Protein AF-0000000075549290 (afdb_homodimer)

Sequence (480 aa):
MSFERLQRDLHEAIEGVNRYNPENVADLASCVQAMVTENKYDKDIVLTILKLYQLNPEKYDEAVVRQVLLKTLMVLPSSDFALAKCLIDTNRLGSQELRRIFDLGAVLESCNFAVFWKLVKGTYKPTTNPNEPFKVPGEIAKIIKPMVGFEDAIRHYACRVISVTFQNIEKKLLSRLLGNASDKEVTALAKKFKWETKENGEVFFVDNHEDKIKTRNIDEKIQFSHVADLLTSNVPPLTFMSFERLQRDLHEAIEGVNRYNPENVADLASCVQAMVTENKYDKDIVLTILKLYQLNPEKYDEAVVRQVLLKTLMVLPSSDFALAKCLIDTNRLGSQELRRIFDLGAVLESCNFAVFWKLVKGTYKPTTNPNEPFKVPGEIAKIIKPMVGFEDAIRHYACRVISVTFQNIEKKLLSRLLGNASDKEVTALAKKFKWETKENGEVFFVDNHEDKIKTRNIDEKIQFSHVADLLTSNVPPLTF

Foldseek 3Di:
DALVVLVVVLVVQLDDLRVLPLVCLVSLLVNLLNCQQVVHDDLSSLLSNLQNCLVPVVSDDVLSLLSSLLSQLLQPPDCSNVLSVLSHDPVCCPDLSVLLSVVLSVCVNVLVLLQNLCLLVVNDDFDPDPPTSCPPSVVSNVSCVSRPCSLVSSLVVLLVVCLQPDQKDFPCVNCSSSNVDDLVRSVVSCVVQVWDADPPRGMTGRPNPPPCPPPPPPVVVVVVVVSVCSSPVPDDNPPD/DALVVLVVVLVVQLDDLRVLPLVCLVSLLVSLLNCQQVVHDDLSSLLSNLQNCLVPVVSDDVLSLLSSLLSQLLQPPDCSNVLSVLSHDPVCCPDLSVLLSVVLSVCVNVLVLLQNLCLLVVNDDFDPDPPTSCPPSVVSNVSCVSRPCSLVSSLVVLLVVCLQPDQKDFPCVNCSSSNVDDLVRSVVSCVVQVWPADPPRGMTGRCNPPPCPVPPPPVVVVVVVVSVCSSPVPDDNPPD

Solvent-accessible surface area (backbone atoms only — not comparable to full-atom values): 26263 Å² total; per-residue (Å²): 126,56,41,69,59,46,49,54,56,42,59,66,53,48,42,80,86,42,45,66,41,74,84,48,48,66,58,47,50,52,34,51,54,28,21,33,71,67,58,50,86,55,68,68,59,52,51,47,49,38,45,41,31,56,77,34,64,90,70,55,53,67,71,57,52,52,52,45,49,53,55,27,55,46,51,45,82,50,55,52,36,55,54,50,56,33,43,47,55,58,88,57,64,76,38,66,70,56,44,49,50,52,52,49,47,51,39,55,67,54,50,26,37,49,56,54,34,26,27,55,72,61,68,52,74,64,66,90,51,90,71,45,76,47,77,62,37,64,55,53,29,62,68,47,64,70,38,46,61,44,69,58,33,50,37,52,39,42,49,51,45,44,42,47,65,35,50,69,42,44,40,70,58,51,20,38,50,49,54,64,40,48,72,69,54,48,50,52,50,30,56,74,70,60,34,42,73,33,84,92,60,46,28,35,36,31,76,46,66,74,79,68,68,74,53,80,52,73,63,54,56,54,50,39,33,55,45,20,49,60,42,34,58,48,78,68,68,78,80,121,126,55,42,69,60,44,48,53,56,43,58,66,51,50,41,81,86,41,45,67,41,73,82,45,49,66,59,49,50,52,34,50,54,28,22,34,69,67,57,52,87,56,68,69,59,51,49,47,50,38,45,40,30,55,77,36,64,91,69,55,50,66,72,58,50,51,51,45,49,52,56,28,58,43,49,46,82,50,57,53,34,54,55,51,57,32,42,47,54,57,88,57,63,76,38,65,70,57,44,50,51,51,52,50,47,52,39,55,66,55,49,26,38,51,55,53,35,25,26,55,70,60,69,53,75,63,66,88,52,89,71,46,77,49,77,62,36,65,54,52,28,62,68,48,64,71,37,45,59,44,69,58,31,50,37,52,39,41,50,50,44,46,42,47,67,35,49,68,42,44,43,70,58,50,21,38,48,50,53,61,40,49,71,68,53,48,51,52,50,29,55,75,71,61,36,41,74,33,83,94,61,46,28,33,37,28,78,45,65,73,80,68,68,73,51,80,52,73,64,53,58,54,48,40,32,57,44,18,49,59,42,32,58,50,77,68,68,76,80,122

Structure (mmCIF, N/CA/C/O backbone):
data_AF-0000000075549290-model_v1
#
loop_
_entity.id
_entity.type
_entity.pdbx_description
1 polymer 'Eukaryotic translation initiation factor 3 subunit K'
#
loop_
_atom_site.group_PDB
_atom_site.id
_atom_site.type_symbol
_atom_site.label_atom_id
_atom_site.label_alt_id
_atom_site.label_comp_id
_atom_site.label_asym_id
_atom_site.label_entity_id
_atom_site.label_seq_id
_atom_site.pdbx_PDB_ins_code
_atom_site.Cartn_x
_atom_site.Cartn_y
_atom_site.Cartn_z
_atom_site.occupancy
_atom_site.B_iso_or_equiv
_atom_site.auth_seq_id
_atom_site.auth_comp_id
_atom_site.auth_asym_id
_atom_site.auth_atom_id
_atom_site.pdbx_PDB_model_num
ATOM 1 N N . MET A 1 1 ? -10.789 14.172 27.688 1 82.19 1 MET A N 1
ATOM 2 C CA . MET A 1 1 ? -10.562 12.789 28.078 1 82.19 1 MET A CA 1
ATOM 3 C C . MET A 1 1 ? -9.383 12.195 27.297 1 82.19 1 MET A C 1
ATOM 5 O O . MET A 1 1 ? -9.156 12.555 26.141 1 82.19 1 MET A O 1
ATOM 9 N N . SER A 1 2 ? -8.703 11.398 28.031 1 92.94 2 SER A N 1
ATOM 10 C CA . SER A 1 2 ? -7.523 10.789 27.422 1 92.94 2 SER A CA 1
ATOM 11 C C . SER A 1 2 ? -7.91 9.766 26.359 1 92.94 2 SER A C 1
ATOM 13 O O . SER A 1 2 ? -9 9.195 26.406 1 92.94 2 SER A O 1
ATOM 15 N N . PHE A 1 3 ? -7.094 9.562 25.406 1 94.94 3 PHE A N 1
ATOM 16 C CA . PHE A 1 3 ? -7.297 8.57 24.359 1 94.94 3 PHE A CA 1
ATOM 17 C C . PHE A 1 3 ? -7.578 7.195 24.953 1 94.94 3 PHE A C 1
ATOM 19 O O . PHE A 1 3 ? -8.5 6.5 24.531 1 94.94 3 PHE A O 1
ATOM 26 N N . GLU A 1 4 ? -6.801 6.809 25.938 1 94.5 4 GLU A N 1
ATOM 27 C CA . GLU A 1 4 ? -6.914 5.48 26.531 1 94.5 4 GLU A CA 1
ATOM 28 C C . GLU A 1 4 ? -8.312 5.242 27.078 1 94.5 4 GLU A C 1
ATOM 30 O O . GLU A 1 4 ? -8.891 4.172 26.891 1 94.5 4 GLU A O 1
ATOM 35 N N . ARG A 1 5 ? -8.758 6.223 27.781 1 93.25 5 ARG A N 1
ATOM 36 C CA . ARG A 1 5 ? -10.094 6.102 28.344 1 93.25 5 ARG A CA 1
ATOM 37 C C . ARG A 1 5 ? -11.156 6.055 27.25 1 93.25 5 ARG A C 1
ATOM 39 O O . ARG A 1 5 ? -12.055 5.211 27.297 1 93.25 5 ARG A O 1
ATOM 46 N N . LEU A 1 6 ? -11.062 6.945 26.281 1 93.25 6 LEU A N 1
ATOM 47 C CA . LEU A 1 6 ? -12.008 6.996 25.172 1 93.25 6 LEU A CA 1
ATOM 48 C C . LEU A 1 6 ? -12 5.684 24.391 1 93.25 6 LEU A C 1
ATOM 50 O O . LEU A 1 6 ? -13.062 5.152 24.062 1 93.25 6 LEU A O 1
ATOM 54 N N . GLN A 1 7 ? -10.836 5.207 24.094 1 93.62 7 GLN A N 1
ATOM 55 C CA . GLN A 1 7 ? -10.672 3.967 23.344 1 93.62 7 GLN A CA 1
ATOM 56 C C . GLN A 1 7 ? -11.359 2.801 24.047 1 93.62 7 GLN A C 1
ATOM 58 O O . GLN A 1 7 ? -12.086 2.025 23.422 1 93.62 7 GLN A O 1
ATOM 63 N N . ARG A 1 8 ? -11.117 2.695 25.344 1 92.5 8 ARG A N 1
ATOM 64 C CA . ARG A 1 8 ? -11.719 1.627 26.141 1 92.5 8 ARG A CA 1
ATOM 65 C C . ARG A 1 8 ? -13.242 1.693 26.078 1 92.5 8 ARG A C 1
ATOM 67 O O . ARG A 1 8 ? -13.898 0.69 25.797 1 92.5 8 ARG A O 1
ATOM 74 N N . ASP A 1 9 ? -13.742 2.836 26.328 1 90.88 9 ASP A N 1
ATOM 75 C CA . ASP A 1 9 ? -15.188 3.037 26.297 1 90.88 9 ASP A CA 1
ATOM 76 C C . ASP A 1 9 ? -15.766 2.684 24.938 1 90.88 9 ASP A C 1
ATOM 78 O O . ASP A 1 9 ? -16.828 2.053 24.844 1 90.88 9 ASP A O 1
ATOM 82 N N . LEU A 1 10 ? -15.078 3.045 23.906 1 91.06 10 LEU A N 1
ATOM 83 C CA . LEU A 1 10 ? -15.562 2.842 22.547 1 91.06 10 LEU A CA 1
ATOM 84 C C . LEU A 1 10 ? -15.492 1.367 22.156 1 91.06 10 LEU A C 1
ATOM 86 O O . LEU A 1 10 ? -16.391 0.853 21.5 1 91.06 10 LEU A O 1
ATOM 90 N N . HIS A 1 11 ? -14.398 0.74 22.5 1 89.75 11 HIS A N 1
ATOM 91 C CA . HIS A 1 11 ? -14.297 -0.679 22.188 1 89.75 11 HIS A CA 1
ATOM 92 C C . HIS A 1 11 ? -15.43 -1.474 22.812 1 89.75 11 HIS A C 1
ATOM 94 O O . HIS A 1 11 ? -15.906 -2.453 22.234 1 89.75 11 HIS A O 1
ATOM 100 N N . GLU A 1 12 ? -15.852 -1.041 23.906 1 87.19 12 GLU A N 1
ATOM 101 C CA . GLU A 1 12 ? -17 -1.668 24.531 1 87.19 12 GLU A CA 1
ATOM 102 C C . GLU A 1 12 ? -18.297 -1.342 23.797 1 87.19 12 GLU A C 1
ATOM 104 O O . GLU A 1 12 ? -19.172 -2.191 23.672 1 87.19 12 GLU A O 1
ATOM 109 N N . ALA A 1 13 ? -18.344 -0.189 23.281 1 86.19 13 ALA A N 1
ATOM 110 C CA . ALA A 1 13 ? -19.562 0.309 22.656 1 86.19 13 ALA A CA 1
ATOM 111 C C . ALA A 1 13 ? -19.703 -0.221 21.219 1 86.19 13 ALA A C 1
ATOM 113 O O . ALA A 1 13 ? -20.812 -0.397 20.719 1 86.19 13 ALA A O 1
ATOM 114 N N . ILE A 1 14 ? -18.594 -0.427 20.516 1 82.44 14 ILE A N 1
ATOM 115 C CA . ILE A 1 14 ? -18.656 -0.79 19.109 1 82.44 14 ILE A CA 1
ATOM 116 C C . ILE A 1 14 ? -18.484 -2.299 18.953 1 82.44 14 ILE A C 1
ATOM 118 O O . ILE A 1 14 ? -17.672 -2.76 18.156 1 82.44 14 ILE A O 1
ATOM 122 N N . GLU A 1 15 ? -19.141 -3 19.719 1 79 15 GLU A N 1
ATOM 123 C CA . GLU A 1 15 ? -19.156 -4.457 19.641 1 79 15 GLU A CA 1
ATOM 124 C C . GLU A 1 15 ? -20.469 -4.977 19.062 1 79 15 GLU A C 1
ATOM 126 O O . GLU A 1 15 ? -21.531 -4.395 19.297 1 79 15 GLU A O 1
ATOM 131 N N . GLY A 1 16 ? -20.359 -6.008 18.344 1 72.12 16 GLY A N 1
ATOM 132 C CA . GLY A 1 16 ? -21.531 -6.695 17.828 1 72.12 16 GLY A CA 1
ATOM 133 C C . GLY A 1 16 ? -22.406 -5.812 16.953 1 72.12 16 GLY A C 1
ATOM 134 O O . GLY A 1 16 ? -21.922 -5.145 16.047 1 72.12 16 GLY A O 1
ATOM 135 N N . VAL A 1 17 ? -23.766 -5.766 17.234 1 69.5 17 VAL A N 1
ATOM 136 C CA . VAL A 1 17 ? -24.781 -5.105 16.422 1 69.5 17 VAL A CA 1
ATOM 137 C C . VAL A 1 17 ? -24.703 -3.596 16.625 1 69.5 17 VAL A C 1
ATOM 139 O O . VAL A 1 17 ? -25.172 -2.824 15.781 1 69.5 17 VAL A O 1
ATOM 142 N N . ASN A 1 18 ? -24 -3.191 17.656 1 81.25 18 ASN A N 1
ATOM 143 C CA . ASN A 1 18 ? -23.969 -1.774 18.016 1 81.25 18 ASN A CA 1
ATOM 144 C C . ASN A 1 18 ? -22.781 -1.066 17.359 1 81.25 18 ASN A C 1
ATOM 146 O O . ASN A 1 18 ? -22.625 0.146 17.5 1 81.25 18 ASN A O 1
ATOM 150 N N . ARG A 1 19 ? -22.094 -1.751 16.641 1 82.81 19 ARG A N 1
ATOM 151 C CA . ARG A 1 19 ? -20.875 -1.198 16.062 1 82.81 19 ARG A CA 1
ATOM 152 C C . ARG A 1 19 ? -21.188 0.026 15.203 1 82.81 19 ARG A C 1
ATOM 154 O O . ARG A 1 19 ? -20.453 1.019 15.242 1 82.81 19 ARG A O 1
ATOM 161 N N . TYR A 1 20 ? -22.328 0.008 14.555 1 86 20 TYR A N 1
ATOM 162 C CA . TYR A 1 20 ? -22.625 1.099 13.633 1 86 20 TYR A CA 1
ATOM 163 C C . TYR A 1 20 ? -23.84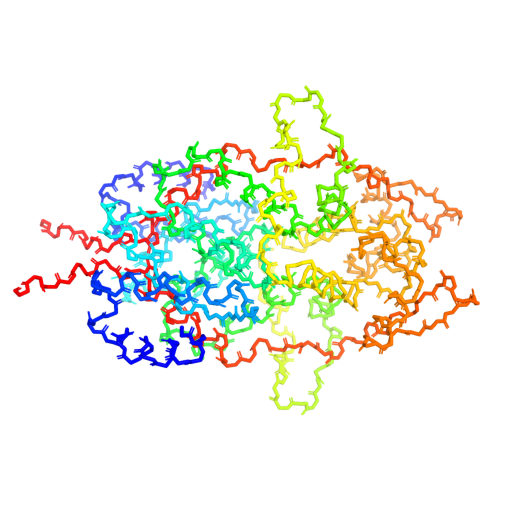4 1.894 14.094 1 86 20 TYR A C 1
ATOM 165 O O . TYR A 1 20 ? -24.656 2.318 13.281 1 86 20 TYR A O 1
ATOM 173 N N . ASN A 1 21 ? -23.875 1.948 15.406 1 90.38 21 ASN A N 1
ATOM 174 C CA . ASN A 1 21 ? -24.828 2.867 16.016 1 90.38 21 ASN A CA 1
ATOM 175 C C . ASN A 1 21 ? -24.422 4.324 15.797 1 90.38 21 ASN A C 1
ATOM 177 O O . ASN A 1 21 ? -23.359 4.75 16.25 1 90.38 21 ASN A O 1
ATOM 181 N N . PRO A 1 22 ? -25.219 5.059 15.094 1 93.12 22 PRO A N 1
ATOM 182 C CA . PRO A 1 22 ? -24.875 6.445 14.773 1 93.12 22 PRO A CA 1
ATOM 183 C C . PRO A 1 22 ? -24.641 7.297 16.016 1 93.12 22 PRO A C 1
ATOM 185 O O . PRO A 1 22 ? -24 8.344 15.945 1 93.12 22 PRO A O 1
ATOM 188 N N . GLU A 1 23 ? -25.141 6.875 17.109 1 93.19 23 GLU A N 1
ATOM 189 C CA . GLU A 1 23 ? -24.969 7.617 18.359 1 93.19 23 GLU A CA 1
ATOM 190 C C . GLU A 1 23 ? -23.516 7.613 18.812 1 93.19 23 GLU A C 1
ATOM 192 O O . GLU A 1 23 ? -23.109 8.422 19.656 1 93.19 23 GLU A O 1
ATOM 197 N N . ASN A 1 24 ? -22.719 6.719 18.234 1 94.06 24 ASN A N 1
ATOM 198 C CA . ASN A 1 24 ? -21.328 6.594 18.625 1 94.06 24 ASN A CA 1
ATOM 199 C C . ASN A 1 24 ? -20.438 7.582 17.859 1 94.06 24 ASN A C 1
ATOM 201 O O . ASN A 1 24 ? -19.266 7.738 18.188 1 94.06 24 ASN A O 1
ATOM 205 N N . VAL A 1 25 ? -20.953 8.273 16.906 1 96.5 25 VAL A N 1
ATOM 206 C CA . VAL A 1 25 ? -20.172 9.102 15.984 1 96.5 25 VAL A CA 1
ATOM 207 C C . VAL A 1 25 ? -19.422 10.172 16.781 1 96.5 25 VAL A C 1
ATOM 209 O O . VAL A 1 25 ? -18.234 10.406 16.547 1 96.5 25 VAL A O 1
ATOM 212 N N . ALA A 1 26 ? -20.109 10.836 17.703 1 95.94 26 ALA A N 1
ATOM 213 C CA . ALA A 1 26 ? -19.5 11.914 18.484 1 95.94 26 ALA A CA 1
ATOM 214 C C . ALA A 1 26 ? -18.328 11.398 19.297 1 95.94 26 ALA A C 1
ATOM 216 O O . ALA A 1 26 ? -17.266 12.031 19.344 1 95.94 26 ALA A O 1
ATOM 217 N N . ASP A 1 27 ? -18.484 10.289 19.922 1 96.06 27 ASP A N 1
ATOM 218 C CA . ASP A 1 27 ? -17.422 9.695 20.734 1 96.06 27 ASP A CA 1
ATOM 219 C C . ASP A 1 27 ? -16.266 9.234 19.859 1 96.06 27 ASP A C 1
ATOM 221 O O . ASP A 1 27 ? -15.102 9.375 20.25 1 96.06 27 ASP A O 1
ATOM 225 N N . LEU A 1 28 ? -16.578 8.648 18.781 1 97.44 28 LEU A N 1
ATOM 226 C CA . LEU A 1 28 ? -15.531 8.227 17.844 1 97.44 28 LEU A CA 1
ATOM 227 C C . LEU A 1 28 ? -14.719 9.422 17.359 1 97.44 28 LEU A C 1
ATOM 229 O O . LEU A 1 28 ? -13.492 9.367 17.312 1 97.44 28 LEU A O 1
ATOM 233 N N . ALA A 1 29 ? -15.398 10.492 17.047 1 98 29 ALA A N 1
ATOM 234 C CA . ALA A 1 29 ? -14.719 11.703 16.594 1 98 29 ALA A CA 1
ATOM 235 C C . ALA A 1 29 ? -13.805 12.258 17.688 1 98 29 ALA A C 1
ATOM 237 O O . ALA A 1 29 ? -12.68 12.68 17.406 1 98 29 ALA A O 1
ATOM 238 N N . SER A 1 30 ? -14.297 12.227 18.891 1 97.75 30 SER A N 1
ATOM 239 C CA . SER A 1 30 ? -13.477 12.664 20.016 1 97.75 30 SER A CA 1
ATOM 240 C C . SER A 1 30 ? -12.227 11.797 20.156 1 97.75 30 SER A C 1
ATOM 242 O O . SER A 1 30 ? -11.148 12.305 20.469 1 97.75 30 SER A O 1
ATOM 244 N N . CYS A 1 31 ? -12.398 10.578 19.953 1 98.06 31 CYS A N 1
ATOM 245 C CA . CYS A 1 31 ? -11.266 9.664 20.031 1 98.06 31 CYS A CA 1
ATOM 246 C C . CYS A 1 31 ? -10.258 9.93 18.922 1 98.06 31 CYS A C 1
ATOM 248 O O . CYS A 1 31 ? -9.047 9.867 19.156 1 98.06 31 CYS A O 1
ATOM 250 N N . VAL A 1 32 ? -10.766 10.211 17.75 1 98.31 32 VAL A N 1
ATOM 251 C CA . VAL A 1 32 ? -9.883 10.562 16.641 1 98.31 32 VAL A CA 1
ATOM 252 C C . VAL A 1 32 ? -9.07 11.805 17 1 98.31 32 VAL A C 1
ATOM 254 O O . VAL A 1 32 ? -7.859 11.852 16.781 1 98.31 32 VAL A O 1
ATOM 257 N N . GLN A 1 33 ? -9.711 12.797 17.562 1 97.94 33 GLN A N 1
ATOM 258 C CA . GLN A 1 33 ? -9.016 14.008 17.984 1 97.94 33 GLN A CA 1
ATOM 259 C C . GLN A 1 33 ? -7.934 13.68 19.016 1 97.94 33 GLN A C 1
ATOM 261 O O . GLN A 1 33 ? -6.832 14.234 18.953 1 97.94 33 GLN A O 1
ATOM 266 N N . ALA A 1 34 ? -8.258 12.805 19.906 1 98.31 34 ALA A N 1
ATOM 267 C CA . ALA A 1 34 ? -7.27 12.383 20.891 1 98.31 34 ALA A CA 1
ATOM 268 C C . ALA A 1 34 ? -6.105 11.648 20.234 1 98.31 34 ALA A C 1
ATOM 270 O O . ALA A 1 34 ? -4.953 11.82 20.641 1 98.31 34 ALA A O 1
ATOM 271 N N . MET A 1 35 ? -6.414 10.805 19.219 1 98.5 35 MET A N 1
ATOM 272 C CA . MET A 1 35 ? -5.355 10.125 18.484 1 98.5 35 MET A CA 1
ATOM 273 C C . MET A 1 35 ? -4.402 11.133 17.859 1 98.5 35 MET A C 1
ATOM 275 O O . MET A 1 35 ? -3.186 10.93 17.859 1 98.5 35 MET A O 1
ATOM 279 N N . VAL A 1 36 ? -4.93 12.227 17.344 1 98.44 36 VAL A N 1
ATOM 280 C CA . VAL A 1 36 ? -4.145 13.266 16.688 1 98.44 36 VAL A CA 1
ATOM 281 C C . VAL A 1 36 ? -3.254 13.969 17.703 1 98.44 36 VAL A C 1
ATOM 283 O O . VAL A 1 36 ? -2.053 14.133 17.469 1 98.44 36 VAL A O 1
ATOM 286 N N . THR A 1 37 ? -3.805 14.336 18.844 1 97.81 37 THR A N 1
ATOM 287 C CA . THR A 1 37 ? -3.105 15.195 19.781 1 97.81 37 THR A CA 1
ATOM 288 C C . THR A 1 37 ? -2.156 14.375 20.656 1 97.81 37 THR A C 1
ATOM 290 O O . THR A 1 37 ? -1.128 14.883 21.109 1 97.81 37 THR A O 1
ATOM 293 N N . GLU A 1 38 ? -2.443 13.047 20.828 1 98.25 38 GLU A N 1
ATOM 294 C CA . GLU A 1 38 ? -1.629 12.234 21.719 1 98.25 38 GLU A CA 1
ATOM 295 C C . GLU A 1 38 ? -0.755 11.258 20.938 1 98.25 38 GLU A C 1
ATOM 297 O O . GLU A 1 38 ? -0.048 10.438 21.531 1 98.25 38 GLU A O 1
ATOM 302 N N . ASN A 1 39 ? -0.844 11.305 19.641 1 98.12 39 ASN A N 1
ATOM 303 C CA . ASN A 1 39 ? -0.049 10.461 18.75 1 98.12 39 ASN A CA 1
ATOM 304 C C . ASN A 1 39 ? -0.304 8.977 19.016 1 98.12 39 ASN A C 1
ATOM 306 O O . ASN A 1 39 ? 0.635 8.211 19.234 1 98.12 39 ASN A O 1
ATOM 310 N N . LYS A 1 40 ? -1.549 8.625 18.969 1 98.31 40 LYS A N 1
ATOM 311 C CA . LYS A 1 40 ? -2.02 7.254 19.109 1 98.31 40 LYS A CA 1
ATOM 312 C C . LYS A 1 40 ? -2.752 6.789 17.859 1 98.31 40 LYS A C 1
ATOM 314 O O . LYS A 1 40 ? -3.029 7.586 16.969 1 98.31 40 LYS A O 1
ATOM 319 N N . TYR A 1 41 ? -3.021 5.488 17.781 1 97.5 41 TYR A N 1
ATOM 320 C CA . TYR A 1 41 ? -3.686 4.969 16.578 1 97.5 41 TYR A CA 1
ATOM 321 C C . TYR A 1 41 ? -4.516 3.734 16.922 1 97.5 41 TYR A C 1
ATOM 323 O O . TYR A 1 41 ? -4.086 2.887 17.703 1 97.5 41 TYR A O 1
ATOM 331 N N . ASP A 1 42 ? -5.602 3.723 16.375 1 96.19 42 ASP A N 1
ATOM 332 C CA . ASP A 1 42 ? -6.465 2.549 16.453 1 96.19 42 ASP A CA 1
ATOM 333 C C . ASP A 1 42 ? -7.215 2.322 15.148 1 96.19 42 ASP A C 1
ATOM 335 O O . ASP A 1 42 ? -8.117 3.09 14.805 1 96.19 42 ASP A O 1
ATOM 339 N N . LYS A 1 43 ? -6.895 1.293 14.453 1 92.12 43 LYS A N 1
ATOM 340 C CA . LYS A 1 43 ? -7.422 1.001 13.125 1 92.12 43 LYS A CA 1
ATOM 341 C C . LYS A 1 43 ? -8.938 0.79 13.172 1 92.12 43 LYS A C 1
ATOM 343 O O . LYS A 1 43 ? -9.656 1.286 12.305 1 92.12 43 LYS A O 1
ATOM 348 N N . ASP A 1 44 ? -9.375 0.061 14.141 1 89.56 44 ASP A N 1
ATOM 349 C CA . ASP A 1 44 ? -10.797 -0.25 14.25 1 89.56 44 ASP A CA 1
ATOM 350 C C . ASP A 1 44 ? -11.633 1.023 14.383 1 89.56 44 ASP A C 1
ATOM 352 O O . ASP A 1 44 ? -12.688 1.147 13.758 1 89.56 44 ASP A O 1
ATOM 356 N N . ILE A 1 45 ? -11.148 1.874 15.125 1 93.31 45 ILE A N 1
ATOM 357 C CA . ILE A 1 45 ? -11.852 3.127 15.375 1 93.31 45 ILE A CA 1
ATOM 358 C C . ILE A 1 45 ? -11.914 3.945 14.086 1 93.31 45 ILE A C 1
ATOM 360 O O . ILE A 1 45 ? -12.969 4.449 13.711 1 93.31 45 ILE A O 1
ATOM 364 N N . VAL A 1 46 ? -10.789 4.047 13.352 1 94.62 46 VAL A N 1
ATOM 365 C CA . VAL A 1 46 ? -10.742 4.902 12.164 1 94.62 46 VAL A CA 1
ATOM 366 C C . VAL A 1 46 ? -11.633 4.316 11.07 1 94.62 46 VAL A C 1
ATOM 368 O O . VAL A 1 46 ? -12.352 5.047 10.391 1 94.62 46 VAL A O 1
ATOM 371 N N . LEU A 1 47 ? -11.695 3.059 10.945 1 89.56 47 LEU A N 1
ATOM 372 C CA . LEU A 1 47 ? -12.539 2.449 9.922 1 89.56 47 LEU A CA 1
ATOM 373 C C . LEU A 1 47 ? -14.008 2.527 10.312 1 89.56 47 LEU A C 1
ATOM 375 O O . LEU A 1 47 ? -14.875 2.734 9.453 1 89.56 47 LEU A O 1
ATOM 379 N N . THR A 1 48 ? -14.289 2.342 11.602 1 91 48 THR A N 1
ATOM 380 C CA . THR A 1 48 ? -15.664 2.369 12.07 1 91 48 THR A CA 1
ATOM 381 C C . THR A 1 48 ? -16.297 3.736 11.82 1 91 48 THR A C 1
ATOM 383 O O . THR A 1 48 ? -17.422 3.826 11.328 1 91 48 THR A O 1
ATOM 386 N N . ILE A 1 49 ? -15.586 4.793 12.156 1 95.56 49 ILE A N 1
ATOM 387 C CA . ILE A 1 49 ? -16.172 6.117 11.992 1 95.56 49 ILE A CA 1
ATOM 388 C C . ILE A 1 49 ? -16.375 6.418 10.516 1 95.56 49 ILE A C 1
ATOM 390 O O . ILE A 1 49 ? -17.359 7.055 10.133 1 95.56 49 ILE A O 1
ATOM 394 N N . LEU A 1 50 ? -15.484 5.992 9.648 1 93.12 50 LEU A N 1
ATOM 395 C CA . LEU A 1 50 ? -15.664 6.184 8.211 1 93.12 50 LEU A CA 1
ATOM 396 C C . LEU A 1 50 ? -16.891 5.434 7.711 1 93.12 50 LEU A C 1
ATOM 398 O O . LEU A 1 50 ? -17.672 5.965 6.914 1 93.12 50 LEU A O 1
ATOM 402 N N . LYS A 1 51 ? -17.031 4.238 8.195 1 89.5 51 LYS A N 1
ATOM 403 C CA . LYS A 1 51 ? -18.203 3.459 7.809 1 89.5 51 LYS A CA 1
ATOM 404 C C . LYS A 1 51 ? -19.5 4.125 8.281 1 89.5 51 LYS A C 1
ATOM 406 O O . LYS A 1 51 ? -20.484 4.18 7.547 1 89.5 51 LYS A O 1
ATOM 411 N N . LEU A 1 52 ? -19.438 4.605 9.43 1 91.81 52 LEU A N 1
ATOM 412 C CA . LEU A 1 52 ? -20.609 5.293 9.977 1 91.81 52 LEU A CA 1
ATOM 413 C C . LEU A 1 52 ? -20.953 6.527 9.148 1 91.81 52 LEU A C 1
ATOM 415 O O . LEU A 1 52 ? -22.125 6.805 8.891 1 91.81 52 LEU A O 1
ATOM 419 N N . TYR A 1 53 ? -19.922 7.266 8.734 1 93.06 53 TYR A N 1
ATOM 420 C CA . TYR A 1 53 ? -20.156 8.422 7.879 1 93.06 53 TYR A CA 1
ATOM 421 C C . TYR A 1 53 ? -20.734 8 6.535 1 93.06 53 TYR A C 1
ATOM 423 O O . TYR A 1 53 ? -21.547 8.719 5.957 1 93.06 53 TYR A O 1
ATOM 431 N N . GLN A 1 54 ? -20.266 6.93 6.074 1 86.31 54 GLN A N 1
ATOM 432 C CA . GLN A 1 54 ? -20.781 6.395 4.824 1 86.31 54 GLN A CA 1
ATOM 433 C C . GLN A 1 54 ? -22.266 6.031 4.953 1 86.31 54 GLN A C 1
ATOM 435 O O . GLN A 1 54 ? -23.047 6.316 4.055 1 86.31 54 GLN A O 1
ATOM 440 N N . LEU A 1 55 ? -22.656 5.438 6.047 1 85.56 55 LEU A N 1
ATOM 441 C CA . LEU A 1 55 ? -24.016 4.957 6.293 1 85.56 55 LEU A CA 1
ATOM 442 C C . LEU A 1 55 ? -24.938 6.105 6.695 1 85.56 55 LEU A C 1
ATOM 444 O O . LEU A 1 55 ? -26.156 6.008 6.551 1 85.56 55 LEU A O 1
ATOM 448 N N . ASN A 1 56 ? -24.375 7.148 7.234 1 91.81 56 ASN A N 1
ATOM 449 C CA . ASN A 1 56 ? -25.141 8.297 7.73 1 91.81 56 ASN A CA 1
ATOM 450 C C . ASN A 1 56 ? -24.578 9.609 7.191 1 91.81 56 ASN A C 1
ATOM 452 O O . ASN A 1 56 ? -23.953 10.375 7.93 1 91.81 56 ASN A O 1
ATOM 456 N N . PRO A 1 57 ? -24.875 9.953 5.934 1 92.38 57 PRO A N 1
ATOM 457 C CA . PRO A 1 57 ? -24.281 11.117 5.281 1 92.38 57 PRO A CA 1
ATOM 458 C C . PRO A 1 57 ? -24.578 12.422 6.016 1 92.38 57 PRO A C 1
ATOM 460 O O . PRO A 1 57 ? -23.797 13.375 5.926 1 92.38 57 PRO A O 1
ATOM 463 N N . GLU A 1 58 ? -25.672 12.5 6.727 1 95.06 58 GLU A N 1
ATOM 464 C CA . GLU A 1 58 ? -26.047 13.711 7.445 1 95.06 58 GLU A CA 1
ATOM 465 C C . GLU A 1 58 ? -25.109 13.977 8.609 1 95.06 58 GLU A C 1
ATOM 467 O O . GLU A 1 58 ? -25.047 15.102 9.117 1 95.06 58 GLU A O 1
ATOM 472 N N . LYS A 1 59 ? -24.375 12.969 9.023 1 96.19 59 LYS A N 1
ATOM 473 C CA . LYS A 1 59 ? -23.469 13.109 10.156 1 96.19 59 LYS A CA 1
ATOM 474 C C . LYS A 1 59 ? -22.031 13.352 9.68 1 96.19 59 LYS A C 1
ATOM 476 O O . LYS A 1 59 ? -21.125 13.531 10.5 1 96.19 59 LYS A O 1
ATOM 481 N N . TYR A 1 60 ? -21.844 13.406 8.43 1 96.25 60 TYR A N 1
ATOM 482 C CA . TYR A 1 60 ? -20.531 13.523 7.816 1 96.25 60 TYR A CA 1
ATOM 483 C C . TYR A 1 60 ? -19.812 14.781 8.305 1 96.25 60 TYR A C 1
ATOM 485 O O . TYR A 1 60 ? -20.391 15.867 8.32 1 96.25 60 TYR A O 1
ATOM 493 N N . ASP A 1 61 ? -18.547 14.625 8.68 1 97.44 61 ASP A N 1
ATOM 494 C CA . ASP A 1 61 ? -17.656 15.703 9.07 1 97.44 61 ASP A CA 1
ATOM 495 C C . ASP A 1 61 ? -16.312 15.586 8.359 1 97.44 61 ASP A C 1
ATOM 497 O O . ASP A 1 61 ? -15.492 14.727 8.703 1 97.44 61 ASP A O 1
ATOM 501 N N . GLU A 1 62 ? -16.062 16.422 7.473 1 96.94 62 GLU A N 1
ATOM 502 C CA . GLU A 1 62 ? -14.875 16.328 6.621 1 96.94 62 GLU A CA 1
ATOM 503 C C . GLU A 1 62 ? -13.594 16.547 7.426 1 96.94 62 GLU A C 1
ATOM 505 O O . GLU A 1 62 ? -12.555 15.961 7.121 1 96.94 62 GLU A O 1
ATOM 510 N N . ALA A 1 63 ? -13.68 17.422 8.406 1 97.56 63 ALA A N 1
ATOM 511 C CA . ALA A 1 63 ? -12.5 17.672 9.227 1 97.56 63 ALA A CA 1
ATOM 512 C C . ALA A 1 63 ? -12.023 16.391 9.906 1 97.56 63 ALA A C 1
ATOM 514 O O . ALA A 1 63 ? -10.828 16.109 9.945 1 97.56 63 ALA A O 1
ATOM 515 N N . VAL A 1 64 ? -12.953 15.602 10.398 1 98.25 64 VAL A N 1
ATOM 516 C CA . VAL A 1 64 ? -12.625 14.336 11.047 1 98.25 64 VAL A CA 1
ATOM 517 C C . VAL A 1 64 ? -12.078 13.352 10.016 1 98.25 64 VAL A C 1
ATOM 519 O O . VAL A 1 64 ? -11.086 12.672 10.266 1 98.25 64 VAL A O 1
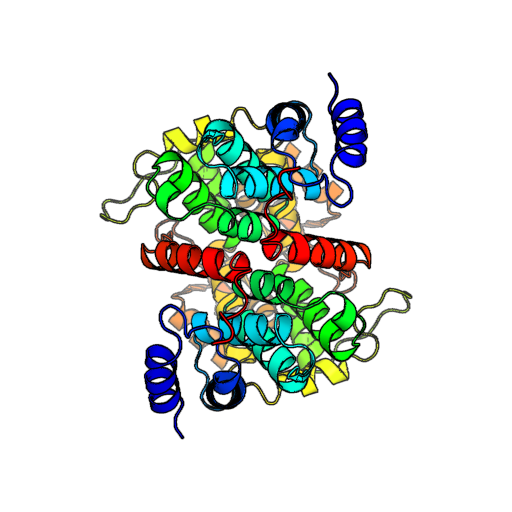ATOM 522 N N . VAL A 1 65 ? -12.695 13.32 8.805 1 97.88 65 VAL A N 1
ATOM 523 C CA . VAL A 1 65 ? -12.266 12.422 7.738 1 97.88 65 VAL A CA 1
ATOM 524 C C . VAL A 1 65 ? -10.828 12.742 7.344 1 97.88 65 VAL A C 1
ATOM 526 O O . VAL A 1 65 ? -10.008 11.828 7.156 1 97.88 65 VAL A O 1
ATOM 529 N N . ARG A 1 66 ? -10.492 13.977 7.254 1 97.94 66 ARG A N 1
ATOM 530 C CA . ARG A 1 66 ? -9.125 14.383 6.922 1 97.94 66 ARG A CA 1
ATOM 531 C C . ARG A 1 66 ? -8.133 13.891 7.969 1 97.94 66 ARG A C 1
ATOM 533 O O . ARG A 1 66 ? -7.074 13.367 7.629 1 97.94 66 ARG A O 1
ATOM 540 N N . GLN A 1 67 ? -8.531 14.031 9.203 1 98.62 67 GLN A N 1
ATOM 541 C CA . GLN A 1 67 ? -7.676 13.57 10.289 1 98.62 67 GLN A CA 1
ATOM 542 C C . GLN A 1 67 ? -7.48 12.055 10.227 1 98.62 67 GLN A C 1
ATOM 544 O O . GLN A 1 67 ? -6.367 11.562 10.414 1 98.62 67 GLN A O 1
ATOM 549 N N . VAL A 1 68 ? -8.5 11.383 9.969 1 98.5 68 VAL A N 1
ATOM 550 C CA . VAL A 1 68 ? -8.461 9.922 9.859 1 98.5 68 VAL A CA 1
ATOM 551 C C . VAL A 1 68 ? -7.512 9.516 8.734 1 98.5 68 VAL A C 1
ATOM 553 O O . VAL A 1 68 ? -6.629 8.68 8.938 1 98.5 68 VAL A O 1
ATOM 556 N N . LEU A 1 69 ? -7.672 10.133 7.621 1 97.69 69 LEU A N 1
ATOM 557 C CA . LEU A 1 69 ? -6.824 9.812 6.477 1 97.69 69 LEU A CA 1
ATOM 558 C C . LEU A 1 69 ? -5.359 10.086 6.793 1 97.69 69 LEU A C 1
ATOM 560 O O . LEU A 1 69 ? -4.488 9.266 6.492 1 97.69 69 LEU A O 1
ATOM 564 N N . LEU A 1 70 ? -5.105 11.156 7.391 1 98.69 70 LEU A N 1
ATOM 565 C CA . LEU A 1 70 ? -3.732 11.508 7.742 1 98.69 70 LEU A CA 1
ATOM 566 C C . LEU A 1 70 ? -3.16 10.516 8.75 1 98.69 70 LEU A C 1
ATOM 568 O O . LEU A 1 70 ? -2.002 10.109 8.641 1 98.69 70 LEU A O 1
ATOM 572 N N . LYS A 1 71 ? -3.961 10.094 9.711 1 98.81 71 LYS A N 1
ATOM 573 C CA . LYS A 1 71 ? -3.508 9.094 10.68 1 98.81 71 LYS A CA 1
ATOM 574 C C . LYS A 1 71 ? -3.162 7.777 9.992 1 98.81 71 LYS A C 1
ATOM 576 O O . LYS A 1 71 ? -2.213 7.098 10.391 1 98.81 71 LYS A O 1
ATOM 581 N N . THR A 1 72 ? -3.938 7.449 8.984 1 97.62 72 THR A N 1
ATOM 582 C CA . THR A 1 72 ? -3.656 6.203 8.281 1 97.62 72 THR A CA 1
ATOM 583 C C . THR A 1 72 ? -2.361 6.312 7.484 1 97.62 72 THR A C 1
ATOM 585 O O . THR A 1 72 ? -1.647 5.324 7.309 1 97.62 72 THR A O 1
ATOM 588 N N . LEU A 1 73 ? -1.992 7.488 7.008 1 97.88 73 LEU A N 1
ATOM 589 C CA . LEU A 1 73 ? -0.723 7.691 6.32 1 97.88 73 LEU A CA 1
ATOM 590 C C . LEU A 1 73 ? 0.451 7.488 7.27 1 97.88 73 LEU A C 1
ATOM 592 O O . LEU A 1 73 ? 1.531 7.07 6.852 1 97.88 73 LEU A O 1
ATOM 596 N N . MET A 1 74 ? 0.23 7.719 8.547 1 98.44 74 MET A N 1
ATOM 597 C CA . MET A 1 74 ? 1.288 7.664 9.547 1 98.44 74 MET A CA 1
ATOM 598 C C . MET A 1 74 ? 1.653 6.223 9.875 1 98.44 74 MET A C 1
ATOM 600 O O . MET A 1 74 ? 2.637 5.969 10.578 1 98.44 74 MET A O 1
ATOM 604 N N . VAL A 1 75 ? 0.871 5.277 9.32 1 96.69 75 VAL A N 1
ATOM 605 C CA . VAL A 1 75 ? 1.179 3.881 9.625 1 96.69 75 VAL A CA 1
ATOM 606 C C . VAL A 1 75 ? 1.563 3.148 8.336 1 96.69 75 VAL A C 1
ATOM 608 O O . VAL A 1 75 ? 1.552 1.917 8.289 1 96.69 75 VAL A O 1
ATOM 611 N N . LEU A 1 76 ? 1.897 3.945 7.332 1 94.31 76 LEU A N 1
ATOM 612 C CA . LEU A 1 76 ? 2.469 3.324 6.141 1 94.31 76 LEU A CA 1
ATOM 613 C C . LEU A 1 76 ? 3.684 2.477 6.5 1 94.31 76 LEU A C 1
ATOM 615 O O . LEU A 1 76 ? 4.414 2.799 7.438 1 94.31 76 LEU A O 1
ATOM 619 N N . PRO A 1 77 ? 3.811 1.313 5.77 1 90.88 77 PRO A N 1
ATOM 620 C CA . PRO A 1 77 ? 3.229 0.893 4.492 1 90.88 77 PRO A CA 1
ATOM 621 C C . PRO A 1 77 ? 1.987 0.02 4.672 1 90.88 77 PRO A C 1
ATOM 623 O O . PRO A 1 77 ? 1.597 -0.7 3.748 1 90.88 77 PRO A O 1
ATOM 626 N N . SER A 1 78 ? 1.346 0.158 5.852 1 89.19 78 SER A N 1
ATOM 627 C CA . SER A 1 78 ? 0.097 -0.575 6.039 1 89.19 78 SER A CA 1
ATOM 628 C C . SER A 1 78 ? -0.942 -0.17 5 1 89.19 78 SER A C 1
ATOM 630 O O . SER A 1 78 ? -0.831 0.892 4.383 1 89.19 78 SER A O 1
ATOM 632 N N . SER A 1 79 ? -1.898 -0.952 4.793 1 86.88 79 SER A N 1
ATOM 633 C CA . SER A 1 79 ? -2.922 -0.709 3.779 1 86.88 79 SER A CA 1
ATOM 634 C C . SER A 1 79 ? -4.047 0.157 4.328 1 86.88 79 SER A C 1
ATOM 636 O O . SER A 1 79 ? -5.059 0.372 3.656 1 86.88 79 SER A O 1
ATOM 638 N N . ASP A 1 80 ? -3.875 0.66 5.48 1 90.88 80 ASP A N 1
ATOM 639 C CA . ASP A 1 80 ? -4.945 1.374 6.168 1 90.88 80 ASP A CA 1
ATOM 640 C C . ASP A 1 80 ? -5.395 2.596 5.367 1 90.88 80 ASP A C 1
ATOM 642 O O . ASP A 1 80 ? -6.586 2.902 5.312 1 90.88 80 ASP A O 1
ATOM 646 N N . PHE A 1 81 ? -4.512 3.262 4.75 1 93.38 81 PHE A N 1
ATOM 647 C CA . PHE A 1 81 ? -4.859 4.438 3.961 1 93.38 81 PHE A CA 1
ATOM 648 C C . PHE A 1 81 ? -5.746 4.055 2.781 1 93.38 81 PHE A C 1
ATOM 650 O O . PHE A 1 81 ? -6.758 4.703 2.521 1 93.38 81 PHE A O 1
ATOM 657 N N . ALA A 1 82 ? -5.324 3.018 2.137 1 85.19 82 ALA A N 1
ATOM 658 C CA . ALA A 1 82 ? -6.105 2.545 0.999 1 85.19 82 ALA A CA 1
ATOM 659 C C . ALA A 1 82 ? -7.508 2.129 1.435 1 85.19 82 ALA A C 1
ATOM 661 O O . ALA A 1 82 ? -8.492 2.451 0.766 1 85.19 82 ALA A O 1
ATOM 662 N N . LEU A 1 83 ? -7.586 1.414 2.49 1 84.81 83 LEU A N 1
ATOM 663 C CA . LEU A 1 83 ? -8.867 0.968 3.02 1 84.81 83 LEU A CA 1
ATOM 664 C C . LEU A 1 83 ? -9.742 2.158 3.395 1 84.81 83 LEU A C 1
ATOM 666 O O . LEU A 1 83 ? -10.945 2.174 3.1 1 84.81 83 LEU A O 1
ATOM 670 N N . ALA A 1 84 ? -9.148 3.1 4.062 1 90.94 84 ALA A N 1
ATOM 671 C CA . ALA A 1 84 ? -9.883 4.305 4.441 1 90.94 84 ALA A CA 1
ATOM 672 C C . ALA A 1 84 ? -10.438 5.012 3.211 1 90.94 84 ALA A C 1
ATOM 674 O O . ALA A 1 84 ? -11.594 5.441 3.205 1 90.94 84 ALA A O 1
ATOM 675 N N . LYS A 1 85 ? -9.664 5.137 2.223 1 88.19 85 LYS A N 1
ATOM 676 C CA . LYS A 1 85 ? -10.078 5.777 0.98 1 88.19 85 LYS A CA 1
ATOM 677 C C . LYS A 1 85 ? -11.32 5.098 0.401 1 88.19 85 LYS A C 1
ATOM 679 O O . LYS A 1 85 ? -12.227 5.77 -0.095 1 88.19 85 LYS A O 1
ATOM 684 N N . CYS A 1 86 ? -11.328 3.818 0.535 1 81.62 86 CYS A N 1
ATOM 685 C CA . CYS A 1 86 ? -12.422 3.039 -0.041 1 81.62 86 CYS A CA 1
ATOM 686 C C . CYS A 1 86 ? -13.734 3.316 0.685 1 81.62 86 CYS A C 1
ATOM 688 O O . CYS A 1 86 ? -14.812 3.092 0.134 1 81.62 86 CYS A O 1
ATOM 690 N N . LEU A 1 87 ? -13.672 3.773 1.86 1 84.56 87 LEU A N 1
ATOM 691 C CA . LEU A 1 87 ? -14.867 3.984 2.672 1 84.56 87 LEU A CA 1
ATOM 692 C C . LEU A 1 87 ? -15.398 5.402 2.506 1 84.56 87 LEU A C 1
ATOM 694 O O . LEU A 1 87 ? -16.438 5.754 3.072 1 84.56 87 LEU A O 1
ATOM 698 N N . ILE A 1 88 ? -14.711 6.16 1.754 1 88 88 ILE A N 1
ATOM 699 C CA . ILE A 1 88 ? -15.164 7.516 1.479 1 88 88 ILE A CA 1
ATOM 700 C C . ILE A 1 88 ? -16.125 7.508 0.286 1 88 88 ILE A C 1
ATOM 702 O O . ILE A 1 88 ? -15.789 6.973 -0.775 1 88 88 ILE A O 1
ATOM 706 N N . ASP A 1 89 ? -17.219 8.172 0.494 1 81.62 89 ASP A N 1
ATOM 707 C CA . ASP A 1 89 ? -18.219 8.211 -0.562 1 81.62 89 ASP A CA 1
ATOM 708 C C . ASP A 1 89 ? -17.703 8.969 -1.782 1 81.62 89 ASP A C 1
ATOM 710 O O . ASP A 1 89 ? -17.047 10 -1.646 1 81.62 89 ASP A O 1
ATOM 714 N N . THR A 1 90 ? -18.125 8.516 -2.91 1 77.94 90 THR A N 1
ATOM 715 C CA . THR A 1 90 ? -17.672 9.062 -4.184 1 77.94 90 THR A CA 1
ATOM 716 C C . THR A 1 90 ? -18.062 10.531 -4.312 1 77.94 90 THR A C 1
ATOM 718 O O . THR A 1 90 ? -17.344 11.32 -4.934 1 77.94 90 THR A O 1
ATOM 721 N N . ASN A 1 91 ? -19.141 10.891 -3.754 1 82.06 91 ASN A N 1
ATOM 722 C CA . ASN A 1 91 ? -19.625 12.266 -3.881 1 82.06 91 ASN A CA 1
ATOM 723 C C . ASN A 1 91 ? -18.75 13.242 -3.09 1 82.06 91 ASN A C 1
ATOM 725 O O . ASN A 1 91 ? -18.859 14.453 -3.266 1 82.06 91 ASN A O 1
ATOM 729 N N . ARG A 1 92 ? -17.875 12.656 -2.24 1 85.06 92 ARG A N 1
ATOM 730 C CA . ARG A 1 92 ? -17 13.5 -1.431 1 85.06 92 ARG A CA 1
ATOM 731 C C . ARG A 1 92 ? -15.641 13.695 -2.111 1 85.06 92 ARG A C 1
ATOM 733 O O . ARG A 1 92 ? -14.844 14.531 -1.686 1 85.06 92 ARG A O 1
ATOM 740 N N . LEU A 1 93 ? -15.414 13.031 -3.17 1 79.12 93 LEU A N 1
ATOM 741 C CA . LEU A 1 93 ? -14.094 13 -3.803 1 79.12 93 LEU A CA 1
ATOM 742 C C . LEU A 1 93 ? -13.812 14.305 -4.543 1 79.12 93 LEU A C 1
ATOM 744 O O . LEU A 1 93 ? -12.68 14.57 -4.934 1 79.12 93 LEU A O 1
ATOM 748 N N . GLY A 1 94 ? -14.75 15.102 -4.668 1 80.5 94 GLY A N 1
ATOM 749 C CA . GLY A 1 94 ? -14.57 16.406 -5.297 1 80.5 94 GLY A CA 1
ATOM 750 C C . GLY A 1 94 ? -13.969 17.438 -4.363 1 80.5 94 GLY A C 1
ATOM 751 O O . GLY A 1 94 ? -13.57 18.516 -4.801 1 80.5 94 GLY A O 1
ATOM 752 N N . SER A 1 95 ? -13.875 17.188 -3.104 1 90.56 95 SER A N 1
ATOM 753 C CA . SER A 1 95 ? -13.289 18.094 -2.113 1 90.56 95 SER A CA 1
ATOM 754 C C . SER A 1 95 ? -11.805 18.328 -2.393 1 90.56 95 SER A C 1
ATOM 756 O O . SER A 1 95 ? -11.023 17.391 -2.5 1 90.56 95 SER A O 1
ATOM 758 N N . GLN A 1 96 ? -11.43 19.562 -2.453 1 90.62 96 GLN A N 1
ATOM 759 C CA . GLN A 1 96 ? -10.039 19.922 -2.703 1 90.62 96 GLN A CA 1
ATOM 760 C C . GLN A 1 96 ? -9.141 19.5 -1.55 1 90.62 96 GLN A C 1
ATOM 762 O O . GLN A 1 96 ? -8 19.078 -1.767 1 90.62 96 GLN A O 1
ATOM 767 N N . GLU A 1 97 ? -9.703 19.656 -0.359 1 92.69 97 GLU A N 1
ATOM 768 C CA . GLU A 1 97 ? -8.93 19.281 0.821 1 92.69 97 GLU A CA 1
ATOM 769 C C . GLU A 1 97 ? -8.641 17.781 0.841 1 92.69 97 GLU A C 1
ATOM 771 O O . GLU A 1 97 ? -7.527 17.359 1.151 1 92.69 97 GLU A O 1
ATOM 776 N N . LEU A 1 98 ? -9.609 17 0.547 1 94.44 98 LEU A N 1
ATOM 777 C CA . LEU A 1 98 ? -9.406 15.555 0.494 1 94.44 98 LEU A CA 1
ATOM 778 C C . LEU A 1 98 ? -8.461 15.18 -0.641 1 94.44 98 LEU A C 1
ATOM 780 O O . LEU A 1 98 ? -7.617 14.297 -0.482 1 94.44 98 LEU A O 1
ATOM 784 N N . ARG A 1 99 ? -8.617 15.844 -1.718 1 91.38 99 ARG A N 1
ATOM 785 C CA . ARG A 1 99 ? -7.754 15.57 -2.865 1 91.38 99 ARG A CA 1
ATOM 786 C C . ARG A 1 99 ? -6.285 15.805 -2.514 1 91.38 99 ARG A C 1
ATOM 788 O O . ARG A 1 99 ? -5.418 15.016 -2.908 1 91.38 99 ARG A O 1
ATOM 795 N N . ARG A 1 100 ? -6 16.797 -1.804 1 93.75 100 ARG A N 1
ATOM 796 C CA . ARG A 1 100 ? -4.633 17.078 -1.369 1 93.75 100 ARG A CA 1
ATOM 797 C C . ARG A 1 100 ? -4.074 15.922 -0.548 1 93.75 100 ARG A C 1
ATOM 799 O O . ARG A 1 100 ? -2.912 15.547 -0.714 1 93.75 100 ARG A O 1
ATOM 806 N N . ILE A 1 101 ? -4.895 15.391 0.269 1 96 101 ILE A N 1
ATOM 807 C CA . ILE A 1 101 ? -4.453 14.297 1.124 1 96 101 ILE A CA 1
ATOM 808 C C . ILE A 1 101 ? -4.254 13.031 0.285 1 96 101 ILE A C 1
ATOM 810 O O . ILE A 1 101 ? -3.293 12.289 0.489 1 96 101 ILE A O 1
ATOM 814 N N . PHE A 1 102 ? -5.145 12.836 -0.634 1 92.38 102 PHE A N 1
ATOM 815 C CA . PHE A 1 102 ? -4.988 11.695 -1.531 1 92.38 102 PHE A CA 1
ATOM 816 C C . PHE A 1 102 ? -3.693 11.805 -2.324 1 92.38 102 PHE A C 1
ATOM 818 O O . PHE A 1 102 ? -2.955 10.82 -2.453 1 92.38 102 PHE A O 1
ATOM 825 N N . ASP A 1 103 ? -3.426 12.961 -2.811 1 92.81 103 ASP A N 1
ATOM 826 C CA . ASP A 1 103 ? -2.193 13.188 -3.559 1 92.81 103 ASP A CA 1
ATOM 827 C C . ASP A 1 103 ? -0.967 12.984 -2.672 1 92.81 103 ASP A C 1
ATOM 829 O O . ASP A 1 103 ? 0.024 12.391 -3.104 1 92.81 103 ASP A O 1
ATOM 833 N N . LEU A 1 104 ? -1.046 13.477 -1.49 1 95.69 104 LEU A N 1
ATOM 834 C CA . LEU A 1 104 ? 0.034 13.258 -0.534 1 95.69 104 LEU A CA 1
ATOM 835 C C . LEU A 1 104 ? 0.237 11.766 -0.276 1 95.69 104 LEU A C 1
ATOM 837 O O . LEU A 1 104 ? 1.373 11.297 -0.208 1 95.69 104 LEU A O 1
ATOM 841 N N . GLY A 1 105 ? -0.866 11.062 -0.131 1 94.69 105 GLY A N 1
ATOM 842 C CA . GLY A 1 105 ? -0.8 9.617 0.02 1 94.69 105 GLY A CA 1
ATOM 843 C C . GLY A 1 105 ? -0.09 8.93 -1.131 1 94.69 105 GLY A C 1
ATOM 844 O O . GLY A 1 105 ? 0.738 8.039 -0.914 1 94.69 105 GLY A O 1
ATOM 845 N N . ALA A 1 106 ? -0.36 9.367 -2.307 1 91.19 106 ALA A N 1
ATOM 846 C CA . ALA A 1 106 ? 0.287 8.805 -3.488 1 91.19 106 ALA A CA 1
ATOM 847 C C . ALA A 1 106 ? 1.796 9.023 -3.445 1 91.19 106 ALA A C 1
ATOM 849 O O . ALA A 1 106 ? 2.57 8.117 -3.762 1 91.19 106 ALA A O 1
ATOM 850 N N . VAL A 1 107 ? 2.188 10.203 -3.049 1 93.44 107 VAL A N 1
ATOM 851 C CA . VAL A 1 107 ? 3.6 10.555 -2.926 1 93.44 107 VAL A CA 1
ATOM 852 C C . VAL A 1 107 ? 4.281 9.609 -1.937 1 93.44 107 VAL A C 1
ATOM 854 O O . VAL A 1 107 ? 5.332 9.039 -2.236 1 93.44 107 VAL A O 1
ATOM 857 N N . LEU A 1 108 ? 3.646 9.367 -0.831 1 95.19 108 LEU A N 1
ATOM 858 C CA . LEU A 1 108 ? 4.246 8.57 0.23 1 95.19 108 LEU A CA 1
ATOM 859 C C . LEU A 1 108 ? 4.211 7.086 -0.12 1 95.19 108 LEU A C 1
ATOM 861 O O . LEU A 1 108 ? 5.172 6.359 0.137 1 95.19 108 LEU A O 1
ATOM 865 N N . GLU A 1 109 ? 3.152 6.625 -0.751 1 91.19 109 GLU A N 1
ATOM 866 C CA . GLU A 1 109 ? 3.035 5.227 -1.152 1 91.19 109 GLU A CA 1
ATOM 867 C C . GLU A 1 109 ? 4.074 4.871 -2.213 1 91.19 109 GLU A C 1
ATOM 869 O O . GLU A 1 109 ? 4.5 3.717 -2.309 1 91.19 109 GLU A O 1
ATOM 874 N N . SER A 1 110 ? 4.488 5.812 -2.949 1 90.12 110 SER A N 1
ATOM 875 C CA . SER A 1 110 ? 5.512 5.598 -3.965 1 90.12 110 SER A CA 1
ATOM 876 C C . SER A 1 110 ? 6.91 5.816 -3.396 1 90.12 110 SER A C 1
ATOM 878 O O . SER A 1 110 ? 7.895 5.824 -4.137 1 90.12 110 SER A O 1
ATOM 880 N N . CYS A 1 111 ? 7.02 6.121 -2.107 1 92.62 111 CYS A N 1
ATOM 881 C CA . CYS A 1 111 ? 8.258 6.316 -1.368 1 92.62 111 CYS A CA 1
ATOM 882 C C . CYS A 1 111 ? 9 7.555 -1.861 1 92.62 111 CYS A C 1
ATOM 884 O O . CYS A 1 111 ? 10.234 7.59 -1.851 1 92.62 111 CYS A O 1
ATOM 886 N N . ASN A 1 112 ? 8.266 8.492 -2.387 1 92.75 112 ASN A N 1
ATOM 887 C CA . ASN A 1 112 ? 8.883 9.75 -2.805 1 92.75 112 ASN A CA 1
ATOM 888 C C . ASN A 1 112 ? 9.078 10.695 -1.628 1 92.75 112 ASN A C 1
ATOM 890 O O . ASN A 1 112 ? 8.453 11.758 -1.569 1 92.75 112 ASN A O 1
ATOM 894 N N . PHE A 1 113 ? 9.984 10.359 -0.766 1 95.56 113 PHE A N 1
ATOM 895 C CA . PHE A 1 113 ? 10.219 11.07 0.485 1 95.56 113 PHE A CA 1
ATOM 896 C C . PHE A 1 113 ? 10.766 12.469 0.22 1 95.56 113 PHE A C 1
ATOM 898 O O . PHE A 1 113 ? 10.43 13.414 0.933 1 95.56 113 PHE A O 1
ATOM 905 N N . ALA A 1 114 ? 11.539 12.586 -0.767 1 91.5 114 ALA A N 1
ATOM 906 C CA . ALA A 1 114 ? 12.117 13.883 -1.095 1 91.5 114 ALA A CA 1
ATOM 907 C C . ALA A 1 114 ? 11.023 14.906 -1.399 1 91.5 114 ALA A C 1
ATOM 909 O O . ALA A 1 114 ? 11.031 16.016 -0.859 1 91.5 114 ALA A O 1
ATOM 910 N N . VAL A 1 115 ? 10.07 14.5 -2.199 1 92.44 115 VAL A N 1
ATOM 911 C CA . VAL A 1 115 ? 8.969 15.391 -2.557 1 92.44 115 VAL A CA 1
ATOM 912 C C . VAL A 1 115 ? 8.133 15.703 -1.317 1 92.44 115 VAL A C 1
ATOM 914 O O . VAL A 1 115 ? 7.742 16.844 -1.1 1 92.44 115 VAL A O 1
ATOM 917 N N . PHE A 1 116 ? 7.848 14.719 -0.514 1 96.44 116 PHE A N 1
ATOM 918 C CA . PHE A 1 116 ? 7.094 14.922 0.718 1 96.44 116 PHE A CA 1
ATOM 919 C C . PHE A 1 116 ? 7.727 16.016 1.567 1 96.44 116 PHE A C 1
ATOM 921 O O . PHE A 1 116 ? 7.039 16.938 2.023 1 96.44 116 PHE A O 1
ATOM 928 N N . TRP A 1 117 ? 9.039 15.891 1.711 1 95.88 117 TRP A N 1
ATOM 929 C CA . TRP A 1 117 ? 9.711 16.828 2.598 1 95.88 117 TRP A CA 1
ATOM 930 C C . TRP A 1 117 ? 9.742 18.234 1.984 1 95.88 117 TRP A C 1
ATOM 932 O O . TRP A 1 117 ? 9.641 19.234 2.697 1 95.88 117 TRP A O 1
ATOM 942 N N . LYS A 1 118 ? 9.883 18.312 0.691 1 93.81 118 LYS A N 1
ATOM 943 C CA . LYS A 1 118 ? 9.812 19.625 0.04 1 93.81 118 LYS A CA 1
ATOM 944 C C . LYS A 1 118 ? 8.445 20.266 0.26 1 93.81 118 LYS A C 1
ATOM 946 O O . LYS A 1 118 ? 8.359 21.484 0.47 1 93.81 118 LYS A O 1
ATOM 951 N N . LEU A 1 119 ? 7.402 19.469 0.217 1 95.12 119 LEU A N 1
ATOM 952 C CA . LEU A 1 119 ? 6.051 19.969 0.433 1 95.12 119 LEU A CA 1
ATOM 953 C C . LEU A 1 119 ? 5.879 20.484 1.862 1 95.12 119 LEU A C 1
ATOM 955 O O . LEU A 1 119 ? 5.332 21.562 2.082 1 95.12 119 LEU A O 1
ATOM 959 N N . VAL A 1 120 ? 6.367 19.75 2.807 1 95.5 120 VAL A N 1
ATOM 960 C CA . VAL A 1 120 ? 6.168 20.062 4.219 1 95.5 120 VAL A CA 1
ATOM 961 C C . VAL A 1 120 ? 7.047 21.234 4.625 1 95.5 120 VAL A C 1
ATOM 963 O O . VAL A 1 120 ? 6.645 22.062 5.445 1 95.5 120 VAL A O 1
ATOM 966 N N . LYS A 1 121 ? 8.195 21.328 4.004 1 93.62 121 LYS A N 1
ATOM 967 C CA . LYS A 1 121 ? 9.141 22.391 4.367 1 93.62 121 LYS A CA 1
ATOM 968 C C . LYS A 1 121 ? 8.914 23.641 3.543 1 93.62 121 LYS A C 1
ATOM 970 O O . LYS A 1 121 ? 9.578 24.656 3.756 1 93.62 121 LYS A O 1
ATOM 975 N N . GLY A 1 122 ? 8.062 23.578 2.572 1 92.25 122 GLY A N 1
ATOM 976 C CA . GLY A 1 122 ? 7.691 24.75 1.815 1 92.25 122 GLY A CA 1
ATOM 977 C C . GLY A 1 122 ? 8.648 25.062 0.68 1 92.25 122 GLY A C 1
ATOM 978 O O . GLY A 1 122 ? 8.711 26.203 0.203 1 92.25 122 GLY A O 1
ATOM 979 N N . THR A 1 123 ? 9.414 24.109 0.24 1 92.38 123 THR A N 1
ATOM 980 C CA . THR A 1 123 ? 10.414 24.359 -0.797 1 92.38 123 THR A CA 1
ATOM 981 C C . THR A 1 123 ? 9.992 23.719 -2.115 1 92.38 123 THR A C 1
ATOM 983 O O . THR A 1 123 ? 10.719 23.781 -3.107 1 92.38 123 THR A O 1
ATOM 986 N N . TYR A 1 124 ? 8.789 23.094 -2.139 1 93.06 124 TYR A N 1
ATOM 987 C CA . TYR A 1 124 ? 8.289 22.484 -3.367 1 93.06 124 TYR A CA 1
ATOM 988 C C . TYR A 1 124 ? 7.898 23.547 -4.387 1 93.06 124 TYR A C 1
ATOM 990 O O . TYR A 1 124 ? 7.223 24.516 -4.047 1 93.06 124 TYR A O 1
ATOM 998 N N . LYS A 1 125 ? 8.352 23.344 -5.605 1 91.75 125 LYS A N 1
ATOM 999 C CA . LYS A 1 125 ? 7.992 24.25 -6.699 1 91.75 125 LYS A CA 1
ATOM 1000 C C . LYS A 1 125 ? 7.062 23.562 -7.695 1 91.75 125 LYS A C 1
ATOM 1002 O O . LYS A 1 125 ? 7.484 22.656 -8.422 1 91.75 125 LYS A O 1
ATOM 1007 N N . PRO A 1 126 ? 5.816 24.016 -7.715 1 91.06 126 PRO A N 1
ATOM 1008 C CA . PRO A 1 126 ? 4.875 23.391 -8.648 1 91.06 126 PRO A CA 1
ATOM 1009 C C . PRO A 1 126 ? 5.285 23.578 -10.109 1 91.06 126 PRO A C 1
ATOM 1011 O O . PRO A 1 126 ? 5.836 24.625 -10.469 1 91.06 126 PRO A O 1
ATOM 1014 N N . THR A 1 127 ? 5.02 22.609 -10.844 1 87.12 127 THR A N 1
ATOM 1015 C CA . THR A 1 127 ? 5.27 22.703 -12.273 1 87.12 127 THR A CA 1
ATOM 1016 C C . THR A 1 127 ? 4.145 23.469 -12.969 1 87.12 127 THR A C 1
ATOM 1018 O O . THR A 1 127 ? 3.129 23.781 -12.352 1 87.12 127 THR A O 1
ATOM 1021 N N . THR A 1 128 ? 4.363 23.688 -14.312 1 86.81 128 THR A N 1
ATOM 1022 C CA . THR A 1 128 ? 3.359 24.406 -15.102 1 86.81 128 THR A CA 1
ATOM 1023 C C . THR A 1 128 ? 2.369 23.422 -15.727 1 86.81 128 THR A C 1
ATOM 1025 O O . THR A 1 128 ? 1.436 23.828 -16.422 1 86.81 128 THR A O 1
ATOM 1028 N N . ASN A 1 129 ? 2.555 22.281 -15.453 1 83.62 129 ASN A N 1
ATOM 1029 C CA . ASN A 1 129 ? 1.646 21.266 -15.961 1 83.62 129 ASN A CA 1
ATOM 1030 C C . ASN A 1 129 ? 0.238 21.438 -15.398 1 83.62 129 ASN A C 1
ATOM 1032 O O . ASN A 1 129 ? 0.064 21.609 -14.195 1 83.62 129 ASN A O 1
ATOM 1036 N N . PRO A 1 130 ? -0.676 21.359 -16.25 1 84.31 130 PRO A N 1
ATOM 1037 C CA . PRO A 1 130 ? -2.059 21.531 -15.797 1 84.31 130 PRO A CA 1
ATOM 1038 C C . PRO A 1 130 ? -2.48 20.453 -14.789 1 84.31 130 PRO A C 1
ATOM 1040 O O . PRO A 1 130 ? -3.377 20.688 -13.977 1 84.31 130 PRO A O 1
ATOM 1043 N N . ASN A 1 131 ? -1.832 19.375 -14.75 1 82.38 131 ASN A N 1
ATOM 1044 C CA . ASN A 1 131 ? -2.189 18.266 -13.867 1 82.38 131 ASN A CA 1
ATOM 1045 C C . ASN A 1 131 ? -1.333 18.25 -12.602 1 82.38 131 ASN A C 1
ATOM 1047 O O . ASN A 1 131 ? -1.3 17.25 -11.883 1 82.38 131 ASN A O 1
ATOM 1051 N N . GLU A 1 132 ? -0.729 19.375 -12.359 1 89.06 132 GLU A N 1
ATOM 1052 C CA . GLU A 1 132 ? 0.067 19.5 -11.141 1 89.06 132 GLU A CA 1
ATOM 1053 C C . GLU A 1 132 ? -0.792 19.312 -9.898 1 89.06 132 GLU A C 1
ATOM 1055 O O . GLU A 1 132 ? -1.746 20.047 -9.672 1 89.06 132 GLU A O 1
ATOM 1060 N N . PRO A 1 133 ? -0.38 18.328 -9.078 1 88.12 133 PRO A N 1
ATOM 1061 C CA . PRO A 1 133 ? -1.25 18.016 -7.945 1 88.12 133 PRO A CA 1
ATOM 1062 C C . PRO A 1 133 ? -1.129 19.031 -6.812 1 88.12 133 PRO A C 1
ATOM 1064 O O . PRO A 1 133 ? -2.098 19.281 -6.09 1 88.12 133 PRO A O 1
ATOM 1067 N N . PHE A 1 134 ? 0.009 19.594 -6.711 1 93.5 134 PHE A N 1
ATOM 1068 C CA . PHE A 1 134 ? 0.251 20.516 -5.605 1 93.5 134 PHE A CA 1
ATOM 1069 C C . PHE A 1 134 ? 0.43 21.938 -6.117 1 93.5 134 PHE A C 1
ATOM 1071 O O . PHE A 1 134 ? 1.491 22.531 -5.938 1 93.5 134 PHE A O 1
ATOM 1078 N N . LYS A 1 135 ? -0.692 22.453 -6.59 1 91.25 135 LYS A N 1
ATOM 1079 C CA . LYS A 1 135 ? -0.686 23.812 -7.156 1 91.25 135 LYS A CA 1
ATOM 1080 C C . LYS A 1 135 ? -0.425 24.859 -6.078 1 91.25 135 LYS A C 1
ATOM 1082 O O . LYS A 1 135 ? 0.173 25.891 -6.352 1 91.25 135 LYS A O 1
ATOM 1087 N N . VAL A 1 136 ? -0.889 24.594 -4.922 1 92.38 136 VAL A N 1
ATOM 1088 C CA . VAL A 1 136 ? -0.649 25.438 -3.756 1 92.38 136 VAL A CA 1
ATOM 1089 C C . VAL A 1 136 ? 0.037 24.625 -2.662 1 92.38 136 VAL A C 1
ATOM 1091 O O . VAL A 1 136 ? -0.596 24.25 -1.675 1 92.38 136 VAL A O 1
ATOM 1094 N N . PRO A 1 137 ? 1.329 24.406 -2.785 1 92.25 137 PRO A N 1
ATOM 1095 C CA . PRO A 1 137 ? 2.037 23.438 -1.939 1 92.25 137 PRO A CA 1
ATOM 1096 C C . PRO A 1 137 ? 2.029 23.828 -0.464 1 92.25 137 PRO A C 1
ATOM 1098 O O . PRO A 1 137 ? 2.078 22.969 0.41 1 92.25 137 PRO A O 1
ATOM 1101 N N . GLY A 1 138 ? 1.915 25.125 -0.129 1 93.75 138 GLY A N 1
ATOM 1102 C CA . GLY A 1 138 ? 1.914 25.594 1.25 1 93.75 138 GLY A CA 1
ATOM 1103 C C . GLY A 1 138 ? 0.787 25 2.076 1 93.75 138 GLY A C 1
ATOM 1104 O O . GLY A 1 138 ? 0.866 24.953 3.307 1 93.75 138 GLY A O 1
ATOM 1105 N N . GLU A 1 139 ? -0.252 24.516 1.417 1 95.19 139 GLU A N 1
ATOM 1106 C CA . GLU A 1 139 ? -1.41 23.953 2.096 1 95.19 139 GLU A CA 1
ATOM 1107 C C . GLU A 1 139 ? -1.056 22.625 2.77 1 95.19 139 GLU A C 1
ATOM 1109 O O . GLU A 1 139 ? -1.664 22.25 3.773 1 95.19 139 GLU A O 1
ATOM 1114 N N . ILE A 1 140 ? -0.094 21.938 2.24 1 96.38 140 ILE A N 1
ATOM 1115 C CA . ILE A 1 140 ? 0.263 20.625 2.766 1 96.38 140 ILE A CA 1
ATOM 1116 C C . ILE A 1 140 ? 0.854 20.766 4.168 1 96.38 140 ILE A C 1
ATOM 1118 O O . ILE A 1 140 ? 0.471 20.047 5.09 1 96.38 140 ILE A O 1
ATOM 1122 N N . ALA A 1 141 ? 1.684 21.75 4.336 1 96.25 141 ALA A N 1
ATOM 1123 C CA . ALA A 1 141 ? 2.264 22 5.652 1 96.25 141 ALA A CA 1
ATOM 1124 C C . ALA A 1 141 ? 1.182 22.328 6.676 1 96.25 141 ALA A C 1
ATOM 1126 O O . ALA A 1 141 ? 1.242 21.875 7.824 1 96.25 141 ALA A O 1
ATOM 1127 N N . LYS A 1 142 ? 0.238 23 6.262 1 96.56 142 LYS A N 1
ATOM 1128 C CA . LYS A 1 142 ? -0.845 23.438 7.145 1 96.56 142 LYS A CA 1
ATOM 1129 C C . LYS A 1 142 ? -1.674 22.234 7.609 1 96.56 142 LYS A C 1
ATOM 1131 O O . LYS A 1 142 ? -2.09 22.172 8.766 1 96.56 142 LYS A O 1
ATOM 1136 N N . ILE A 1 143 ? -1.864 21.328 6.703 1 96.06 143 ILE A N 1
ATOM 1137 C CA . ILE A 1 143 ? -2.701 20.156 6.973 1 96.06 143 ILE A CA 1
ATOM 1138 C C . ILE A 1 143 ? -1.976 19.203 7.926 1 96.06 143 ILE A C 1
ATOM 1140 O O . ILE A 1 143 ? -2.604 18.578 8.781 1 96.06 143 ILE A O 1
ATOM 1144 N N . ILE A 1 144 ? -0.697 19.156 7.867 1 97.06 144 ILE A N 1
ATOM 1145 C CA . ILE A 1 144 ? 0.115 18.203 8.609 1 97.06 144 ILE A CA 1
ATOM 1146 C C . ILE A 1 144 ? 0.448 18.766 9.984 1 97.06 144 ILE A C 1
ATOM 1148 O O . ILE A 1 144 ? 0.596 18 10.953 1 97.06 144 ILE A O 1
ATOM 1152 N N . LYS A 1 145 ? 0.525 20.016 10.133 1 96.75 145 LYS A N 1
ATOM 1153 C CA . LYS A 1 145 ? 1.028 20.719 11.312 1 96.75 145 LYS A CA 1
ATOM 1154 C C . LYS A 1 145 ? 0.308 20.266 12.57 1 96.75 145 LYS A C 1
ATOM 1156 O O . LYS A 1 145 ? 0.946 19.984 13.586 1 96.75 145 LYS A O 1
ATOM 1161 N N . PRO A 1 146 ? -0.982 20.125 12.531 1 97.44 146 PRO A N 1
ATOM 1162 C CA . PRO A 1 146 ? -1.674 19.75 13.766 1 97.44 146 PRO A CA 1
ATOM 1163 C C . PRO A 1 146 ? -1.467 18.281 14.125 1 97.44 146 PRO A C 1
ATOM 1165 O O . PRO A 1 146 ? -1.801 17.859 15.234 1 97.44 146 PRO A O 1
ATOM 1168 N N . MET A 1 147 ? -1.01 17.469 13.273 1 98.44 147 MET A N 1
ATOM 1169 C CA . MET A 1 147 ? -0.856 16.031 13.477 1 98.44 147 MET A CA 1
ATOM 1170 C C . MET A 1 147 ? 0.416 15.719 14.258 1 98.44 147 MET A C 1
ATOM 1172 O O . MET A 1 147 ? 1.498 15.617 13.68 1 98.44 147 MET A O 1
ATOM 1176 N N . VAL A 1 148 ? 0.258 15.555 15.523 1 98.44 148 VAL A N 1
ATOM 1177 C CA . VAL A 1 148 ? 1.415 15.312 16.375 1 98.44 148 VAL A CA 1
ATOM 1178 C C . VAL A 1 148 ? 2.119 14.023 15.945 1 98.44 148 VAL A C 1
ATOM 1180 O O . VAL A 1 148 ? 1.48 12.984 15.789 1 98.44 148 VAL A O 1
ATOM 1183 N N . GLY A 1 149 ? 3.418 14.094 15.609 1 97.94 149 GLY A N 1
ATOM 1184 C CA . GLY A 1 149 ? 4.234 12.922 15.305 1 97.94 149 GLY A CA 1
ATOM 1185 C C . GLY A 1 149 ? 4.215 12.547 13.836 1 97.94 149 GLY A C 1
ATOM 1186 O O . GLY A 1 149 ? 4.82 11.547 13.438 1 97.94 149 GLY A O 1
ATOM 1187 N N . PHE A 1 150 ? 3.572 13.32 13.016 1 98.44 150 PHE A N 1
ATOM 1188 C CA . PHE A 1 150 ? 3.408 12.953 11.609 1 98.44 150 PHE A CA 1
ATOM 1189 C C . PHE A 1 150 ? 4.762 12.82 10.93 1 98.44 150 PHE A C 1
ATOM 1191 O O . PHE A 1 150 ? 5.051 11.789 10.312 1 98.44 150 PHE A O 1
ATOM 1198 N N . GLU A 1 151 ? 5.613 13.805 11.031 1 97.06 151 GLU A N 1
ATOM 1199 C CA . GLU A 1 151 ? 6.914 13.789 10.375 1 97.06 151 GLU A CA 1
ATOM 1200 C C . GLU A 1 151 ? 7.777 12.641 10.891 1 97.06 151 GLU A C 1
ATOM 1202 O O . GLU A 1 151 ? 8.492 11.992 10.117 1 97.06 151 GLU A O 1
ATOM 1207 N N . ASP A 1 152 ? 7.684 12.391 12.188 1 96.19 152 ASP A N 1
ATOM 1208 C CA . ASP A 1 152 ? 8.43 11.281 12.773 1 96.19 152 ASP A CA 1
ATOM 1209 C C . ASP A 1 152 ? 7.973 9.945 12.188 1 96.19 152 ASP A C 1
ATOM 1211 O O . ASP A 1 152 ? 8.789 9.062 11.93 1 96.19 152 ASP A O 1
ATOM 1215 N N . ALA A 1 153 ? 6.707 9.789 12.023 1 97.62 153 ALA A N 1
ATOM 1216 C CA . ALA A 1 153 ? 6.16 8.57 11.438 1 97.62 153 ALA A CA 1
ATOM 1217 C C . ALA A 1 153 ? 6.695 8.352 10.023 1 97.62 153 ALA A C 1
ATOM 1219 O O . ALA A 1 153 ? 7.074 7.234 9.664 1 97.62 153 ALA A O 1
ATOM 1220 N N . ILE A 1 154 ? 6.773 9.422 9.25 1 97.62 154 ILE A N 1
ATOM 1221 C CA . ILE A 1 154 ? 7.25 9.312 7.875 1 97.62 154 ILE A CA 1
ATOM 1222 C C . ILE A 1 154 ? 8.75 9.023 7.871 1 97.62 154 ILE A C 1
ATOM 1224 O O . ILE A 1 154 ? 9.242 8.258 7.039 1 97.62 154 ILE A O 1
ATOM 1228 N N . ARG A 1 155 ? 9.492 9.625 8.828 1 96.19 155 ARG A N 1
ATOM 1229 C CA . ARG A 1 155 ? 10.914 9.336 8.945 1 96.19 155 ARG A CA 1
ATOM 1230 C C . ARG A 1 155 ? 11.148 7.863 9.266 1 96.19 155 ARG A C 1
ATOM 1232 O O . ARG A 1 155 ? 12.031 7.227 8.68 1 96.19 155 ARG A O 1
ATOM 1239 N N . HIS A 1 156 ? 10.367 7.336 10.141 1 94.88 156 HIS A N 1
ATOM 1240 C CA . HIS A 1 156 ? 10.477 5.926 10.484 1 94.88 156 HIS A CA 1
ATOM 1241 C C . HIS A 1 156 ? 10.164 5.035 9.289 1 94.88 156 HIS A C 1
ATOM 1243 O O . HIS A 1 156 ? 10.844 4.035 9.055 1 94.88 156 HIS A O 1
ATOM 1249 N N . TYR A 1 157 ? 9.141 5.434 8.602 1 95.94 157 TYR A N 1
ATOM 1250 C CA . TYR A 1 157 ? 8.789 4.719 7.379 1 95.94 157 TYR A CA 1
ATOM 1251 C C . TYR A 1 157 ? 9.938 4.734 6.387 1 95.94 157 TYR A C 1
ATOM 1253 O O . TYR A 1 157 ? 10.312 3.695 5.836 1 95.94 157 TYR A O 1
ATOM 1261 N N . ALA A 1 158 ? 10.539 5.852 6.137 1 95.81 158 ALA A N 1
ATOM 1262 C CA . ALA A 1 158 ? 11.688 5.988 5.246 1 95.81 158 ALA A CA 1
ATOM 1263 C C . ALA A 1 158 ? 12.844 5.117 5.711 1 95.81 158 ALA A C 1
ATOM 1265 O O . ALA A 1 158 ? 13.484 4.438 4.902 1 95.81 158 ALA A O 1
ATOM 1266 N N . CYS A 1 159 ? 13.117 5.137 7.016 1 94.75 159 CYS A N 1
ATOM 1267 C CA . CYS A 1 159 ? 14.203 4.34 7.566 1 94.75 159 CYS A CA 1
ATOM 1268 C C . CYS A 1 159 ? 13.984 2.854 7.301 1 94.75 159 CYS A C 1
ATOM 1270 O O . CYS A 1 159 ? 14.93 2.125 6.992 1 94.75 159 CYS A O 1
ATOM 1272 N N . ARG A 1 160 ? 12.781 2.451 7.383 1 92.31 160 ARG A N 1
ATOM 1273 C CA . ARG A 1 160 ? 12.477 1.053 7.102 1 92.31 160 ARG A CA 1
ATOM 1274 C C . ARG A 1 160 ? 12.758 0.711 5.645 1 92.31 160 ARG A C 1
ATOM 1276 O O . ARG A 1 160 ? 13.359 -0.322 5.348 1 92.31 160 ARG A O 1
ATOM 1283 N N . VAL A 1 161 ? 12.281 1.59 4.773 1 92.81 161 VAL A N 1
ATOM 1284 C CA . VAL A 1 161 ? 12.5 1.384 3.346 1 92.81 161 VAL A CA 1
ATOM 1285 C C . VAL A 1 161 ? 14 1.332 3.057 1 92.81 161 VAL A C 1
ATOM 1287 O O . VAL A 1 161 ? 14.469 0.453 2.33 1 92.81 161 VAL A O 1
ATOM 1290 N N . ILE A 1 162 ? 14.742 2.221 3.652 1 93.75 162 ILE A N 1
ATOM 1291 C CA . ILE A 1 162 ? 16.188 2.283 3.471 1 93.75 162 ILE A CA 1
ATOM 1292 C C . ILE A 1 162 ? 16.828 0.994 3.977 1 93.75 162 ILE A C 1
ATOM 1294 O O . ILE A 1 162 ? 17.688 0.41 3.303 1 93.75 162 ILE A O 1
ATOM 1298 N N . SER A 1 163 ? 16.406 0.512 5.082 1 92.5 163 SER A N 1
ATOM 1299 C CA . SER A 1 163 ? 16.969 -0.667 5.723 1 92.5 163 SER A CA 1
ATOM 1300 C C . SER A 1 163 ? 16.812 -1.907 4.852 1 92.5 163 SER A C 1
ATOM 1302 O O . SER A 1 163 ? 17.609 -2.84 4.926 1 92.5 163 SER A O 1
ATOM 1304 N N . VAL A 1 164 ? 15.82 -1.892 4.027 1 90 164 VAL A N 1
ATOM 1305 C CA . VAL A 1 164 ? 15.539 -3.096 3.252 1 90 164 VAL A CA 1
ATOM 1306 C C . VAL A 1 164 ? 16.109 -2.945 1.843 1 90 164 VAL A C 1
ATOM 1308 O O . VAL A 1 164 ? 16.453 -3.938 1.195 1 90 164 VAL A O 1
ATOM 1311 N N . THR A 1 165 ? 16.266 -1.736 1.299 1 90 165 THR A N 1
ATOM 1312 C CA . THR A 1 165 ? 16.594 -1.542 -0.11 1 90 165 THR A CA 1
ATOM 1313 C C . THR A 1 165 ? 18.062 -1.153 -0.278 1 90 165 THR A C 1
ATOM 1315 O O . THR A 1 165 ? 18.672 -1.441 -1.31 1 90 165 THR A O 1
ATOM 1318 N N . PHE A 1 166 ? 18.703 -0.583 0.734 1 90.06 166 PHE A N 1
ATOM 1319 C CA . PHE A 1 166 ? 20.062 -0.078 0.6 1 90.06 166 PHE A CA 1
ATOM 1320 C C . PHE A 1 166 ? 21.062 -1.021 1.266 1 90.06 166 PHE A C 1
ATOM 1322 O O . PHE A 1 166 ? 20.703 -1.746 2.197 1 90.06 166 PHE A O 1
ATOM 1329 N N . GLN A 1 167 ? 22.188 -0.985 0.746 1 88.25 167 GLN A N 1
ATOM 1330 C CA . GLN A 1 167 ? 23.328 -1.579 1.452 1 88.25 167 GLN A CA 1
ATOM 1331 C C . GLN A 1 167 ? 24.281 -0.504 1.961 1 88.25 167 GLN A C 1
ATOM 1333 O O . GLN A 1 167 ? 24.734 -0.566 3.104 1 88.25 167 GLN A O 1
ATOM 1338 N N . ASN A 1 168 ? 24.609 0.438 1.047 1 91.56 168 ASN A N 1
ATOM 1339 C CA . ASN A 1 168 ? 25.344 1.662 1.368 1 91.56 168 ASN A CA 1
ATOM 1340 C C . ASN A 1 168 ? 24.547 2.904 0.975 1 91.56 168 ASN A C 1
ATOM 1342 O O . ASN A 1 168 ? 23.922 2.934 -0.082 1 91.56 168 ASN A O 1
ATOM 1346 N N . ILE A 1 169 ? 24.562 3.889 1.873 1 93.31 169 ILE A N 1
ATOM 1347 C CA . ILE A 1 169 ? 23.875 5.129 1.528 1 93.31 169 ILE A CA 1
ATOM 1348 C C . ILE A 1 169 ? 24.719 6.324 1.957 1 93.31 169 ILE A C 1
ATOM 1350 O O . ILE A 1 169 ? 25.234 6.359 3.08 1 93.31 169 ILE A O 1
ATOM 1354 N N . GLU A 1 170 ? 24.891 7.188 1.006 1 94.06 170 GLU A N 1
ATOM 1355 C CA . GLU A 1 170 ? 25.609 8.414 1.31 1 94.06 170 GLU A CA 1
ATOM 1356 C C . GLU A 1 170 ? 24.859 9.266 2.33 1 94.06 170 GLU A C 1
ATOM 1358 O O . GLU A 1 170 ? 23.641 9.367 2.273 1 94.06 170 GLU A O 1
ATOM 1363 N N . LYS A 1 171 ? 25.625 9.922 3.135 1 94.12 171 LYS A N 1
ATOM 1364 C CA . LYS A 1 171 ? 25.047 10.742 4.191 1 94.12 171 LYS A CA 1
ATOM 1365 C C . LYS A 1 171 ? 24.125 11.82 3.615 1 94.12 171 LYS A C 1
ATOM 1367 O O . LYS A 1 171 ? 23.047 12.07 4.148 1 94.12 171 LYS A O 1
ATOM 1372 N N . LYS A 1 172 ? 24.562 12.438 2.551 1 92.25 172 LYS A N 1
ATOM 1373 C CA . LYS A 1 172 ? 23.766 13.5 1.938 1 92.25 172 LYS A CA 1
ATOM 1374 C C . LYS A 1 172 ? 22.406 12.977 1.466 1 92.25 172 LYS A C 1
ATOM 1376 O O . LYS A 1 172 ? 21.375 13.609 1.709 1 92.25 172 LYS A O 1
ATOM 1381 N N . LEU A 1 173 ? 22.422 11.844 0.808 1 92.06 173 LEU A N 1
ATOM 1382 C CA . LEU A 1 173 ? 21.188 11.234 0.332 1 92.06 173 LEU A CA 1
ATOM 1383 C C . LEU A 1 173 ? 20.312 10.812 1.5 1 92.06 173 LEU A C 1
ATOM 1385 O O . LEU A 1 173 ? 19.094 11.047 1.487 1 92.06 173 LEU A O 1
ATOM 1389 N N . LEU A 1 174 ? 20.891 10.203 2.486 1 94.44 174 LEU A N 1
ATOM 1390 C CA . LEU A 1 174 ? 20.156 9.789 3.68 1 94.44 174 LEU A CA 1
ATOM 1391 C C . LEU A 1 174 ? 19.453 10.977 4.328 1 94.44 174 LEU A C 1
ATOM 1393 O O . LEU A 1 174 ? 18.266 10.906 4.641 1 94.44 174 LEU A O 1
ATOM 1397 N N . SER A 1 175 ? 20.188 12.016 4.508 1 94.62 175 SER A N 1
ATOM 1398 C CA . SER A 1 175 ? 19.625 13.234 5.09 1 94.62 175 SER A CA 1
ATOM 1399 C C . SER A 1 175 ? 18.438 13.742 4.277 1 94.62 175 SER A C 1
ATOM 1401 O O . SER A 1 175 ? 17.406 14.109 4.84 1 94.62 175 SER A O 1
ATOM 1403 N N . ARG A 1 176 ? 18.562 13.719 3.018 1 92 176 ARG A N 1
ATOM 1404 C CA . ARG A 1 176 ? 17.5 14.172 2.133 1 92 176 ARG A CA 1
ATOM 1405 C C . ARG A 1 176 ? 16.25 13.312 2.281 1 92 176 ARG A C 1
ATOM 1407 O O . ARG A 1 176 ? 15.133 13.828 2.383 1 92 176 ARG A O 1
ATOM 1414 N N . LEU A 1 177 ? 16.406 11.969 2.293 1 93.75 177 LEU A N 1
ATOM 1415 C CA . LEU A 1 177 ? 15.289 11.023 2.406 1 93.75 177 LEU A CA 1
ATOM 1416 C C . LEU A 1 177 ? 14.617 11.148 3.77 1 93.75 177 LEU A C 1
ATOM 1418 O O . LEU A 1 177 ? 13.461 10.75 3.93 1 93.75 177 LEU A O 1
ATOM 1422 N N . LEU A 1 178 ? 15.367 11.766 4.715 1 95.5 178 LEU A N 1
ATOM 1423 C CA . LEU A 1 178 ? 14.852 11.898 6.074 1 95.5 178 LEU A CA 1
ATOM 1424 C C . LEU A 1 178 ? 14.422 13.336 6.352 1 95.5 178 LEU A C 1
ATOM 1426 O O . LEU A 1 178 ? 14.211 13.711 7.508 1 95.5 178 LEU A O 1
ATOM 1430 N N . GLY A 1 179 ? 14.328 14.172 5.297 1 92.75 179 GLY A N 1
ATOM 1431 C CA . GLY A 1 179 ? 13.82 15.531 5.406 1 92.75 179 GLY A CA 1
ATOM 1432 C C . GLY A 1 179 ? 14.898 16.547 5.746 1 92.75 179 GLY A C 1
ATOM 1433 O O . GLY A 1 179 ? 14.688 17.422 6.598 1 92.75 179 GLY A O 1
ATOM 1434 N N . ASN A 1 180 ? 16 16.375 5.156 1 90.38 180 ASN A N 1
ATOM 1435 C CA . ASN A 1 180 ? 17.156 17.219 5.43 1 90.38 180 ASN A CA 1
ATOM 1436 C C . ASN A 1 180 ? 17.516 17.203 6.914 1 90.38 180 ASN A C 1
ATOM 1438 O O . ASN A 1 180 ? 17.688 18.266 7.52 1 90.38 180 ASN A O 1
ATOM 1442 N N . ALA A 1 181 ? 17.469 16.031 7.457 1 91.62 181 ALA A N 1
ATOM 1443 C CA . ALA A 1 181 ? 17.812 15.844 8.867 1 91.62 181 ALA A CA 1
ATOM 1444 C C . ALA A 1 181 ? 19.234 16.312 9.148 1 91.62 181 ALA A C 1
ATOM 1446 O O . ALA A 1 181 ? 20.125 16.172 8.297 1 91.62 181 ALA A O 1
ATOM 1447 N N . SER A 1 182 ? 19.406 16.859 10.266 1 93.44 182 SER A N 1
ATOM 1448 C CA . SER A 1 182 ? 20.734 17.281 10.688 1 93.44 182 SER A CA 1
ATOM 1449 C C . SER A 1 182 ? 21.656 16.094 10.891 1 93.44 182 SER A C 1
ATOM 1451 O O . SER A 1 182 ? 21.203 14.953 10.992 1 93.44 182 SER A O 1
ATOM 1453 N N . ASP A 1 183 ? 22.938 16.359 11.016 1 92.56 183 ASP A N 1
ATOM 1454 C CA . ASP A 1 183 ? 23.922 15.312 11.258 1 92.56 183 ASP A CA 1
ATOM 1455 C C . ASP A 1 183 ? 23.609 14.562 12.555 1 92.56 183 ASP A C 1
ATOM 1457 O O . ASP A 1 183 ? 23.75 13.336 12.609 1 92.56 183 ASP A O 1
ATOM 1461 N N . LYS A 1 184 ? 23.266 15.32 13.5 1 93.38 184 LYS A N 1
ATOM 1462 C CA . LYS A 1 184 ? 22.938 14.719 14.789 1 93.38 184 LYS A CA 1
ATOM 1463 C C . LYS A 1 184 ? 21.75 13.773 14.664 1 93.38 184 LYS A C 1
ATOM 1465 O O . LYS A 1 184 ? 21.781 12.664 15.195 1 93.38 184 LYS A O 1
ATOM 1470 N N . GLU A 1 185 ? 20.688 14.188 13.945 1 93.25 185 GLU A N 1
ATOM 1471 C CA . GLU A 1 185 ? 19.484 13.383 13.742 1 93.25 185 GLU A CA 1
ATOM 1472 C C . GLU A 1 185 ? 19.797 12.125 12.938 1 93.25 185 GLU A C 1
ATOM 1474 O O . GLU A 1 185 ? 19.328 11.031 13.273 1 93.25 185 GLU A O 1
ATOM 1479 N N . VAL A 1 186 ? 20.578 12.297 11.938 1 93.81 186 VAL A N 1
ATOM 1480 C CA . VAL A 1 186 ? 20.969 11.188 11.078 1 93.81 186 VAL A CA 1
ATOM 1481 C C . VAL A 1 186 ? 21.719 10.141 11.891 1 93.81 186 VAL A C 1
ATOM 1483 O O . VAL A 1 186 ? 21.438 8.945 11.789 1 93.81 186 VAL A O 1
ATOM 1486 N N . THR A 1 187 ? 22.594 10.609 12.734 1 91.31 187 THR A N 1
ATOM 1487 C CA . THR A 1 187 ? 23.391 9.711 13.562 1 91.31 187 THR A CA 1
ATOM 1488 C C . THR A 1 187 ? 22.516 8.969 14.562 1 91.31 187 THR A C 1
ATOM 1490 O O . THR A 1 187 ? 22.703 7.77 14.781 1 91.31 187 THR A O 1
ATOM 1493 N N . ALA A 1 188 ? 21.641 9.641 15.094 1 93.5 188 ALA A N 1
ATOM 1494 C CA . ALA A 1 188 ? 20.734 9.031 16.062 1 93.5 188 ALA A CA 1
ATOM 1495 C C . ALA A 1 188 ? 19.875 7.949 15.414 1 93.5 188 ALA A C 1
ATOM 1497 O O . ALA A 1 188 ? 19.703 6.867 15.977 1 93.5 188 ALA A O 1
ATOM 1498 N N . LEU A 1 189 ? 19.359 8.273 14.242 1 92.38 189 LEU A N 1
ATOM 1499 C CA . LEU A 1 189 ? 18.531 7.316 13.508 1 92.38 189 LEU A CA 1
ATOM 1500 C C . LEU A 1 189 ? 19.359 6.121 13.055 1 92.38 189 LEU A C 1
ATOM 1502 O O . LEU A 1 189 ? 18.906 4.98 13.133 1 92.38 189 LEU A O 1
ATOM 1506 N N . ALA A 1 190 ? 20.547 6.406 12.586 1 92.31 190 ALA A N 1
ATOM 1507 C CA . ALA A 1 190 ? 21.438 5.336 12.164 1 92.31 190 ALA A CA 1
ATOM 1508 C C . ALA A 1 190 ? 21.734 4.375 13.312 1 92.31 190 ALA A C 1
ATOM 1510 O O . ALA A 1 190 ? 21.766 3.158 13.117 1 92.31 190 ALA A O 1
ATOM 1511 N N . LYS A 1 191 ? 21.938 4.91 14.469 1 92.12 191 LYS A N 1
ATOM 1512 C CA . LYS A 1 191 ? 22.172 4.086 15.648 1 92.12 191 LYS A CA 1
ATOM 1513 C C . LYS A 1 191 ? 20.938 3.25 15.984 1 92.12 191 LYS A C 1
ATOM 1515 O O . LYS A 1 191 ? 21.047 2.053 16.266 1 92.12 191 LYS A O 1
ATOM 1520 N N . LYS A 1 192 ? 19.797 3.902 15.93 1 92.81 192 LYS A N 1
ATOM 1521 C CA . LYS A 1 192 ? 18.531 3.225 16.234 1 92.81 192 LYS A CA 1
ATOM 1522 C C . LYS A 1 192 ? 18.312 2.051 15.281 1 92.81 192 LYS A C 1
ATOM 1524 O O . LYS A 1 192 ? 17.812 0.998 15.695 1 92.81 192 LYS A O 1
ATOM 1529 N N . PHE A 1 193 ? 18.703 2.229 14.016 1 92.06 193 PHE A N 1
ATOM 1530 C CA . PHE A 1 193 ? 18.469 1.214 12.992 1 92.06 193 PHE A CA 1
ATOM 1531 C C . PHE A 1 193 ? 19.719 0.373 12.758 1 92.06 193 PHE A C 1
ATOM 1533 O O . PHE A 1 193 ? 19.766 -0.44 11.836 1 92.06 193 PHE A O 1
ATOM 1540 N N . LYS A 1 194 ? 20.812 0.644 13.57 1 92.38 194 LYS A N 1
ATOM 1541 C CA . LYS A 1 194 ? 22.047 -0.151 13.625 1 92.38 194 LYS A CA 1
ATOM 1542 C C . LYS A 1 194 ? 22.797 -0.077 12.297 1 92.38 194 LYS A C 1
ATOM 1544 O O . LYS A 1 194 ? 23.297 -1.092 11.805 1 92.38 194 LYS A O 1
ATOM 1549 N N . TRP A 1 195 ? 22.75 1.082 11.672 1 94.31 195 TRP A N 1
ATOM 1550 C CA . TRP A 1 195 ? 23.562 1.324 10.492 1 94.31 195 TRP A CA 1
ATOM 1551 C C . TRP A 1 195 ? 25 1.681 10.891 1 94.31 195 TRP A C 1
ATOM 1553 O O . TRP A 1 195 ? 25.219 2.43 11.844 1 94.31 195 TRP A O 1
ATOM 1563 N N . GLU A 1 196 ? 25.875 1.117 10.234 1 94.62 196 GLU A N 1
ATOM 1564 C CA . GLU A 1 196 ? 27.281 1.35 10.547 1 94.62 196 GLU A CA 1
ATOM 1565 C C . GLU A 1 196 ? 27.844 2.514 9.734 1 94.62 196 GLU A C 1
ATOM 1567 O O . GLU A 1 196 ? 27.609 2.609 8.531 1 94.62 196 GLU A O 1
ATOM 1572 N N . THR A 1 197 ? 28.641 3.375 10.375 1 93.56 197 THR A N 1
ATOM 1573 C CA . THR A 1 197 ? 29.281 4.496 9.688 1 93.56 197 THR A CA 1
ATOM 1574 C C . THR A 1 197 ? 30.562 4.055 9.008 1 93.56 197 THR A C 1
ATOM 1576 O O . THR A 1 197 ? 31.359 3.305 9.594 1 93.56 197 THR A O 1
ATOM 1579 N N . LYS A 1 198 ? 30.625 4.465 7.824 1 93.38 198 LYS A N 1
ATOM 1580 C CA . LYS A 1 198 ? 31.828 4.211 7.043 1 93.38 198 LYS A CA 1
ATOM 1581 C C . LYS A 1 198 ? 32.375 5.5 6.426 1 93.38 198 LYS A C 1
ATOM 1583 O O . LYS A 1 198 ? 31.703 6.535 6.457 1 93.38 198 LYS A O 1
ATOM 1588 N N . GLU A 1 199 ? 33.719 5.414 5.926 1 92.94 199 GLU A N 1
ATOM 1589 C CA . GLU A 1 199 ? 34.344 6.512 5.191 1 92.94 199 GLU A CA 1
ATOM 1590 C C . GLU A 1 199 ? 34.219 7.828 5.957 1 92.94 199 GLU A C 1
ATOM 1592 O O . GLU A 1 199 ? 33.75 8.828 5.41 1 92.94 199 GLU A O 1
ATOM 1597 N N . ASN A 1 200 ? 34.531 7.855 7.258 1 91.56 200 ASN A N 1
ATOM 1598 C CA . ASN A 1 200 ? 34.562 9.023 8.133 1 91.56 200 ASN A CA 1
ATOM 1599 C C . ASN A 1 200 ? 33.188 9.672 8.266 1 91.56 200 ASN A C 1
ATOM 1601 O O . ASN A 1 200 ? 33.062 10.891 8.188 1 91.56 200 ASN A O 1
ATOM 1605 N N . GLY A 1 201 ? 32.156 8.797 8.156 1 89.06 201 GLY A N 1
ATOM 1606 C CA . GLY A 1 201 ? 30.812 9.281 8.414 1 89.06 201 GLY A CA 1
ATOM 1607 C C . GLY A 1 201 ? 30.078 9.719 7.156 1 89.06 201 GLY A C 1
ATOM 1608 O O . GLY A 1 201 ? 28.938 10.18 7.223 1 89.06 201 GLY A O 1
ATOM 1609 N N . GLU A 1 202 ? 30.641 9.531 6.043 1 92.81 202 GLU A N 1
ATOM 1610 C CA . GLU A 1 202 ? 30.047 10.016 4.801 1 92.81 202 GLU A CA 1
ATOM 1611 C C . GLU A 1 202 ? 29.156 8.945 4.176 1 92.81 202 GLU A C 1
ATOM 1613 O O . GLU A 1 202 ? 28.344 9.25 3.285 1 92.81 202 GLU A O 1
ATOM 1618 N N . VAL A 1 203 ? 29.344 7.691 4.656 1 94.56 203 VAL A N 1
ATOM 1619 C CA . VAL A 1 203 ? 28.562 6.574 4.137 1 94.56 203 VAL A CA 1
ATOM 1620 C C . VAL A 1 203 ? 28.078 5.707 5.293 1 94.56 203 VAL A C 1
ATOM 1622 O O . VAL A 1 203 ? 28.797 5.5 6.27 1 94.56 203 VAL A O 1
ATOM 1625 N N . PHE A 1 204 ? 26.859 5.297 5.207 1 94.81 204 PHE A N 1
ATOM 1626 C CA . PHE A 1 204 ? 26.297 4.375 6.188 1 94.81 204 PHE A CA 1
ATOM 1627 C C . PHE A 1 204 ? 26.078 2.998 5.574 1 94.81 204 PHE A C 1
ATOM 1629 O O . PHE A 1 204 ? 25.516 2.879 4.484 1 94.81 204 PHE A O 1
ATOM 1636 N N . PHE A 1 205 ? 26.531 2.02 6.281 1 93.69 205 PHE A N 1
ATOM 1637 C CA . PHE A 1 205 ? 26.344 0.632 5.871 1 93.69 205 PHE A CA 1
ATOM 1638 C C . PHE A 1 205 ? 25.094 0.045 6.535 1 93.69 205 PHE A C 1
ATOM 1640 O O . PHE A 1 205 ? 25 0.03 7.762 1 93.69 205 PHE A O 1
ATOM 1647 N N . VAL A 1 206 ? 24.203 -0.329 5.699 1 89.69 206 VAL A N 1
ATOM 1648 C CA . VAL A 1 206 ? 22.938 -0.919 6.145 1 89.69 206 VAL A CA 1
ATOM 1649 C C . VAL A 1 206 ? 23 -2.438 5.992 1 89.69 206 VAL A C 1
ATOM 1651 O O . VAL A 1 206 ? 23.109 -2.953 4.879 1 89.69 206 VAL A O 1
ATOM 1654 N N . ASP A 1 207 ? 23.125 -3.096 7.066 1 77.62 207 ASP A N 1
ATOM 1655 C CA . ASP A 1 207 ? 23.188 -4.555 7.027 1 77.62 207 ASP A CA 1
ATOM 1656 C C . ASP A 1 207 ? 21.812 -5.148 6.699 1 77.62 207 ASP A C 1
ATOM 1658 O O . ASP A 1 207 ? 21 -5.379 7.594 1 77.62 207 ASP A O 1
ATOM 1662 N N . ASN A 1 208 ? 21.438 -5.074 5.469 1 64.75 208 ASN A N 1
ATOM 1663 C CA . ASN A 1 208 ? 20.141 -5.562 5.027 1 64.75 208 ASN A CA 1
ATOM 1664 C C . ASN A 1 208 ? 20.016 -7.074 5.203 1 64.75 208 ASN A C 1
ATOM 1666 O O . ASN A 1 208 ? 20.203 -7.832 4.25 1 64.75 208 ASN A O 1
ATOM 1670 N N . HIS A 1 209 ? 20.75 -7.668 6.25 1 55.19 209 HIS A N 1
ATOM 1671 C CA . HIS A 1 209 ? 20.609 -9.117 6.336 1 55.19 209 HIS A CA 1
ATOM 1672 C C . HIS A 1 209 ? 19.141 -9.539 6.301 1 55.19 209 HIS A C 1
ATOM 1674 O O . HIS A 1 209 ? 18.266 -8.789 6.742 1 55.19 209 HIS A O 1
ATOM 1680 N N . GLU A 1 210 ? 18.75 -10.25 5.223 1 51.78 210 GLU A N 1
ATOM 1681 C CA . GLU A 1 210 ? 17.531 -10.922 4.824 1 51.78 210 GLU A CA 1
ATOM 1682 C C . GLU A 1 210 ? 16.703 -11.328 6.043 1 51.78 210 GLU A C 1
ATOM 1684 O O . GLU A 1 210 ? 15.5 -11.602 5.922 1 51.78 210 GLU A O 1
ATOM 1689 N N . ASP A 1 211 ? 17.312 -11.438 7.176 1 46.66 211 ASP A N 1
ATOM 1690 C CA . ASP A 1 211 ? 16.781 -12.352 8.18 1 46.66 211 ASP A CA 1
ATOM 1691 C C . ASP A 1 211 ? 15.539 -11.758 8.852 1 46.66 211 ASP A C 1
ATOM 1693 O O . ASP A 1 211 ? 14.875 -12.43 9.641 1 46.66 211 ASP A O 1
ATOM 1697 N N . LYS A 1 212 ? 15.242 -10.547 8.641 1 49.97 212 LYS A N 1
ATOM 1698 C CA . LYS A 1 212 ? 14.18 -10.234 9.594 1 49.97 212 LYS A CA 1
ATOM 1699 C C . LYS A 1 212 ? 12.867 -9.938 8.867 1 49.97 212 LYS A C 1
ATOM 1701 O O . LYS A 1 212 ? 12.547 -8.773 8.602 1 49.97 212 LYS A O 1
ATOM 1706 N N . ILE A 1 213 ? 12.508 -10.875 7.949 1 55.38 213 ILE A N 1
ATOM 1707 C CA . ILE A 1 213 ? 11.156 -10.672 7.43 1 55.38 213 ILE A CA 1
ATOM 1708 C C . ILE A 1 213 ? 10.18 -10.508 8.594 1 55.38 213 ILE A C 1
ATOM 1710 O O . ILE A 1 213 ? 10.07 -11.383 9.453 1 55.38 213 ILE A O 1
ATOM 1714 N N . LYS A 1 214 ? 9.945 -9.43 8.984 1 49.28 214 LYS A N 1
ATOM 1715 C CA . LYS A 1 214 ? 8.914 -9.258 10 1 49.28 214 LYS A CA 1
ATOM 1716 C C . LYS A 1 214 ? 7.59 -9.867 9.539 1 49.28 214 LYS A C 1
ATOM 1718 O O . LYS A 1 214 ? 7.055 -9.484 8.5 1 49.28 214 LYS A O 1
ATOM 1723 N N . THR A 1 215 ? 7.426 -11.141 9.656 1 42.84 215 THR A N 1
ATOM 1724 C CA . THR A 1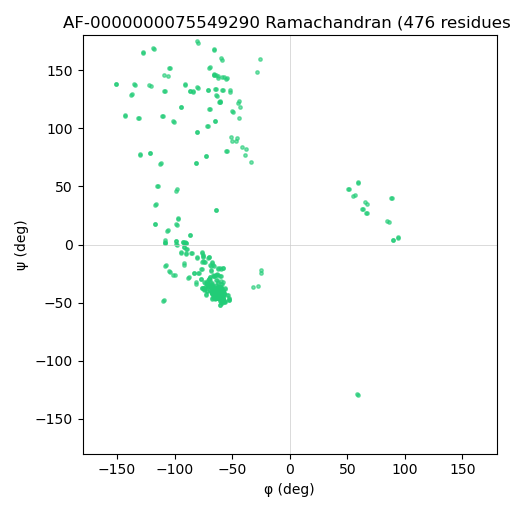 215 ? 6.176 -11.82 9.32 1 42.84 215 THR A CA 1
ATOM 1725 C C . THR A 1 215 ? 4.98 -11.039 9.859 1 42.84 215 THR A C 1
ATOM 1727 O O . THR A 1 215 ? 5.043 -10.461 10.945 1 42.84 215 THR A O 1
ATOM 1730 N N . ARG A 1 216 ? 4.195 -10.414 9.023 1 46 216 ARG A N 1
ATOM 1731 C CA . ARG A 1 216 ? 2.879 -9.914 9.414 1 46 216 ARG A CA 1
ATOM 1732 C C . ARG A 1 216 ? 2.23 -10.836 10.445 1 46 216 ARG A C 1
ATOM 1734 O O . ARG A 1 216 ? 1.974 -12.008 10.156 1 46 216 ARG A O 1
ATOM 1741 N N . ASN A 1 217 ? 2.658 -10.93 11.672 1 40.66 217 ASN A N 1
ATOM 1742 C CA . ASN A 1 217 ? 2.062 -11.727 12.742 1 40.66 217 ASN A CA 1
ATOM 1743 C C . ASN A 1 217 ? 0.569 -11.945 12.508 1 40.66 217 ASN A C 1
ATOM 1745 O O . ASN A 1 217 ? -0.06 -11.203 11.758 1 40.66 217 ASN A O 1
ATOM 1749 N N . ILE A 1 218 ? -0.064 -12.977 13.133 1 42.56 218 ILE A N 1
ATOM 1750 C CA . ILE A 1 218 ? -1.425 -13.43 13.406 1 42.56 218 ILE A CA 1
ATOM 1751 C C . ILE A 1 218 ? -2.346 -12.219 13.555 1 42.56 218 ILE A C 1
ATOM 1753 O O . ILE A 1 218 ? -3.473 -12.219 13.055 1 42.56 218 ILE A O 1
ATOM 1757 N N . ASP A 1 219 ? -1.889 -11.273 14.086 1 45.09 219 ASP A N 1
ATOM 1758 C CA . ASP A 1 219 ? -2.682 -10.102 14.445 1 45.09 219 ASP A CA 1
ATOM 1759 C C . ASP A 1 219 ? -3.119 -9.328 13.203 1 45.09 219 ASP A C 1
ATOM 1761 O O . ASP A 1 219 ? -4.207 -8.758 13.172 1 45.09 219 ASP A O 1
ATOM 1765 N N . GLU A 1 220 ? -2.373 -9.367 12.203 1 49.91 220 GLU A N 1
ATOM 1766 C CA . GLU A 1 220 ? -2.801 -8.727 10.961 1 49.91 220 GLU A CA 1
ATOM 1767 C C . GLU A 1 220 ? -3.932 -9.508 10.297 1 49.91 220 GLU A C 1
ATOM 1769 O O . GLU A 1 220 ? -4.828 -8.914 9.695 1 49.91 220 GLU A O 1
ATOM 1774 N N . LYS A 1 221 ? -3.887 -10.82 10.438 1 47.59 221 LYS A N 1
ATOM 1775 C CA . LYS A 1 221 ? -4.949 -11.68 9.93 1 47.59 221 LYS A CA 1
ATOM 1776 C C . LYS A 1 221 ? -6.305 -11.289 10.516 1 47.59 221 LYS A C 1
ATOM 1778 O O . LYS A 1 221 ? -7.293 -11.188 9.789 1 47.59 221 LYS A O 1
ATOM 1783 N N . ILE A 1 222 ? -6.23 -11.164 11.891 1 46.81 222 ILE A N 1
ATOM 1784 C CA . ILE A 1 222 ? -7.453 -10.82 12.609 1 46.81 222 ILE A CA 1
ATOM 1785 C C . ILE A 1 222 ? -7.922 -9.43 12.195 1 46.81 222 ILE A C 1
ATOM 1787 O O . ILE A 1 222 ? -9.117 -9.203 11.992 1 46.81 222 ILE A O 1
ATOM 1791 N N . GLN A 1 223 ? -6.992 -8.688 11.969 1 52.31 223 GLN A N 1
ATOM 1792 C CA . GLN A 1 223 ? -7.336 -7.301 11.672 1 52.31 223 GLN A CA 1
ATOM 1793 C C . GLN A 1 223 ? -7.984 -7.176 10.289 1 52.31 223 GLN A C 1
ATOM 1795 O O . GLN A 1 223 ? -8.977 -6.461 10.133 1 52.31 223 GLN A O 1
ATOM 1800 N N . PHE A 1 224 ? -7.516 -8.023 9.469 1 53.22 224 PHE A N 1
ATOM 1801 C CA . PHE A 1 224 ? -8.086 -7.949 8.125 1 53.22 224 PHE A CA 1
ATOM 1802 C C . PHE A 1 224 ? -9.492 -8.547 8.102 1 53.22 224 PHE A C 1
ATOM 1804 O O . PHE A 1 224 ? -10.375 -8.031 7.422 1 53.22 224 PHE A O 1
ATOM 1811 N N . SER A 1 225 ? -9.594 -9.625 8.906 1 54.72 225 SER A N 1
ATOM 1812 C CA . SER A 1 225 ? -10.914 -10.242 8.938 1 54.72 225 SER A CA 1
ATOM 1813 C C . SER A 1 225 ? -11.977 -9.25 9.398 1 54.72 225 SER A C 1
ATOM 1815 O O . SER A 1 225 ? -13.047 -9.156 8.797 1 54.72 225 SER A O 1
ATOM 1817 N N . HIS A 1 226 ? -11.641 -8.633 10.445 1 58.03 226 HIS A N 1
ATOM 1818 C CA . HIS A 1 226 ? -12.578 -7.656 10.984 1 58.03 226 HIS A CA 1
ATOM 1819 C C . HIS A 1 226 ? -12.805 -6.504 10.016 1 58.03 226 HIS A C 1
ATOM 1821 O O . HIS A 1 226 ? -13.93 -6.035 9.852 1 58.03 226 HIS A O 1
ATOM 1827 N N . VAL A 1 227 ? -11.852 -6.246 9.312 1 59.19 227 VAL A N 1
ATOM 1828 C CA . VAL A 1 227 ? -11.914 -5.117 8.391 1 59.19 227 VAL A CA 1
ATOM 1829 C C . VAL A 1 227 ? -12.789 -5.469 7.191 1 59.19 227 VAL A C 1
ATOM 1831 O O . VAL A 1 227 ? -13.609 -4.656 6.75 1 59.19 227 VAL A O 1
ATOM 1834 N N . ALA A 1 228 ? -12.633 -6.664 6.84 1 60.84 228 ALA A N 1
ATOM 1835 C CA . ALA A 1 228 ? -13.453 -7.129 5.727 1 60.84 228 ALA A CA 1
ATOM 1836 C C . ALA A 1 228 ? -14.938 -7.023 6.066 1 60.84 228 ALA A C 1
ATOM 1838 O O . ALA A 1 228 ? -15.734 -6.555 5.25 1 60.84 228 ALA A O 1
ATOM 1839 N N . ASP A 1 229 ? -15.188 -7.48 7.273 1 63.53 229 ASP A N 1
ATOM 1840 C CA . ASP A 1 229 ? -16.578 -7.41 7.711 1 63.53 229 ASP A CA 1
ATOM 1841 C C . ASP A 1 229 ? -17.078 -5.969 7.719 1 63.53 229 ASP A C 1
ATOM 1843 O O . ASP A 1 229 ? -18.234 -5.703 7.375 1 63.53 229 ASP A O 1
ATOM 1847 N N . LEU A 1 230 ? -16.203 -5.184 8.07 1 61.53 230 LEU A N 1
ATOM 1848 C CA . LEU A 1 230 ? -16.531 -3.764 8.156 1 61.53 230 LEU A CA 1
ATOM 1849 C C . LEU A 1 230 ? -16.766 -3.174 6.77 1 61.53 230 LEU A C 1
ATOM 1851 O O . LEU A 1 230 ? -17.688 -2.375 6.582 1 61.53 230 LEU A O 1
ATOM 1855 N N . LEU A 1 231 ? -15.984 -3.623 5.973 1 61.19 231 LEU A N 1
ATOM 1856 C CA . LEU A 1 231 ? -16.047 -3.051 4.633 1 61.19 231 LEU A CA 1
ATOM 1857 C C . LEU A 1 231 ? -17.234 -3.613 3.852 1 61.19 231 LEU A C 1
ATOM 1859 O O . LEU A 1 231 ? -17.781 -2.945 2.969 1 61.19 231 LEU A O 1
ATOM 1863 N N . THR A 1 232 ? -17.656 -4.758 4.352 1 61.28 232 THR A N 1
ATOM 1864 C CA . THR A 1 232 ? -18.656 -5.438 3.549 1 61.28 232 THR A CA 1
ATOM 1865 C C . THR A 1 232 ? -20.031 -5.363 4.227 1 61.28 232 THR A C 1
ATOM 1867 O O . THR A 1 232 ? -21.047 -5.664 3.605 1 61.28 232 THR A O 1
ATOM 1870 N N . SER A 1 233 ? -20.078 -5.07 5.547 1 55.34 233 SER A N 1
ATOM 1871 C CA . SER A 1 233 ? -21.344 -5.066 6.277 1 55.34 233 SER A CA 1
ATOM 1872 C C . SER A 1 233 ? -22.281 -3.967 5.773 1 55.34 233 SER A C 1
ATOM 1874 O O . SER A 1 233 ? -21.875 -2.809 5.656 1 55.34 233 SER A O 1
ATOM 1876 N N . ASN A 1 234 ? -23.344 -4.328 5.02 1 50.25 234 ASN A N 1
ATOM 1877 C CA . ASN A 1 234 ? -24.391 -3.422 4.578 1 50.25 234 ASN A CA 1
ATOM 1878 C C . ASN A 1 234 ? -25.531 -3.346 5.598 1 50.25 234 ASN A C 1
ATOM 1880 O O . ASN A 1 234 ? -26.594 -2.816 5.297 1 50.25 234 ASN A O 1
ATOM 1884 N N . VAL A 1 235 ? -25.641 -4.062 6.723 1 45.41 235 VAL A N 1
ATOM 1885 C CA . VAL A 1 235 ? -26.859 -4.129 7.5 1 45.41 235 VAL A CA 1
ATOM 1886 C C . VAL A 1 235 ? -27.109 -2.799 8.211 1 45.41 235 VAL A C 1
ATOM 1888 O O . VAL A 1 235 ? -26.281 -2.365 9.023 1 45.41 235 VAL A O 1
ATOM 1891 N N . PRO A 1 236 ? -28.062 -1.984 7.621 1 43.16 236 PRO A N 1
ATOM 1892 C CA . PRO A 1 236 ? -28.547 -0.87 8.438 1 43.16 236 PRO A CA 1
ATOM 1893 C C . PRO A 1 236 ? -29.016 -1.315 9.82 1 43.16 236 PRO A C 1
ATOM 1895 O O . PRO A 1 236 ? -29.453 -2.457 9.992 1 43.16 236 PRO A O 1
ATOM 1898 N N . PRO A 1 237 ? -28.562 -0.578 10.93 1 36.16 237 PRO A N 1
ATOM 1899 C CA . PRO A 1 237 ? -29.156 -1.022 12.195 1 36.16 237 PRO A CA 1
ATOM 1900 C C . PRO A 1 237 ? -30.672 -1.253 12.094 1 36.16 237 PRO A C 1
ATOM 1902 O O . PRO A 1 237 ? -31.359 -0.549 11.344 1 36.16 237 PRO A O 1
ATOM 1905 N N . LEU A 1 238 ? -31.094 -2.498 12.414 1 31.58 238 LEU A N 1
ATOM 1906 C CA . LEU A 1 238 ? -32.531 -2.744 12.586 1 31.58 238 LEU A CA 1
ATOM 1907 C C . LEU A 1 238 ? -33.156 -1.657 13.445 1 31.58 238 LEU A C 1
ATOM 1909 O O . LEU A 1 238 ? -32.656 -1.346 14.531 1 31.58 238 LEU A O 1
ATOM 1913 N N . THR A 1 239 ? -33.625 -0.66 12.719 1 30.42 239 THR A N 1
ATOM 1914 C CA . THR A 1 239 ? -34.5 0.272 13.414 1 30.42 239 THR A CA 1
ATOM 1915 C C . THR A 1 239 ? -35.469 -0.475 14.344 1 30.42 239 THR A C 1
ATOM 1917 O O . THR A 1 239 ? -36.25 -1.299 13.891 1 30.42 239 THR A O 1
ATOM 1920 N N . PHE A 1 240 ? -35 -0.791 15.57 1 26.69 240 PHE A N 1
ATOM 1921 C CA . PHE A 1 240 ? -36.125 -0.983 16.484 1 26.69 240 PHE A CA 1
ATOM 1922 C C . PHE A 1 240 ? -36.812 0.349 16.797 1 26.69 240 PHE A C 1
ATOM 1924 O O . PHE A 1 240 ? -36.125 1.383 16.875 1 26.69 240 PHE A O 1
ATOM 1931 N N . MET B 1 1 ? -10.945 -18.344 -25.438 1 82.44 1 MET B N 1
ATOM 1932 C CA . MET B 1 1 ? -11.305 -16.969 -25.797 1 82.44 1 MET B CA 1
ATOM 1933 C C . MET B 1 1 ? -10.266 -15.992 -25.266 1 82.44 1 MET B C 1
ATOM 1935 O O . MET B 1 1 ? -9.68 -16.203 -24.203 1 82.44 1 MET B O 1
ATOM 1939 N N . SER B 1 2 ? -10.07 -15.039 -26.094 1 92.94 2 SER B N 1
ATOM 1940 C CA . SER B 1 2 ? -9.07 -14.039 -25.734 1 92.94 2 SER B CA 1
ATOM 1941 C C . SER B 1 2 ? -9.539 -13.18 -24.562 1 92.94 2 SER B C 1
ATOM 1943 O O . SER B 1 2 ? -10.75 -13.023 -24.344 1 92.94 2 SER B O 1
ATOM 1945 N N . PHE B 1 3 ? -8.672 -12.672 -23.812 1 94.88 3 PHE B N 1
ATOM 1946 C CA . PHE B 1 3 ? -8.969 -11.766 -22.703 1 94.88 3 PHE B CA 1
ATOM 1947 C C . PHE B 1 3 ? -9.828 -10.602 -23.172 1 94.88 3 PHE B C 1
ATOM 1949 O O . PHE B 1 3 ? -10.812 -10.25 -22.516 1 94.88 3 PHE B O 1
ATOM 1956 N N . GLU B 1 4 ? -9.453 -10.008 -24.281 1 94.44 4 GLU B N 1
ATOM 1957 C CA . GLU B 1 4 ? -10.148 -8.828 -24.781 1 94.44 4 GLU B CA 1
ATOM 1958 C C . GLU B 1 4 ? -11.625 -9.109 -25.016 1 94.44 4 GLU B C 1
ATOM 1960 O O . GLU B 1 4 ? -12.484 -8.297 -24.656 1 94.44 4 GLU B O 1
ATOM 1965 N N . ARG B 1 5 ? -11.859 -10.203 -25.641 1 93.31 5 ARG B N 1
ATOM 1966 C CA . ARG B 1 5 ? -13.25 -10.57 -25.891 1 93.31 5 ARG B CA 1
ATOM 1967 C C . ARG B 1 5 ? -14 -10.852 -24.594 1 93.31 5 ARG B C 1
ATOM 1969 O O . ARG B 1 5 ? -15.117 -10.367 -24.406 1 93.31 5 ARG B O 1
ATOM 1976 N N . LEU B 1 6 ? -13.391 -11.617 -23.703 1 93.25 6 LEU B N 1
ATOM 1977 C CA . LEU B 1 6 ? -13.992 -11.938 -22.422 1 93.25 6 LEU B CA 1
ATOM 1978 C C . LEU B 1 6 ? -14.266 -10.672 -21.609 1 93.25 6 LEU B C 1
ATOM 1980 O O . LEU B 1 6 ? -15.344 -10.523 -21.031 1 93.25 6 LEU B O 1
ATOM 1984 N N . GLN B 1 7 ? -13.297 -9.812 -21.547 1 93.56 7 GLN B N 1
ATOM 1985 C CA . GLN B 1 7 ? -13.406 -8.562 -20.797 1 93.56 7 GLN B CA 1
ATOM 1986 C C . GLN B 1 7 ? -14.586 -7.73 -21.297 1 93.56 7 GLN B C 1
ATOM 1988 O O . GLN B 1 7 ? -15.375 -7.227 -20.5 1 93.56 7 GLN B O 1
ATOM 1993 N N . ARG B 1 8 ? -14.695 -7.605 -22.609 1 92.56 8 ARG B N 1
ATOM 1994 C CA . ARG B 1 8 ? -15.789 -6.84 -23.219 1 92.56 8 ARG B CA 1
ATOM 1995 C C . ARG B 1 8 ? -17.141 -7.426 -22.828 1 92.56 8 ARG B C 1
ATOM 1997 O O . ARG B 1 8 ? -18.031 -6.699 -22.375 1 92.56 8 ARG B O 1
ATOM 2004 N N . ASP B 1 9 ? -17.266 -8.688 -23 1 90.81 9 ASP B N 1
ATOM 2005 C CA . ASP B 1 9 ? -18.516 -9.367 -22.672 1 90.81 9 ASP B CA 1
ATOM 2006 C C . ASP B 1 9 ? -18.859 -9.18 -21.203 1 90.81 9 ASP B C 1
ATOM 2008 O O . ASP B 1 9 ? -20.016 -8.953 -20.859 1 90.81 9 ASP B O 1
ATOM 2012 N N . LEU B 1 10 ? -17.875 -9.25 -20.359 1 90.94 10 LEU B N 1
ATOM 2013 C CA . LEU B 1 10 ? -18.094 -9.172 -18.922 1 90.94 10 LEU B CA 1
ATOM 2014 C C . LEU B 1 10 ? -18.453 -7.746 -18.5 1 90.94 10 LEU B C 1
ATOM 2016 O O . LEU B 1 10 ? -19.312 -7.551 -17.641 1 90.94 10 LEU B O 1
ATOM 2020 N N . HIS B 1 11 ? -17.75 -6.793 -19.062 1 89.75 11 HIS B N 1
ATOM 2021 C CA . HIS B 1 11 ? -18.062 -5.414 -18.703 1 89.75 11 HIS B CA 1
ATOM 2022 C C . HIS B 1 11 ? -19.516 -5.078 -19.047 1 89.75 11 HIS B C 1
ATOM 2024 O O . HIS B 1 11 ? -20.156 -4.301 -18.344 1 89.75 11 HIS B O 1
ATOM 2030 N N . GLU B 1 12 ? -19.984 -5.676 -20.031 1 87.25 12 GLU B N 1
ATOM 2031 C CA . GLU B 1 12 ? -21.391 -5.504 -20.375 1 87.25 12 GLU B CA 1
ATOM 2032 C C . GLU B 1 12 ? -22.297 -6.223 -19.375 1 87.25 12 GLU B C 1
ATOM 2034 O O . GLU B 1 12 ? -23.375 -5.727 -19.031 1 87.25 12 GLU B O 1
ATOM 2039 N N . ALA B 1 13 ? -21.828 -7.293 -18.922 1 86.25 13 ALA B N 1
ATOM 2040 C CA . ALA B 1 13 ? -22.641 -8.156 -18.062 1 86.25 13 ALA B CA 1
ATOM 2041 C C . ALA B 1 13 ? -22.641 -7.648 -16.625 1 86.25 13 ALA B C 1
ATOM 2043 O O . ALA B 1 13 ? -23.609 -7.836 -15.883 1 86.25 13 ALA B O 1
ATOM 2044 N N . ILE B 1 14 ? -21.531 -7.062 -16.156 1 82.31 14 ILE B N 1
ATOM 2045 C CA . ILE B 1 14 ? -21.406 -6.691 -14.758 1 82.31 14 ILE B CA 1
ATOM 2046 C C . ILE B 1 14 ? -21.734 -5.207 -14.586 1 82.31 14 ILE B C 1
ATOM 2048 O O . ILE B 1 14 ? -20.953 -4.461 -13.984 1 82.31 14 ILE B O 1
ATOM 2052 N N . GLU B 1 15 ? -22.766 -4.805 -15.133 1 78.88 15 GLU B N 1
ATOM 2053 C CA . GLU B 1 15 ? -23.25 -3.434 -15 1 78.88 15 GLU B CA 1
ATOM 2054 C C . GLU B 1 15 ? -24.516 -3.377 -14.133 1 78.88 15 GLU B C 1
ATOM 2056 O O . GLU B 1 15 ? -25.328 -4.297 -14.156 1 78.88 15 GLU B O 1
ATOM 2061 N N . GLY B 1 16 ? -24.625 -2.34 -13.422 1 72.25 16 GLY B N 1
ATOM 2062 C CA . GLY B 1 16 ? -25.812 -2.074 -12.633 1 72.25 16 GLY B CA 1
ATOM 2063 C C . GLY B 1 16 ? -26.125 -3.172 -11.633 1 72.25 16 GLY B C 1
ATOM 2064 O O . GLY B 1 16 ? -25.25 -3.592 -10.875 1 72.25 16 GLY B O 1
ATOM 2065 N N . VAL B 1 17 ? -27.406 -3.701 -11.625 1 69.31 17 VAL B N 1
ATOM 2066 C CA . VAL B 1 17 ? -27.938 -4.637 -10.641 1 69.31 17 VAL B CA 1
ATOM 2067 C C . VAL B 1 17 ? -27.391 -6.039 -10.914 1 69.31 17 VAL B C 1
ATOM 2069 O O . VAL B 1 17 ? -27.375 -6.891 -10.023 1 69.31 17 VAL B O 1
ATOM 2072 N N . ASN B 1 18 ? -26.828 -6.211 -12.094 1 81.31 18 ASN B N 1
ATOM 2073 C CA . ASN B 1 18 ? -26.375 -7.539 -12.492 1 81.31 18 ASN B CA 1
ATOM 2074 C C . ASN B 1 18 ? -24.906 -7.77 -12.133 1 81.31 18 ASN B C 1
ATOM 2076 O O . ASN B 1 18 ? -24.375 -8.859 -12.367 1 81.31 18 ASN B O 1
ATOM 2080 N N . ARG B 1 19 ? -24.359 -6.867 -11.562 1 82.88 19 ARG B N 1
ATOM 2081 C CA . ARG B 1 19 ? -22.938 -6.941 -11.281 1 82.88 19 ARG B CA 1
ATOM 2082 C C . ARG B 1 19 ? -22.609 -8.164 -10.422 1 82.88 19 ARG B C 1
ATOM 2084 O O . ARG B 1 19 ? -21.609 -8.844 -10.656 1 82.88 19 ARG B O 1
ATOM 2091 N N . TYR B 1 20 ? -23.531 -8.508 -9.547 1 86.12 20 TYR B N 1
ATOM 2092 C CA . TYR B 1 20 ? -23.219 -9.594 -8.625 1 86.12 20 TYR B CA 1
ATOM 2093 C C . TYR B 1 20 ? -24.156 -10.773 -8.844 1 86.12 20 TYR B C 1
ATOM 2095 O O . TYR B 1 20 ? -24.594 -11.422 -7.887 1 86.12 20 TYR B O 1
ATOM 2103 N N . ASN B 1 21 ? -24.469 -10.891 -10.109 1 90.31 21 ASN B N 1
ATOM 2104 C CA . ASN B 1 21 ? -25.156 -12.109 -10.531 1 90.31 21 ASN B CA 1
ATOM 2105 C C . ASN B 1 21 ? -24.25 -13.328 -10.469 1 90.31 21 ASN B C 1
ATOM 2107 O O . ASN B 1 21 ? -23.219 -13.383 -11.164 1 90.31 21 ASN B O 1
ATOM 2111 N N . PRO B 1 22 ? -24.562 -14.266 -9.648 1 93.12 22 PRO B N 1
ATOM 2112 C CA . PRO B 1 22 ? -23.703 -15.438 -9.469 1 93.12 22 PRO B CA 1
ATOM 2113 C C . PRO B 1 22 ? -23.469 -16.203 -10.766 1 93.12 22 PRO B C 1
ATOM 2115 O O . PRO B 1 22 ? -22.5 -16.953 -10.875 1 93.12 22 PRO B O 1
ATOM 2118 N N . GLU B 1 23 ? -24.297 -16.016 -11.703 1 93.12 23 GLU B N 1
ATOM 2119 C CA . GLU B 1 23 ? -24.156 -16.703 -12.984 1 93.12 23 GLU B CA 1
ATOM 2120 C C . GLU B 1 23 ? -22.922 -16.219 -13.742 1 93.12 23 GLU B C 1
ATOM 2122 O O . GLU B 1 23 ? -22.469 -16.875 -14.68 1 93.12 23 GLU B O 1
ATOM 2127 N N . ASN B 1 24 ? -22.391 -15.078 -13.32 1 94.12 24 ASN B N 1
ATOM 2128 C CA . ASN B 1 24 ? -21.234 -14.492 -14 1 94.12 24 ASN B CA 1
ATOM 2129 C C . ASN B 1 24 ? -19.922 -15.086 -13.492 1 94.12 24 ASN B C 1
ATOM 2131 O O . ASN B 1 24 ? -18.875 -14.844 -14.07 1 94.12 24 ASN B O 1
ATOM 2135 N N . VAL B 1 25 ? -19.953 -15.883 -12.477 1 96.5 25 VAL B N 1
ATOM 2136 C CA . VAL B 1 25 ? -18.75 -16.359 -11.781 1 96.5 25 VAL B CA 1
ATOM 2137 C C . VAL B 1 25 ? -17.875 -17.141 -12.758 1 96.5 25 VAL B C 1
ATOM 2139 O O . VAL B 1 25 ? -16.656 -16.938 -12.797 1 96.5 25 VAL B O 1
ATOM 2142 N N . ALA B 1 26 ? -18.484 -18.016 -13.547 1 95.88 26 ALA B N 1
ATOM 2143 C CA . ALA B 1 26 ? -17.719 -18.844 -14.469 1 95.88 26 ALA B CA 1
ATOM 2144 C C . ALA B 1 26 ? -17 -18 -15.508 1 95.88 26 ALA B C 1
ATOM 2146 O O . ALA B 1 26 ? -15.812 -18.219 -15.797 1 95.88 26 ALA B O 1
ATOM 2147 N N . ASP B 1 27 ? -17.656 -17.047 -16.047 1 96 27 ASP B N 1
ATOM 2148 C CA . ASP B 1 27 ? -17.062 -16.156 -17.047 1 96 27 ASP B CA 1
ATOM 2149 C C . ASP B 1 27 ? -15.977 -15.289 -16.422 1 96 27 ASP B C 1
ATOM 2151 O O . ASP B 1 27 ? -14.945 -15.031 -17.062 1 96 27 ASP B O 1
ATOM 2155 N N . LEU B 1 28 ? -16.219 -14.805 -15.273 1 97.44 28 LEU B N 1
ATOM 2156 C CA . LEU B 1 28 ? -15.211 -14.016 -14.57 1 97.44 28 LEU B CA 1
ATOM 2157 C C . LEU B 1 28 ? -13.953 -14.836 -14.32 1 97.44 28 LEU B C 1
ATOM 2159 O O . LEU B 1 28 ? -12.844 -14.359 -14.539 1 97.44 28 LEU B O 1
ATOM 2163 N N . ALA B 1 29 ? -14.148 -16.062 -13.898 1 98 29 ALA B N 1
ATOM 2164 C CA . ALA B 1 29 ? -13.016 -16.953 -13.656 1 98 29 ALA B CA 1
ATOM 2165 C C . ALA B 1 29 ? -12.227 -17.188 -14.945 1 98 29 ALA B C 1
ATOM 2167 O O . ALA B 1 29 ? -10.992 -17.203 -14.93 1 98 29 ALA B O 1
ATOM 2168 N N . SER B 1 30 ? -12.938 -17.391 -16 1 97.69 30 SER B N 1
ATOM 2169 C CA . SER B 1 30 ? -12.289 -17.562 -17.297 1 97.69 30 SER B CA 1
ATOM 2170 C C . SER B 1 30 ? -11.469 -16.328 -17.672 1 97.69 30 SER B C 1
ATOM 2172 O O . SER B 1 30 ? -10.375 -16.453 -18.234 1 97.69 30 SER B O 1
ATOM 2174 N N . CYS B 1 31 ? -12 -15.219 -17.406 1 98.06 31 CYS B N 1
ATOM 2175 C CA . CYS B 1 31 ? -11.297 -13.977 -17.703 1 98.06 31 CYS B CA 1
ATOM 2176 C C . CYS B 1 31 ? -10.039 -13.844 -16.844 1 98.06 31 CYS B C 1
ATOM 2178 O O . CYS B 1 31 ? -9.008 -13.383 -17.328 1 98.06 31 CYS B O 1
ATOM 2180 N N . VAL B 1 32 ? -10.148 -14.242 -15.586 1 98.31 32 VAL B N 1
ATOM 2181 C CA . VAL B 1 32 ? -8.977 -14.234 -14.719 1 98.31 32 VAL B CA 1
ATOM 2182 C C . VAL B 1 32 ? -7.895 -15.141 -15.297 1 98.31 32 VAL B C 1
ATOM 2184 O O . VAL B 1 32 ? -6.723 -14.758 -15.344 1 98.31 32 VAL B O 1
ATOM 2187 N N . GLN B 1 33 ? -8.266 -16.297 -15.727 1 97.94 33 GLN B N 1
ATOM 2188 C CA . GLN B 1 33 ? -7.312 -17.219 -16.344 1 97.94 33 GLN B CA 1
ATOM 2189 C C . GLN B 1 33 ? -6.656 -16.578 -17.562 1 97.94 33 GLN B C 1
ATOM 2191 O O . GLN B 1 33 ? -5.445 -16.719 -17.781 1 97.94 33 GLN B O 1
ATOM 2196 N N . ALA B 1 34 ? -7.441 -15.898 -18.344 1 98.31 34 ALA B N 1
ATOM 2197 C CA . ALA B 1 34 ? -6.902 -15.211 -19.5 1 98.31 34 ALA B CA 1
ATOM 2198 C C . ALA B 1 34 ? -5.941 -14.094 -19.078 1 98.31 34 ALA B C 1
ATOM 2200 O O . ALA B 1 34 ? -4.914 -13.875 -19.734 1 98.31 34 ALA B O 1
ATOM 2201 N N . MET B 1 35 ? -6.293 -13.367 -17.984 1 98.5 35 MET B N 1
ATOM 2202 C CA . MET B 1 35 ? -5.395 -12.344 -17.469 1 98.5 35 MET B CA 1
ATOM 2203 C C . MET B 1 35 ? -4.043 -12.938 -17.109 1 98.5 35 MET B C 1
ATOM 2205 O O . MET B 1 35 ? -3 -12.328 -17.359 1 98.5 35 MET B O 1
ATOM 2209 N N . VAL B 1 36 ? -4.043 -14.117 -16.531 1 98.44 36 VAL B N 1
ATOM 2210 C CA . VAL B 1 36 ? -2.83 -14.797 -16.094 1 98.44 36 VAL B CA 1
ATOM 2211 C C . VAL B 1 36 ? -1.993 -15.195 -17.312 1 98.44 36 VAL B C 1
ATOM 2213 O O . VAL B 1 36 ? -0.79 -14.93 -17.359 1 98.44 36 VAL B O 1
ATOM 2216 N N . THR B 1 37 ? -2.623 -15.766 -18.312 1 97.88 37 THR B N 1
ATOM 2217 C CA . THR B 1 37 ? -1.895 -16.375 -19.422 1 97.88 37 THR B CA 1
ATOM 2218 C C . THR B 1 37 ? -1.495 -15.312 -20.453 1 97.88 37 THR B C 1
ATOM 2220 O O . THR B 1 37 ? -0.479 -15.461 -21.125 1 97.88 37 THR B O 1
ATOM 2223 N N . GLU B 1 38 ? -2.242 -14.188 -20.5 1 98.25 38 GLU B N 1
ATOM 2224 C CA . GLU B 1 38 ? -1.969 -13.18 -21.516 1 98.25 38 GLU B CA 1
ATOM 2225 C C . GLU B 1 38 ? -1.338 -11.93 -20.906 1 98.25 38 GLU B C 1
ATOM 2227 O O . GLU B 1 38 ? -1.101 -10.938 -21.594 1 98.25 38 GLU B O 1
ATOM 2232 N N . ASN B 1 39 ? -1.116 -11.945 -19.609 1 98.06 39 ASN B N 1
ATOM 2233 C CA . ASN B 1 39 ? -0.488 -10.844 -18.891 1 98.06 39 ASN B CA 1
ATOM 2234 C C . ASN B 1 39 ? -1.285 -9.547 -19.031 1 98.06 39 ASN B C 1
ATOM 2236 O O . ASN B 1 39 ? -0.737 -8.516 -19.406 1 98.06 39 ASN B O 1
ATOM 2240 N N . LYS B 1 40 ? -2.539 -9.641 -18.719 1 98.31 40 LYS B N 1
ATOM 2241 C CA . LYS B 1 40 ? -3.469 -8.516 -18.703 1 98.31 40 LYS B CA 1
ATOM 2242 C C . LYS B 1 40 ? -4.027 -8.281 -17.297 1 98.31 40 LYS B C 1
ATOM 2244 O O . LYS B 1 40 ? -3.799 -9.086 -16.391 1 98.31 40 LYS B O 1
ATOM 2249 N N . TYR B 1 41 ? -4.691 -7.168 -17.094 1 97.5 41 TYR B N 1
ATOM 2250 C CA . TYR B 1 41 ? -5.223 -6.859 -15.773 1 97.5 41 TYR B CA 1
ATOM 2251 C C . TYR B 1 41 ? -6.477 -6 -15.875 1 97.5 41 TYR B C 1
ATOM 2253 O O . TYR B 1 41 ? -6.547 -5.086 -16.703 1 97.5 41 TYR B O 1
ATOM 2261 N N . ASP B 1 42 ? -7.367 -6.336 -15.102 1 96.12 42 ASP B N 1
ATOM 2262 C CA . ASP B 1 42 ? -8.578 -5.535 -14.953 1 96.12 42 ASP B CA 1
ATOM 2263 C C . ASP B 1 42 ? -9.055 -5.527 -13.5 1 96.12 42 ASP B C 1
ATOM 2265 O O . ASP B 1 42 ? -9.531 -6.547 -13 1 96.12 42 ASP B O 1
ATOM 2269 N N . LYS B 1 43 ? -8.961 -4.434 -12.859 1 92.12 43 LYS B N 1
ATOM 2270 C CA . LYS B 1 43 ? -9.258 -4.293 -11.438 1 92.12 43 LYS B CA 1
ATOM 2271 C C . LYS B 1 43 ? -10.719 -4.613 -11.141 1 92.12 43 LYS B C 1
ATOM 2273 O O . LYS B 1 43 ? -11.023 -5.293 -10.156 1 92.12 43 LYS B O 1
ATOM 2278 N N . ASP B 1 44 ? -11.578 -4.105 -11.961 1 89.5 44 ASP B N 1
ATOM 2279 C CA . ASP B 1 44 ? -13.008 -4.305 -11.75 1 89.5 44 ASP B CA 1
ATOM 2280 C C . ASP B 1 44 ? -13.367 -5.789 -11.742 1 89.5 44 ASP B C 1
ATOM 2282 O O . ASP B 1 44 ? -14.156 -6.246 -10.914 1 89.5 44 ASP B O 1
ATOM 2286 N N . ILE B 1 45 ? -12.797 -6.449 -12.609 1 93.19 45 ILE B N 1
ATOM 2287 C CA . ILE B 1 45 ? -13.062 -7.879 -12.742 1 93.19 45 ILE B CA 1
ATOM 2288 C C . ILE B 1 45 ? -12.555 -8.617 -11.508 1 93.19 45 ILE B C 1
ATOM 2290 O O . ILE B 1 45 ? -13.273 -9.438 -10.93 1 93.19 45 ILE B O 1
ATOM 2294 N N . VAL B 1 46 ? -11.336 -8.305 -11.047 1 94.56 46 VAL B N 1
ATOM 2295 C CA . VAL B 1 46 ? -10.75 -9.047 -9.938 1 94.56 46 VAL B CA 1
ATOM 2296 C C . VAL B 1 46 ? -11.523 -8.758 -8.656 1 94.56 46 VAL B C 1
ATOM 2298 O O . VAL B 1 46 ? -11.781 -9.664 -7.855 1 94.56 46 VAL B O 1
ATOM 2301 N N . LEU B 1 47 ? -11.984 -7.598 -8.461 1 89.5 47 LEU B N 1
ATOM 2302 C CA . LEU B 1 47 ? -12.734 -7.273 -7.258 1 89.5 47 LEU B CA 1
ATOM 2303 C C . LEU B 1 47 ? -14.141 -7.867 -7.316 1 89.5 47 LEU B C 1
ATOM 2305 O O . LEU B 1 47 ? -14.672 -8.32 -6.301 1 89.5 47 LEU B O 1
ATOM 2309 N N . THR B 1 48 ? -14.742 -7.832 -8.508 1 90.94 48 THR B N 1
ATOM 2310 C CA . THR B 1 48 ? -16.094 -8.352 -8.672 1 90.94 48 THR B CA 1
ATOM 2311 C C . THR B 1 48 ? -16.156 -9.836 -8.344 1 90.94 48 THR B C 1
ATOM 2313 O O . THR B 1 48 ? -17.047 -10.289 -7.621 1 90.94 48 THR B O 1
ATOM 2316 N N . ILE B 1 49 ? -15.211 -10.594 -8.859 1 95.5 49 ILE B N 1
ATOM 2317 C CA . ILE B 1 49 ? -15.266 -12.031 -8.633 1 95.5 49 ILE B CA 1
ATOM 2318 C C . ILE B 1 49 ? -15.023 -12.328 -7.152 1 95.5 49 ILE B C 1
ATOM 2320 O O . ILE B 1 49 ? -15.625 -13.25 -6.594 1 95.5 49 ILE B O 1
ATOM 2324 N N . LEU B 1 50 ? -14.164 -11.602 -6.48 1 93.19 50 LEU B N 1
ATOM 2325 C CA . LEU B 1 50 ? -13.945 -11.789 -5.051 1 93.19 50 LEU B CA 1
ATOM 2326 C C . LEU B 1 50 ? -15.219 -11.484 -4.266 1 93.19 50 LEU B C 1
ATOM 2328 O O . LEU B 1 50 ? -15.578 -12.219 -3.344 1 93.19 50 LEU B O 1
ATOM 2332 N N . LYS B 1 51 ? -15.867 -10.43 -4.66 1 89.44 51 LYS B N 1
ATOM 2333 C CA . LYS B 1 51 ? -17.125 -10.086 -3.998 1 89.44 51 LYS B CA 1
ATOM 2334 C C . LYS B 1 51 ? -18.172 -11.172 -4.211 1 89.44 51 LYS B C 1
ATOM 2336 O O . LYS B 1 51 ? -18.891 -11.531 -3.281 1 89.44 51 LYS B O 1
ATOM 2341 N N . LEU B 1 52 ? -18.219 -11.648 -5.363 1 91.81 52 LEU B N 1
ATOM 2342 C CA . LEU B 1 52 ? -19.156 -12.711 -5.668 1 91.81 52 LEU B CA 1
ATOM 2343 C C . LEU B 1 52 ? -18.875 -13.953 -4.836 1 91.81 52 LEU B C 1
ATOM 2345 O O . LEU B 1 52 ? -19.797 -14.602 -4.336 1 91.81 52 LEU B O 1
ATOM 2349 N N . TYR B 1 53 ? -17.594 -14.281 -4.688 1 93.12 53 TYR B N 1
ATOM 2350 C CA . TYR B 1 53 ? -17.219 -15.414 -3.848 1 93.12 53 TYR B CA 1
ATOM 2351 C C . TYR B 1 53 ? -17.594 -15.164 -2.393 1 93.12 53 TYR B C 1
ATOM 2353 O O . TYR B 1 53 ? -17.984 -16.094 -1.678 1 93.12 53 TYR B O 1
ATOM 2361 N N . GLN B 1 54 ? -17.422 -13.992 -1.996 1 86.5 54 GLN B N 1
ATOM 2362 C CA . GLN B 1 54 ? -17.812 -13.617 -0.639 1 86.5 54 GLN B CA 1
ATOM 2363 C C . GLN B 1 54 ? -19.312 -13.789 -0.428 1 86.5 54 GLN B C 1
ATOM 2365 O O . GLN B 1 54 ? -19.75 -14.297 0.607 1 86.5 54 GLN B O 1
ATOM 2370 N N . LEU B 1 55 ? -20.109 -13.398 -1.391 1 85.5 55 LEU B N 1
ATOM 2371 C CA . LEU B 1 55 ? -21.578 -13.414 -1.311 1 85.5 55 LEU B CA 1
ATOM 2372 C C . LEU B 1 55 ? -22.109 -14.82 -1.553 1 85.5 55 LEU B C 1
ATOM 2374 O O . LEU B 1 55 ? -23.219 -15.148 -1.14 1 85.5 55 LEU B O 1
ATOM 2378 N N . ASN B 1 56 ? -21.375 -15.633 -2.24 1 91.81 56 ASN B N 1
ATOM 2379 C CA . ASN B 1 56 ? -21.781 -16.984 -2.607 1 91.81 56 ASN B CA 1
ATOM 2380 C C . ASN B 1 56 ? -20.703 -18.016 -2.258 1 91.81 56 ASN B C 1
ATOM 2382 O O . ASN B 1 56 ? -20.031 -18.547 -3.145 1 91.81 56 ASN B O 1
ATOM 2386 N N . PRO B 1 57 ? -20.578 -18.391 -0.991 1 92.44 57 PRO B N 1
ATOM 2387 C CA . PRO B 1 57 ? -19.484 -19.25 -0.534 1 92.44 57 PRO B CA 1
ATOM 2388 C C . PRO B 1 57 ? -19.484 -20.609 -1.236 1 92.44 57 PRO B C 1
ATOM 2390 O O . PRO B 1 57 ? -18.422 -21.234 -1.355 1 92.44 57 PRO B O 1
ATOM 2393 N N . GLU B 1 58 ? -20.609 -21.078 -1.686 1 95.12 58 GLU B N 1
ATOM 2394 C CA . GLU B 1 58 ? -20.703 -22.375 -2.352 1 95.12 58 GLU B CA 1
ATOM 2395 C C . GLU B 1 58 ? -20 -22.344 -3.707 1 95.12 58 GLU B C 1
ATOM 2397 O O . GLU B 1 58 ? -19.656 -23.406 -4.254 1 95.12 58 GLU B O 1
ATOM 2402 N N . LYS B 1 59 ? -19.766 -21.172 -4.223 1 96.19 59 LYS B N 1
ATOM 2403 C CA . LYS B 1 59 ? -19.125 -21.031 -5.531 1 96.19 59 LYS B CA 1
ATOM 2404 C C . LYS B 1 59 ? -17.641 -20.766 -5.391 1 96.19 59 LYS B C 1
ATOM 2406 O O . LYS B 1 59 ? -16.922 -20.641 -6.391 1 96.19 59 LYS B O 1
ATOM 2411 N N . TYR B 1 60 ? -17.172 -20.703 -4.211 1 96.25 60 TYR B N 1
ATOM 2412 C CA . TYR B 1 60 ? -15.797 -20.328 -3.906 1 96.25 60 TYR B CA 1
ATOM 2413 C C . TYR B 1 60 ? -14.812 -21.281 -4.586 1 96.25 60 TYR B C 1
ATOM 2415 O O . TYR B 1 60 ? -14.977 -22.5 -4.52 1 96.25 60 TYR B O 1
ATOM 2423 N N . ASP B 1 61 ? -13.812 -20.703 -5.219 1 97.44 61 ASP B N 1
ATOM 2424 C CA . ASP B 1 61 ? -12.703 -21.422 -5.836 1 97.44 61 ASP B CA 1
ATOM 2425 C C . ASP B 1 61 ? -11.359 -20.828 -5.426 1 97.44 61 ASP B C 1
ATOM 2427 O O . ASP B 1 61 ? -10.984 -19.75 -5.906 1 97.44 61 ASP B O 1
ATOM 2431 N N . GLU B 1 62 ? -10.648 -21.5 -4.652 1 97 62 GLU B N 1
ATOM 2432 C CA . GLU B 1 62 ? -9.414 -20.969 -4.074 1 97 62 GLU B CA 1
ATOM 2433 C C . GLU B 1 62 ? -8.344 -20.781 -5.141 1 97 62 GLU B C 1
ATOM 2435 O O . GLU B 1 62 ? -7.527 -19.859 -5.047 1 97 62 GLU B O 1
ATOM 2440 N N . ALA B 1 63 ? -8.328 -21.672 -6.109 1 97.56 63 ALA B N 1
ATOM 2441 C CA . ALA B 1 63 ? -7.348 -21.531 -7.184 1 97.56 63 ALA B CA 1
ATOM 2442 C C . ALA B 1 63 ? -7.496 -20.188 -7.895 1 97.56 63 ALA B C 1
ATOM 2444 O O . ALA B 1 63 ? -6.5 -19.516 -8.188 1 97.56 63 ALA B O 1
ATOM 2445 N N . VAL B 1 64 ? -8.719 -19.781 -8.148 1 98.25 64 VAL B N 1
ATOM 2446 C CA . VAL B 1 64 ? -8.992 -18.5 -8.805 1 98.25 64 VAL B CA 1
ATOM 2447 C C . VAL B 1 64 ? -8.602 -17.359 -7.875 1 98.25 64 VAL B C 1
ATOM 2449 O O . VAL B 1 64 ? -7.984 -16.375 -8.305 1 98.25 64 VAL B O 1
ATOM 2452 N N . VAL B 1 65 ? -8.914 -17.484 -6.566 1 97.88 65 VAL B N 1
ATOM 2453 C CA . VAL B 1 65 ? -8.602 -16.453 -5.582 1 97.88 65 VAL B CA 1
ATOM 2454 C C . VAL B 1 65 ? -7.09 -16.25 -5.52 1 97.88 65 VAL B C 1
ATOM 2456 O O . VAL B 1 65 ? -6.617 -15.109 -5.48 1 97.88 65 VAL B O 1
ATOM 2459 N N . ARG B 1 66 ? -6.344 -17.281 -5.551 1 97.94 66 ARG B N 1
ATOM 2460 C CA . ARG B 1 66 ? -4.887 -17.188 -5.535 1 97.94 66 ARG B CA 1
ATOM 2461 C C . ARG B 1 66 ? -4.375 -16.422 -6.75 1 97.94 66 ARG B C 1
ATOM 2463 O O . ARG B 1 66 ? -3.51 -15.555 -6.625 1 97.94 66 ARG B O 1
ATOM 2470 N N . GLN B 1 67 ? -4.953 -16.75 -7.879 1 98.62 67 GLN B N 1
ATOM 2471 C CA . GLN B 1 67 ? -4.559 -16.062 -9.102 1 98.62 67 GLN B CA 1
ATOM 2472 C C . GLN B 1 67 ? -4.887 -14.57 -9.031 1 98.62 67 GLN B C 1
ATOM 2474 O O . GLN B 1 67 ? -4.078 -13.727 -9.43 1 98.62 67 GLN B O 1
ATOM 2479 N N . VAL B 1 68 ? -6.004 -14.273 -8.531 1 98.5 68 VAL B N 1
ATOM 2480 C CA . VAL B 1 68 ? -6.441 -12.891 -8.375 1 98.5 68 VAL B CA 1
ATOM 2481 C C . VAL B 1 68 ? -5.473 -12.133 -7.469 1 98.5 68 VAL B C 1
ATOM 2483 O O . VAL B 1 68 ? -4.996 -11.055 -7.824 1 98.5 68 VAL B O 1
ATOM 2486 N N . LEU B 1 69 ? -5.16 -12.727 -6.375 1 97.69 69 LEU B N 1
ATOM 2487 C CA . LEU B 1 69 ? -4.25 -12.086 -5.43 1 97.69 69 LEU B CA 1
ATOM 2488 C C . LEU B 1 69 ? -2.885 -11.859 -6.062 1 97.69 69 LEU B C 1
ATOM 2490 O O . LEU B 1 69 ? -2.309 -10.773 -5.93 1 97.69 69 LEU B O 1
ATOM 2494 N N . LEU B 1 70 ? -2.418 -12.789 -6.738 1 98.69 70 LEU B N 1
ATOM 2495 C CA . LEU B 1 70 ? -1.118 -12.664 -7.391 1 98.69 70 LEU B CA 1
ATOM 2496 C C . LEU B 1 70 ? -1.152 -11.57 -8.461 1 98.69 70 LEU B C 1
ATOM 2498 O O . LEU B 1 70 ? -0.207 -10.789 -8.586 1 98.69 70 LEU B O 1
ATOM 2502 N N . LYS B 1 71 ? -2.236 -11.492 -9.211 1 98.75 71 LYS B N 1
ATOM 2503 C CA . LYS B 1 71 ? -2.373 -10.438 -10.219 1 98.75 71 LYS B CA 1
ATOM 2504 C C . LYS B 1 71 ? -2.361 -9.055 -9.57 1 98.75 71 LYS B C 1
ATOM 2506 O O . LYS B 1 71 ? -1.811 -8.109 -10.133 1 98.75 71 LYS B O 1
ATOM 2511 N N . THR B 1 72 ? -2.963 -8.977 -8.406 1 97.56 72 THR B N 1
ATOM 2512 C CA . THR B 1 72 ? -2.98 -7.684 -7.734 1 97.56 72 THR B CA 1
ATOM 2513 C C . THR B 1 72 ? -1.586 -7.312 -7.238 1 97.56 72 THR B C 1
ATOM 2515 O O . THR B 1 72 ? -1.232 -6.133 -7.188 1 97.56 72 THR B O 1
ATOM 2518 N N . LEU B 1 73 ? -0.74 -8.266 -6.91 1 97.81 73 LEU B N 1
ATOM 2519 C CA . LEU B 1 73 ? 0.64 -7.996 -6.52 1 97.81 73 LEU B CA 1
ATOM 2520 C C . LEU B 1 73 ? 1.439 -7.445 -7.695 1 97.81 73 LEU B C 1
ATOM 2522 O O . LEU B 1 73 ? 2.377 -6.668 -7.5 1 97.81 73 LEU B O 1
ATOM 2526 N N . MET B 1 74 ? 1.034 -7.781 -8.898 1 98.44 74 MET B N 1
ATOM 2527 C CA . MET B 1 74 ? 1.767 -7.41 -10.102 1 98.44 74 MET B CA 1
ATOM 2528 C C . MET B 1 74 ? 1.537 -5.941 -10.445 1 98.44 74 MET B C 1
ATOM 2530 O O . MET B 1 74 ? 2.195 -5.398 -11.336 1 98.44 74 MET B O 1
ATOM 2534 N N . VAL B 1 75 ? 0.615 -5.301 -9.695 1 96.69 75 VAL B N 1
ATOM 2535 C CA . VAL B 1 75 ? 0.353 -3.896 -10 1 96.69 75 VAL B CA 1
ATOM 2536 C C . VAL B 1 75 ? 0.736 -3.025 -8.805 1 96.69 75 VAL B C 1
ATOM 2538 O O . VAL B 1 75 ? 0.323 -1.867 -8.719 1 96.69 75 VAL B O 1
ATOM 2541 N N . LEU B 1 76 ? 1.543 -3.623 -7.93 1 94.31 76 LEU B N 1
ATOM 2542 C CA . LEU B 1 76 ? 2.113 -2.801 -6.867 1 94.31 76 LEU B CA 1
ATOM 2543 C C . LEU B 1 76 ? 2.855 -1.603 -7.449 1 94.31 76 LEU B C 1
ATOM 2545 O O . LEU B 1 76 ? 3.428 -1.69 -8.539 1 94.31 76 LEU B O 1
ATOM 2549 N N . PRO B 1 77 ? 2.729 -0.439 -6.719 1 90.94 77 PRO B N 1
ATOM 2550 C CA . PRO B 1 77 ? 2.328 -0.195 -5.328 1 90.94 77 PRO B CA 1
ATOM 2551 C C . PRO B 1 77 ? 0.854 0.185 -5.199 1 90.94 77 PRO B C 1
ATOM 2553 O O . PRO B 1 77 ? 0.445 0.747 -4.18 1 90.94 77 PRO B O 1
ATOM 2556 N N . SER B 1 78 ? 0.057 -0.192 -6.219 1 89.25 78 SER B N 1
ATOM 2557 C CA . SER B 1 78 ? -1.377 0.049 -6.102 1 89.25 78 SER B CA 1
ATOM 2558 C C . SER B 1 78 ? -1.959 -0.655 -4.883 1 89.25 78 SER B C 1
ATOM 2560 O O . SER B 1 78 ? -1.364 -1.602 -4.363 1 89.25 78 SER B O 1
ATOM 2562 N N . SER B 1 79 ? -3.047 -0.241 -4.426 1 86.75 79 SER B N 1
ATOM 2563 C CA . SER B 1 79 ? -3.672 -0.783 -3.223 1 86.75 79 SER B CA 1
ATOM 2564 C C . SER B 1 79 ? -4.535 -1.998 -3.549 1 86.75 79 SER B C 1
ATOM 2566 O O . SER B 1 79 ? -5.238 -2.518 -2.68 1 86.75 79 SER B O 1
ATOM 2568 N N . ASP B 1 80 ? -4.465 -2.455 -4.727 1 90.88 80 ASP B N 1
ATOM 2569 C CA . ASP B 1 80 ? -5.355 -3.516 -5.191 1 90.88 80 ASP B CA 1
ATOM 2570 C C . ASP B 1 80 ? -5.176 -4.785 -4.363 1 90.88 80 ASP B C 1
ATOM 2572 O O . ASP B 1 80 ? -6.148 -5.48 -4.062 1 90.88 80 ASP B O 1
ATOM 2576 N N . PHE B 1 81 ? -4.008 -5.09 -3.979 1 93.38 81 PHE B N 1
ATOM 2577 C CA . PHE B 1 81 ? -3.752 -6.285 -3.182 1 93.38 81 PHE B CA 1
ATOM 2578 C C . PHE B 1 81 ? -4.438 -6.184 -1.823 1 93.38 81 PHE B C 1
ATOM 2580 O O . PHE B 1 81 ? -5.086 -7.133 -1.378 1 93.38 81 PHE B O 1
ATOM 2587 N N . ALA B 1 82 ? -4.266 -5.051 -1.236 1 85.19 82 ALA B N 1
ATOM 2588 C CA . ALA B 1 82 ? -4.898 -4.832 0.061 1 85.19 82 ALA B CA 1
ATOM 2589 C C . ALA B 1 82 ? -6.418 -4.934 -0.045 1 85.19 82 ALA B C 1
ATOM 2591 O O . ALA B 1 82 ? -7.066 -5.551 0.806 1 85.19 82 ALA B O 1
ATOM 2592 N N . LEU B 1 83 ? -6.957 -4.32 -1.036 1 84.81 83 LEU B N 1
ATOM 2593 C CA . LEU B 1 83 ? -8.398 -4.359 -1.255 1 84.81 83 LEU B CA 1
ATOM 2594 C C . LEU B 1 83 ? -8.875 -5.793 -1.479 1 84.81 83 LEU B C 1
ATOM 2596 O O . LEU B 1 83 ? -9.898 -6.203 -0.929 1 84.81 83 LEU B O 1
ATOM 2600 N N . ALA B 1 84 ? -8.156 -6.5 -2.301 1 90.94 84 ALA B N 1
ATOM 2601 C CA . ALA B 1 84 ? -8.5 -7.895 -2.555 1 90.94 84 ALA B CA 1
ATOM 2602 C C . ALA B 1 84 ? -8.5 -8.703 -1.261 1 90.94 84 ALA B C 1
ATOM 2604 O O . ALA B 1 84 ? -9.406 -9.5 -1.021 1 90.94 84 ALA B O 1
ATOM 2605 N N . LYS B 1 85 ? -7.523 -8.523 -0.475 1 88.12 85 LYS B N 1
ATOM 2606 C CA . LYS B 1 85 ? -7.414 -9.219 0.804 1 88.12 85 LYS B CA 1
ATOM 2607 C C . LYS B 1 85 ? -8.648 -8.977 1.667 1 88.12 85 LYS B C 1
ATOM 2609 O O . LYS B 1 85 ? -9.141 -9.898 2.326 1 88.12 85 LYS B O 1
ATOM 2614 N N . CYS B 1 86 ? -9.133 -7.793 1.59 1 81.38 86 CYS B N 1
ATOM 2615 C CA . CYS B 1 86 ? -10.266 -7.41 2.42 1 81.38 86 CYS B CA 1
ATOM 2616 C C . CYS B 1 86 ? -11.531 -8.148 1.985 1 81.38 86 CYS B C 1
ATOM 2618 O O . CYS B 1 86 ? -12.469 -8.297 2.77 1 81.38 86 CYS B O 1
ATOM 2620 N N . LEU B 1 87 ? -11.578 -8.594 0.805 1 84.56 87 LEU B N 1
ATOM 2621 C CA . LEU B 1 87 ? -12.773 -9.234 0.263 1 84.56 87 LEU B CA 1
ATOM 2622 C C . LEU B 1 87 ? -12.734 -10.742 0.478 1 84.56 87 LEU B C 1
ATOM 2624 O O . LEU B 1 87 ? -13.68 -11.445 0.125 1 84.56 87 LEU B O 1
ATOM 2628 N N . ILE B 1 88 ? -11.688 -11.195 1.039 1 88.19 88 ILE B N 1
ATOM 2629 C CA . ILE B 1 88 ? -11.586 -12.609 1.354 1 88.19 88 ILE B CA 1
ATOM 2630 C C . ILE B 1 88 ? -12.203 -12.883 2.725 1 88.19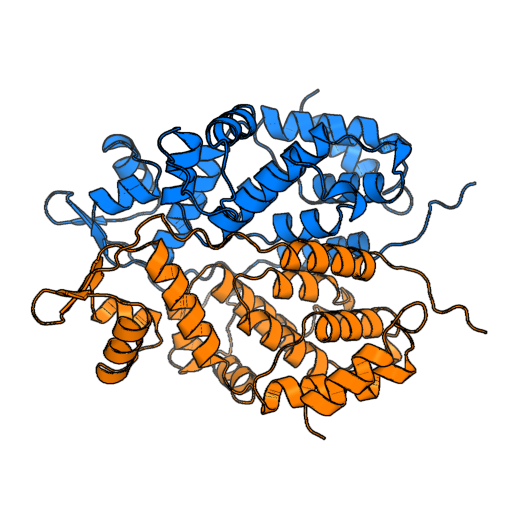 88 ILE B C 1
ATOM 2632 O O . ILE B 1 88 ? -11.852 -12.227 3.711 1 88.19 88 ILE B O 1
ATOM 2636 N N . ASP B 1 89 ? -13.016 -13.883 2.732 1 81.62 89 ASP B N 1
ATOM 2637 C CA . ASP B 1 89 ? -13.688 -14.227 3.98 1 81.62 89 ASP B CA 1
ATOM 2638 C C . ASP B 1 89 ? -12.695 -14.719 5.027 1 81.62 89 ASP B C 1
ATOM 2640 O O . ASP B 1 89 ? -11.766 -15.469 4.707 1 81.62 89 ASP B O 1
ATOM 2644 N N . THR B 1 90 ? -12.984 -14.406 6.234 1 77.81 90 THR B N 1
ATOM 2645 C CA . THR B 1 90 ? -12.102 -14.719 7.352 1 77.81 90 THR B CA 1
ATOM 2646 C C . THR B 1 90 ? -11.938 -16.234 7.5 1 77.81 90 THR B C 1
ATOM 2648 O O . THR B 1 90 ? -10.875 -16.703 7.922 1 77.81 90 THR B O 1
ATOM 2651 N N . ASN B 1 91 ? -12.93 -16.953 7.188 1 82.25 91 ASN B N 1
ATOM 2652 C CA . ASN B 1 91 ? -12.875 -18.391 7.359 1 82.25 91 ASN B CA 1
ATOM 2653 C C . ASN B 1 91 ? -11.922 -19.047 6.355 1 82.25 91 ASN B C 1
ATOM 2655 O O . ASN B 1 91 ? -11.578 -20.219 6.492 1 82.25 91 ASN B O 1
ATOM 2659 N N . ARG B 1 92 ? -11.5 -18.219 5.367 1 85.44 92 ARG B N 1
ATOM 2660 C CA . ARG B 1 92 ? -10.586 -18.734 4.352 1 85.44 92 ARG B CA 1
ATOM 2661 C C . ARG B 1 92 ? -9.141 -18.438 4.719 1 85.44 92 ARG B C 1
ATOM 2663 O O . ARG B 1 92 ? -8.211 -18.953 4.094 1 85.44 92 ARG B O 1
ATOM 2670 N N . LEU B 1 93 ? -8.914 -17.688 5.723 1 79.12 93 LEU B N 1
ATOM 2671 C CA . LEU B 1 93 ? -7.586 -17.188 6.055 1 79.12 93 LEU B CA 1
ATOM 2672 C C . LEU B 1 93 ? -6.727 -18.281 6.668 1 79.12 93 LEU B C 1
ATOM 2674 O O . LEU B 1 93 ? -5.512 -18.125 6.801 1 79.12 93 LEU B O 1
ATOM 2678 N N . GLY B 1 94 ? -7.285 -19.359 6.957 1 80.75 94 GLY B N 1
ATOM 2679 C CA . GLY B 1 94 ? -6.539 -20.5 7.477 1 80.75 94 GLY B CA 1
ATOM 2680 C C . GLY B 1 94 ? -5.836 -21.297 6.398 1 80.75 94 GLY B C 1
ATOM 2681 O O . GLY B 1 94 ? -5.004 -22.156 6.699 1 80.75 94 GLY B O 1
ATOM 2682 N N . SER B 1 95 ? -6.09 -21.078 5.168 1 90.62 95 SER B N 1
ATOM 2683 C CA . SER B 1 95 ? -5.461 -21.75 4.043 1 90.62 95 SER B CA 1
ATOM 2684 C C . SER B 1 95 ? -3.965 -21.453 3.984 1 90.62 95 SER B C 1
ATOM 2686 O O . SER B 1 95 ? -3.557 -20.297 3.961 1 90.62 95 SER B O 1
ATOM 2688 N N . GLN B 1 96 ? -3.186 -22.484 3.898 1 90.56 96 GLN B N 1
ATOM 2689 C CA . GLN B 1 96 ? -1.735 -22.328 3.828 1 90.56 96 GLN B CA 1
ATOM 2690 C C . GLN B 1 96 ? -1.311 -21.672 2.523 1 90.56 96 GLN B C 1
ATOM 2692 O O . GLN B 1 96 ? -0.368 -20.875 2.506 1 90.56 96 GLN B O 1
ATOM 2697 N N . GLU B 1 97 ? -2.023 -22.047 1.489 1 92.62 97 GLU B N 1
ATOM 2698 C CA . GLU B 1 97 ? -1.704 -21.484 0.184 1 92.62 97 GLU B CA 1
ATOM 2699 C C . GLU B 1 97 ? -1.963 -19.969 0.163 1 92.62 97 GLU B C 1
ATOM 2701 O O . GLU B 1 97 ? -1.152 -19.203 -0.36 1 92.62 97 GLU B O 1
ATOM 2706 N N . LEU B 1 98 ? -3.051 -19.562 0.679 1 94.5 98 LEU B N 1
ATOM 2707 C CA . LEU B 1 98 ? -3.355 -18.141 0.746 1 94.5 98 LEU B CA 1
ATOM 2708 C C . LEU B 1 98 ? -2.371 -17.422 1.66 1 94.5 98 LEU B C 1
ATOM 2710 O O . LEU B 1 98 ? -1.936 -16.312 1.354 1 94.5 98 LEU B O 1
ATOM 2714 N N . ARG B 1 99 ? -2.051 -18.047 2.717 1 91.38 99 ARG B N 1
ATOM 2715 C CA . ARG B 1 99 ? -1.109 -17.453 3.66 1 91.38 99 ARG B CA 1
ATOM 2716 C C . ARG B 1 99 ? 0.233 -17.188 2.992 1 91.38 99 ARG B C 1
ATOM 2718 O O . ARG B 1 99 ? 0.842 -16.141 3.221 1 91.38 99 ARG B O 1
ATOM 2725 N N . ARG B 1 100 ? 0.692 -18.047 2.195 1 93.81 100 ARG B N 1
ATOM 2726 C CA . ARG B 1 100 ? 1.942 -17.859 1.465 1 93.81 100 ARG B CA 1
ATOM 2727 C C . ARG B 1 100 ? 1.882 -16.609 0.587 1 93.81 100 ARG B C 1
ATOM 2729 O O . ARG B 1 100 ? 2.85 -15.844 0.512 1 93.81 100 ARG B O 1
ATOM 2736 N N . ILE B 1 101 ? 0.767 -16.422 -0.009 1 96 101 ILE B N 1
ATOM 2737 C CA . ILE B 1 101 ? 0.608 -15.273 -0.895 1 96 101 ILE B CA 1
ATOM 2738 C C . ILE B 1 101 ? 0.537 -13.992 -0.07 1 96 101 ILE B C 1
ATOM 2740 O O . ILE B 1 101 ? 1.112 -12.969 -0.449 1 96 101 ILE B O 1
ATOM 2744 N N . PHE B 1 102 ? -0.14 -14.07 1.033 1 92.38 102 PHE B N 1
ATOM 2745 C CA . PHE B 1 102 ? -0.193 -12.914 1.92 1 92.38 102 PHE B CA 1
ATOM 2746 C C . PHE B 1 102 ? 1.201 -12.539 2.406 1 92.38 102 PHE B C 1
ATOM 2748 O O . PHE B 1 102 ? 1.566 -11.367 2.414 1 92.38 102 PHE B O 1
ATOM 2755 N N . ASP B 1 103 ? 1.947 -13.523 2.77 1 92.88 103 ASP B N 1
ATOM 2756 C CA . ASP B 1 103 ? 3.314 -13.289 3.221 1 92.88 103 ASP B CA 1
ATOM 2757 C C . ASP B 1 103 ? 4.172 -12.703 2.098 1 92.88 103 ASP B C 1
ATOM 2759 O O . ASP B 1 103 ? 4.969 -11.789 2.326 1 92.88 103 ASP B O 1
ATOM 2763 N N . LEU B 1 104 ? 4.016 -13.25 0.946 1 95.69 104 LEU B N 1
ATOM 2764 C CA . LEU B 1 104 ? 4.719 -12.711 -0.214 1 95.69 104 LEU B CA 1
ATOM 2765 C C . LEU B 1 104 ? 4.34 -11.25 -0.451 1 95.69 104 LEU B C 1
ATOM 2767 O O . LEU B 1 104 ? 5.199 -10.422 -0.746 1 95.69 104 LEU B O 1
ATOM 2771 N N . GLY B 1 105 ? 3.051 -10.969 -0.329 1 94.69 105 GLY B N 1
ATOM 2772 C CA . GLY B 1 105 ? 2.584 -9.594 -0.433 1 94.69 105 GLY B CA 1
ATOM 2773 C C . GLY B 1 105 ? 3.248 -8.664 0.562 1 94.69 105 GLY B C 1
ATOM 2774 O O . GLY B 1 105 ? 3.656 -7.559 0.206 1 94.69 105 GLY B O 1
ATOM 2775 N N . ALA B 1 106 ? 3.406 -9.117 1.754 1 91.06 106 ALA B N 1
ATOM 2776 C CA . ALA B 1 106 ? 4.062 -8.32 2.789 1 91.06 106 ALA B CA 1
ATOM 2777 C C . ALA B 1 106 ? 5.508 -8.016 2.414 1 91.06 106 ALA B C 1
ATOM 2779 O O . ALA B 1 106 ? 5.977 -6.891 2.592 1 91.06 106 ALA B O 1
ATOM 2780 N N . VAL B 1 107 ? 6.184 -9 1.901 1 93.38 107 VAL B N 1
ATOM 2781 C CA . VAL B 1 107 ? 7.566 -8.852 1.46 1 93.38 107 VAL B CA 1
ATOM 2782 C C . VAL B 1 107 ? 7.652 -7.773 0.385 1 93.38 107 VAL B C 1
ATOM 2784 O O . VAL B 1 107 ? 8.492 -6.871 0.47 1 93.38 107 VAL B O 1
ATOM 2787 N N . LEU B 1 108 ? 6.754 -7.809 -0.553 1 95.19 108 LEU B N 1
ATOM 2788 C CA . LEU B 1 108 ? 6.801 -6.895 -1.687 1 95.19 108 LEU B CA 1
ATOM 2789 C C . LEU B 1 108 ? 6.336 -5.5 -1.279 1 95.19 108 LEU B C 1
ATOM 2791 O O . LEU B 1 108 ? 6.91 -4.5 -1.711 1 95.19 108 LEU B O 1
ATOM 2795 N N . GLU B 1 109 ? 5.344 -5.406 -0.415 1 91.12 109 GLU B N 1
ATOM 2796 C CA . GLU B 1 109 ? 4.844 -4.117 0.056 1 91.12 109 GLU B CA 1
ATOM 2797 C C . GLU B 1 109 ? 5.898 -3.385 0.883 1 91.12 109 GLU B C 1
ATOM 2799 O O . GLU B 1 109 ? 5.914 -2.152 0.928 1 91.12 109 GLU B O 1
ATOM 2804 N N . SER B 1 110 ? 6.758 -4.102 1.48 1 90 110 SER B N 1
ATOM 2805 C CA . SER B 1 110 ? 7.84 -3.508 2.26 1 90 110 SER B CA 1
ATOM 2806 C C . SER B 1 110 ? 9.07 -3.254 1.396 1 90 110 SER B C 1
ATOM 2808 O O . SER B 1 110 ? 10.133 -2.885 1.906 1 90 110 SER B O 1
ATOM 2810 N N . CYS B 1 111 ? 8.992 -3.561 0.099 1 92.62 111 CYS B N 1
ATOM 2811 C CA . CYS B 1 111 ? 10.039 -3.346 -0.899 1 92.62 111 CYS B CA 1
ATOM 2812 C C . CYS B 1 111 ? 11.242 -4.234 -0.627 1 92.62 11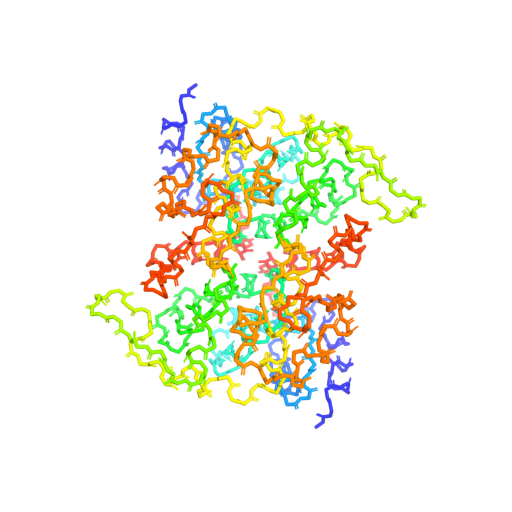1 CYS B C 1
ATOM 2814 O O . CYS B 1 111 ? 12.383 -3.848 -0.908 1 92.62 111 CYS B O 1
ATOM 2816 N N . ASN B 1 112 ? 11.008 -5.348 0.01 1 92.69 112 ASN B N 1
ATOM 2817 C CA . ASN B 1 112 ? 12.094 -6.293 0.233 1 92.69 112 ASN B CA 1
ATOM 2818 C C . ASN B 1 112 ? 12.344 -7.16 -0.997 1 92.69 112 ASN B C 1
ATOM 2820 O O . ASN B 1 112 ? 12.125 -8.375 -0.961 1 92.69 112 ASN B O 1
ATOM 2824 N N . PHE B 1 113 ? 12.867 -6.559 -2.02 1 95.62 113 PHE B N 1
ATOM 2825 C CA . PHE B 1 113 ? 13.047 -7.195 -3.32 1 95.62 113 PHE B CA 1
ATOM 2826 C C . PHE B 1 113 ? 14.086 -8.305 -3.238 1 95.62 113 PHE B C 1
ATOM 2828 O O . PHE B 1 113 ? 13.953 -9.336 -3.9 1 95.62 113 PHE B O 1
ATOM 2835 N N . ALA B 1 114 ? 15.055 -8.117 -2.445 1 91.5 114 ALA B N 1
ATOM 2836 C CA . ALA B 1 114 ? 16.094 -9.125 -2.305 1 91.5 114 ALA B CA 1
ATOM 2837 C C . ALA B 1 114 ? 15.516 -10.453 -1.812 1 91.5 114 ALA B C 1
ATOM 2839 O O . ALA B 1 114 ? 15.781 -11.508 -2.391 1 91.5 114 ALA B O 1
ATOM 2840 N N . VAL B 1 115 ? 14.68 -10.375 -0.811 1 92.38 115 VAL B N 1
ATOM 2841 C CA . VAL B 1 115 ? 14.055 -11.57 -0.26 1 92.38 115 VAL B CA 1
ATOM 2842 C C . VAL B 1 115 ? 13.133 -12.195 -1.302 1 92.38 115 VAL B C 1
ATOM 2844 O O . VAL B 1 115 ? 13.125 -13.422 -1.479 1 92.38 115 VAL B O 1
ATOM 2847 N N . PHE B 1 116 ? 12.359 -11.406 -1.979 1 96.38 116 PHE B N 1
ATOM 2848 C CA . PHE B 1 116 ? 11.469 -11.898 -3.025 1 96.38 116 PHE B CA 1
ATOM 2849 C C . PHE B 1 116 ? 12.242 -12.734 -4.039 1 96.38 116 PHE B C 1
ATOM 2851 O O . PHE B 1 116 ? 11.828 -13.852 -4.371 1 96.38 116 PHE B O 1
ATOM 2858 N N . TRP B 1 117 ? 13.359 -12.172 -4.457 1 95.88 117 TRP B N 1
ATOM 2859 C CA . TRP B 1 117 ? 14.102 -12.859 -5.508 1 95.88 117 TRP B CA 1
ATOM 2860 C C . TRP B 1 117 ? 14.75 -14.133 -4.973 1 95.88 117 TRP B C 1
ATOM 2862 O O . TRP B 1 117 ? 14.836 -15.141 -5.688 1 95.88 117 TRP B O 1
ATOM 2872 N N . LYS B 1 118 ? 15.188 -14.125 -3.75 1 93.88 118 LYS B N 1
ATOM 2873 C CA . LYS B 1 118 ? 15.711 -15.352 -3.154 1 93.88 118 LYS B CA 1
ATOM 2874 C C . LYS B 1 118 ? 14.641 -16.438 -3.098 1 93.88 118 LYS B C 1
ATOM 2876 O O . LYS B 1 118 ? 14.93 -17.609 -3.33 1 93.88 118 LYS B O 1
ATOM 2881 N N . LEU B 1 119 ? 13.43 -16.047 -2.791 1 95.19 119 LEU B N 1
ATOM 2882 C CA . LEU B 1 119 ? 12.32 -16.984 -2.73 1 95.19 119 LEU B CA 1
ATOM 2883 C C . LEU B 1 119 ? 12.023 -17.578 -4.105 1 95.19 119 LEU B C 1
ATOM 2885 O O . LEU B 1 119 ? 11.844 -18.781 -4.246 1 95.19 119 LEU B O 1
ATOM 2889 N N . VAL B 1 120 ? 12 -16.75 -5.109 1 95.5 120 VAL B N 1
ATOM 2890 C CA . VAL B 1 120 ? 11.617 -17.156 -6.457 1 95.5 120 VAL B CA 1
ATOM 2891 C C . VAL B 1 120 ? 12.734 -17.984 -7.086 1 95.5 120 VAL B C 1
ATOM 2893 O O . VAL B 1 120 ? 12.477 -18.922 -7.836 1 95.5 120 VAL B O 1
ATOM 2896 N N . LYS B 1 121 ? 13.961 -17.656 -6.738 1 93.69 121 LYS B N 1
ATOM 2897 C CA . LYS B 1 121 ? 15.102 -18.328 -7.34 1 93.69 121 LYS B CA 1
ATOM 2898 C C . LYS B 1 121 ? 15.5 -19.562 -6.535 1 93.69 121 LYS B C 1
ATOM 2900 O O . LYS B 1 121 ? 16.422 -20.297 -6.922 1 93.69 121 LYS B O 1
ATOM 2905 N N . GLY B 1 122 ? 14.914 -19.734 -5.398 1 92.44 122 GLY B N 1
ATOM 2906 C CA . GLY B 1 122 ? 15.141 -20.953 -4.625 1 92.44 122 GLY B CA 1
ATOM 2907 C C . GLY B 1 122 ? 16.359 -20.875 -3.738 1 92.44 122 GLY B C 1
ATOM 2908 O O . GLY B 1 122 ? 16.906 -21.891 -3.328 1 92.44 122 GLY B O 1
ATOM 2909 N N . THR B 1 123 ? 16.844 -19.703 -3.441 1 92.5 123 THR B N 1
ATOM 2910 C CA . THR B 1 123 ? 18.078 -19.562 -2.656 1 92.5 123 THR B CA 1
ATOM 2911 C C . THR B 1 123 ? 17.75 -19.047 -1.257 1 92.5 123 THR B C 1
ATOM 2913 O O . THR B 1 123 ? 18.656 -18.812 -0.454 1 92.5 123 THR B O 1
ATOM 2916 N N . TYR B 1 124 ? 16.453 -18.891 -0.949 1 93 124 TYR B N 1
ATOM 2917 C CA . TYR B 1 124 ? 16.047 -18.438 0.381 1 93 124 TYR B CA 1
ATOM 2918 C C . TYR B 1 124 ? 16.281 -19.531 1.417 1 93 124 TYR B C 1
ATOM 2920 O O . TYR B 1 124 ? 15.922 -20.688 1.196 1 93 124 TYR B O 1
ATOM 2928 N N . LYS B 1 125 ? 16.875 -19.141 2.512 1 91.69 125 LYS B N 1
ATOM 2929 C CA . LYS B 1 125 ? 17.109 -20.062 3.621 1 91.69 125 LYS B CA 1
ATOM 2930 C C . LYS B 1 125 ? 16.234 -19.703 4.82 1 91.69 125 LYS B C 1
ATOM 2932 O O . LYS B 1 125 ? 16.469 -18.688 5.477 1 91.69 125 LYS B O 1
ATOM 2937 N N . PRO B 1 126 ? 15.258 -20.562 5.102 1 91.12 126 PRO B N 1
ATOM 2938 C CA . PRO B 1 126 ? 14.383 -20.281 6.242 1 91.12 126 PRO B CA 1
ATOM 2939 C C . PRO B 1 126 ? 15.141 -20.25 7.57 1 91.12 126 PRO B C 1
ATOM 2941 O O . PRO B 1 126 ? 16.078 -21.016 7.766 1 91.12 126 PRO B O 1
ATOM 2944 N N . THR B 1 127 ? 14.719 -19.391 8.383 1 87.25 127 THR B N 1
ATOM 2945 C CA . THR B 1 127 ? 15.289 -19.328 9.727 1 87.25 127 THR B CA 1
ATOM 2946 C C . THR B 1 127 ? 14.68 -20.406 10.617 1 87.25 127 THR B C 1
ATOM 2948 O O . THR B 1 127 ? 13.727 -21.078 10.227 1 87.25 127 THR B O 1
ATOM 2951 N N . THR B 1 128 ? 15.25 -20.516 11.867 1 86.88 128 THR B N 1
ATOM 2952 C CA . THR B 1 128 ? 14.75 -21.5 12.82 1 86.88 128 THR B CA 1
ATOM 2953 C C . THR B 1 128 ? 13.648 -20.891 13.688 1 86.88 128 THR B C 1
ATOM 2955 O O . THR B 1 128 ? 13.086 -21.562 14.547 1 86.88 128 THR B O 1
ATOM 2958 N N . ASN B 1 129 ? 13.352 -19.766 13.43 1 83.44 129 ASN B N 1
ATOM 2959 C CA . ASN B 1 129 ? 12.281 -19.094 14.164 1 83.44 129 ASN B CA 1
ATOM 2960 C C . ASN B 1 129 ? 10.93 -19.766 13.906 1 83.44 129 ASN B C 1
ATOM 2962 O O . ASN B 1 129 ? 10.578 -20.031 12.758 1 83.44 129 ASN B O 1
ATOM 2966 N N . PRO B 1 130 ? 10.258 -19.969 14.93 1 84.38 130 PRO B N 1
ATOM 2967 C CA . PRO B 1 130 ? 8.953 -20.609 14.773 1 84.38 130 PRO B CA 1
ATOM 2968 C C . PRO B 1 130 ? 7.988 -19.781 13.93 1 84.38 130 PRO B C 1
ATOM 2970 O O . PRO B 1 130 ? 7.07 -20.344 13.312 1 84.38 130 PRO B O 1
ATOM 2973 N N . ASN B 1 131 ? 8.203 -18.547 13.805 1 82.31 131 ASN B N 1
ATOM 2974 C CA . ASN B 1 131 ? 7.309 -17.656 13.062 1 82.31 131 ASN B CA 1
ATOM 2975 C C . ASN B 1 131 ? 7.812 -17.406 11.648 1 82.31 131 ASN B C 1
ATOM 2977 O O . ASN B 1 131 ? 7.34 -16.5 10.969 1 82.31 131 ASN B O 1
ATOM 2981 N N . GLU B 1 132 ? 8.695 -18.25 11.25 1 89.12 132 GLU B N 1
ATOM 2982 C CA . GLU B 1 132 ? 9.195 -18.156 9.883 1 89.12 132 GLU B CA 1
ATOM 2983 C C . GLU B 1 132 ? 8.07 -18.328 8.859 1 89.12 132 GLU B C 1
ATOM 2985 O O . GLU B 1 132 ? 7.414 -19.359 8.82 1 89.12 132 GLU B O 1
ATOM 2990 N N . PRO B 1 133 ? 7.941 -17.281 8.016 1 88.06 133 PRO B N 1
ATOM 2991 C CA . PRO B 1 133 ? 6.789 -17.344 7.113 1 88.06 133 PRO B CA 1
ATOM 2992 C C . PRO B 1 133 ? 7.004 -18.297 5.945 1 88.06 133 PRO B C 1
ATOM 2994 O O . PRO B 1 133 ? 6.043 -18.891 5.441 1 88.06 133 PRO B O 1
ATOM 2997 N N . PHE B 1 134 ? 8.211 -18.422 5.57 1 93.44 134 PHE B N 1
ATOM 2998 C CA . PHE B 1 134 ? 8.508 -19.25 4.402 1 93.44 134 PHE B CA 1
ATOM 2999 C C . PHE B 1 134 ? 9.266 -20.5 4.805 1 93.44 134 PHE B C 1
ATOM 3001 O O . PHE B 1 134 ? 10.406 -20.703 4.375 1 93.44 134 PHE B O 1
ATOM 3008 N N . LYS B 1 135 ? 8.539 -21.375 5.48 1 91.19 135 LYS B N 1
ATOM 3009 C CA . LYS B 1 135 ? 9.125 -22.609 5.977 1 91.19 135 LYS B CA 1
ATOM 3010 C C . LYS B 1 135 ? 9.484 -23.547 4.824 1 91.19 135 LYS B C 1
ATOM 3012 O O . LYS B 1 135 ? 10.445 -24.312 4.918 1 91.19 135 LYS B O 1
ATOM 3017 N N . VAL B 1 136 ? 8.719 -23.5 3.816 1 92.38 136 VAL B N 1
ATOM 3018 C CA . VAL B 1 136 ? 8.969 -24.25 2.592 1 92.38 136 VAL B CA 1
ATOM 3019 C C . VAL B 1 136 ? 9.078 -23.297 1.408 1 92.38 136 VAL B C 1
ATOM 3021 O O . VAL B 1 136 ? 8.156 -23.188 0.598 1 92.38 136 VAL B O 1
ATOM 3024 N N . PRO B 1 137 ? 10.219 -22.641 1.249 1 92.31 137 PRO B N 1
ATOM 3025 C CA . PRO B 1 137 ? 10.352 -21.516 0.311 1 92.31 137 PRO B CA 1
ATOM 3026 C C . PRO B 1 137 ? 10.156 -21.953 -1.144 1 92.31 137 PRO B C 1
ATOM 3028 O O . PRO B 1 137 ? 9.711 -21.141 -1.971 1 92.31 137 PRO B O 1
ATOM 3031 N N . GLY B 1 138 ? 10.414 -23.203 -1.492 1 93.75 138 GLY B N 1
ATOM 3032 C CA . GLY B 1 138 ? 10.273 -23.688 -2.855 1 93.75 138 GLY B CA 1
ATOM 3033 C C . GLY B 1 138 ? 8.867 -23.562 -3.395 1 93.75 138 GLY B C 1
ATOM 3034 O O . GLY B 1 138 ? 8.656 -23.531 -4.609 1 93.75 138 GLY B O 1
ATOM 3035 N N . GLU B 1 139 ? 7.898 -23.438 -2.51 1 95.25 139 GLU B N 1
ATOM 3036 C CA . GLU B 1 139 ? 6.496 -23.328 -2.9 1 95.25 139 GLU B CA 1
ATOM 3037 C C . GLU B 1 139 ? 6.223 -21.984 -3.58 1 95.25 139 GLU B C 1
ATOM 3039 O O . GLU B 1 139 ? 5.324 -21.875 -4.418 1 95.25 139 GLU B O 1
ATOM 3044 N N . ILE B 1 140 ? 6.98 -20.984 -3.236 1 96.44 140 ILE B N 1
ATOM 3045 C CA . ILE B 1 140 ? 6.742 -19.641 -3.773 1 96.44 140 ILE B CA 1
ATOM 3046 C C . ILE B 1 140 ? 7.031 -19.641 -5.273 1 96.44 140 ILE B C 1
ATOM 3048 O O . ILE B 1 140 ? 6.23 -19.125 -6.062 1 96.44 140 ILE B O 1
ATOM 3052 N N . ALA B 1 141 ? 8.078 -20.281 -5.66 1 96.25 141 ALA B N 1
ATOM 3053 C CA . ALA B 1 141 ? 8.406 -20.359 -7.082 1 96.25 141 ALA B CA 1
ATOM 3054 C C . ALA B 1 141 ? 7.312 -21.094 -7.859 1 96.25 141 ALA B C 1
ATOM 3056 O O . ALA B 1 141 ? 6.965 -20.688 -8.969 1 96.25 141 ALA B O 1
ATOM 3057 N N . LYS B 1 142 ? 6.777 -22.031 -7.277 1 96.56 142 LYS B N 1
ATOM 3058 C CA . LYS B 1 142 ? 5.742 -22.844 -7.922 1 96.56 142 LYS B CA 1
ATOM 3059 C C . LYS B 1 142 ? 4.473 -22.016 -8.141 1 96.56 142 LYS B C 1
ATOM 3061 O O . LYS B 1 142 ? 3.82 -22.141 -9.18 1 96.56 142 LYS B O 1
ATOM 3066 N N . ILE B 1 143 ? 4.184 -21.188 -7.18 1 96.06 143 ILE B N 1
ATOM 3067 C CA . ILE B 1 143 ? 2.963 -20.391 -7.211 1 96.06 143 ILE B CA 1
ATOM 3068 C C . ILE B 1 143 ? 3.09 -19.297 -8.266 1 96.06 143 ILE B C 1
ATOM 3070 O O . ILE B 1 143 ? 2.115 -18.953 -8.938 1 96.06 143 ILE B O 1
ATOM 3074 N N . ILE B 1 144 ? 4.258 -18.797 -8.484 1 97.12 144 ILE B N 1
ATOM 3075 C CA . ILE B 1 144 ? 4.508 -17.656 -9.352 1 97.12 144 ILE B CA 1
ATOM 3076 C C . ILE B 1 144 ? 4.707 -18.109 -10.789 1 97.12 144 ILE B C 1
ATOM 3078 O O . ILE B 1 144 ? 4.371 -17.391 -11.734 1 97.12 144 ILE B O 1
ATOM 3082 N N . LYS B 1 145 ? 5.168 -19.281 -10.992 1 96.75 145 LYS B N 1
ATOM 3083 C CA . LYS B 1 145 ? 5.613 -19.812 -12.281 1 96.75 145 LYS B CA 1
ATOM 3084 C C . LYS B 1 145 ? 4.52 -19.688 -13.336 1 96.75 145 LYS B C 1
ATOM 3086 O O . LYS B 1 145 ? 4.785 -19.234 -14.453 1 96.75 145 LYS B O 1
ATOM 3091 N N . PRO B 1 146 ? 3.309 -20 -13.008 1 97.44 146 PRO B N 1
ATOM 3092 C CA . PRO B 1 146 ? 2.275 -19.922 -14.047 1 97.44 146 PRO B CA 1
ATOM 3093 C C . PRO B 1 146 ? 1.886 -18.484 -14.383 1 97.44 146 PRO B C 1
ATOM 3095 O O . PRO B 1 146 ? 1.199 -18.25 -15.383 1 97.44 146 PRO B O 1
ATOM 3098 N N . MET B 1 147 ? 2.209 -17.531 -13.617 1 98.44 147 MET B N 1
ATOM 3099 C CA . MET B 1 147 ? 1.813 -16.125 -13.797 1 98.44 147 MET B CA 1
ATOM 3100 C C . MET B 1 147 ? 2.701 -15.438 -14.82 1 98.44 147 MET B C 1
ATOM 3102 O O . MET B 1 147 ? 3.779 -14.945 -14.484 1 98.44 147 MET B O 1
ATOM 3106 N N . VAL B 1 148 ? 2.227 -15.383 -16.016 1 98.44 148 VAL B N 1
ATOM 3107 C CA . VAL B 1 148 ? 3.016 -14.789 -17.094 1 98.44 148 VAL B CA 1
ATOM 3108 C C . VAL B 1 148 ? 3.312 -13.328 -16.766 1 98.44 148 VAL B C 1
ATOM 3110 O O . VAL B 1 148 ? 2.402 -12.562 -16.438 1 98.44 148 VAL B O 1
ATOM 3113 N N . GLY B 1 149 ? 4.602 -12.922 -16.734 1 97.94 149 GLY B N 1
ATOM 3114 C CA . GLY B 1 149 ? 5.012 -11.539 -16.578 1 97.94 149 GLY B CA 1
ATOM 3115 C C . GLY B 1 149 ? 5.188 -11.133 -15.117 1 97.94 149 GLY B C 1
ATOM 3116 O O . GLY B 1 149 ? 5.48 -9.977 -14.82 1 97.94 149 GLY B O 1
ATOM 3117 N N . PHE B 1 150 ? 5.043 -12.055 -14.203 1 98.44 150 PHE B N 1
ATOM 3118 C CA . PHE B 1 150 ? 5.07 -11.719 -12.789 1 98.44 150 PHE B CA 1
ATOM 3119 C C . PHE B 1 150 ? 6.41 -11.094 -12.406 1 98.44 150 PHE B C 1
ATOM 3121 O O . PHE B 1 150 ? 6.457 -10.008 -11.828 1 98.44 150 PHE B O 1
ATOM 3128 N N . GLU B 1 151 ? 7.496 -11.734 -12.727 1 97 151 GLU B N 1
ATOM 3129 C CA . GLU B 1 151 ? 8.828 -11.25 -12.367 1 97 151 GLU B CA 1
ATOM 3130 C C . GLU B 1 151 ? 9.109 -9.891 -13.016 1 97 151 GLU B C 1
ATOM 3132 O O . GLU B 1 151 ? 9.703 -9.016 -12.391 1 97 151 GLU B O 1
ATOM 3137 N N . ASP B 1 152 ? 8.664 -9.742 -14.25 1 96.06 152 ASP B N 1
ATOM 3138 C CA . ASP B 1 152 ? 8.844 -8.461 -14.938 1 96.06 152 ASP B CA 1
ATOM 3139 C C . ASP B 1 152 ? 8.094 -7.348 -14.211 1 96.06 152 ASP B C 1
ATOM 3141 O O . ASP B 1 152 ? 8.594 -6.227 -14.102 1 96.06 152 ASP B O 1
ATOM 3145 N N . ALA B 1 153 ? 6.918 -7.633 -13.766 1 97.62 153 ALA B N 1
ATOM 3146 C CA . ALA B 1 153 ? 6.125 -6.652 -13.023 1 97.62 153 ALA B CA 1
ATOM 3147 C C . ALA B 1 153 ? 6.844 -6.211 -11.758 1 97.62 153 ALA B C 1
ATOM 3149 O O . ALA B 1 153 ? 6.887 -5.02 -11.445 1 97.62 153 ALA B O 1
ATOM 3150 N N . ILE B 1 154 ? 7.445 -7.16 -11.062 1 97.62 154 ILE B N 1
ATOM 3151 C CA . ILE B 1 154 ? 8.141 -6.844 -9.82 1 97.62 154 ILE B CA 1
ATOM 3152 C C . ILE B 1 154 ? 9.414 -6.059 -10.125 1 97.62 154 ILE B C 1
ATOM 3154 O O . ILE B 1 154 ? 9.781 -5.137 -9.391 1 97.62 154 ILE B O 1
ATOM 3158 N N . ARG B 1 155 ? 10.094 -6.402 -11.242 1 96.19 155 ARG B N 1
ATOM 3159 C CA . ARG B 1 155 ? 11.266 -5.648 -11.656 1 96.19 155 ARG B CA 1
ATOM 3160 C C . ARG B 1 155 ? 10.914 -4.195 -11.953 1 96.19 155 ARG B C 1
ATOM 3162 O O . ARG B 1 155 ? 11.625 -3.277 -11.555 1 96.19 155 ARG B O 1
ATOM 3169 N N . HIS B 1 156 ? 9.828 -4.004 -12.625 1 94.81 156 HIS B N 1
ATOM 3170 C CA . HIS B 1 156 ? 9.375 -2.654 -12.938 1 94.81 156 HIS B CA 1
ATOM 3171 C C . HIS B 1 156 ? 9.039 -1.882 -11.664 1 94.81 156 HIS B C 1
ATOM 3173 O O . HIS B 1 156 ? 9.375 -0.701 -11.539 1 94.81 156 HIS B O 1
ATOM 3179 N N . TYR B 1 157 ? 8.391 -2.57 -10.781 1 95.94 157 TYR B N 1
ATOM 3180 C CA . TYR B 1 157 ? 8.086 -1.972 -9.492 1 95.94 157 TYR B CA 1
ATOM 3181 C C . TYR B 1 157 ? 9.359 -1.557 -8.766 1 95.94 157 TYR B C 1
ATOM 3183 O O . TYR B 1 157 ? 9.461 -0.434 -8.266 1 95.94 157 TYR B O 1
ATOM 3191 N N . ALA B 1 158 ? 10.344 -2.395 -8.695 1 95.81 158 ALA B N 1
ATOM 3192 C CA . ALA B 1 158 ? 11.633 -2.098 -8.078 1 95.81 158 ALA B CA 1
ATOM 3193 C C . ALA B 1 158 ? 12.297 -0.896 -8.75 1 95.81 15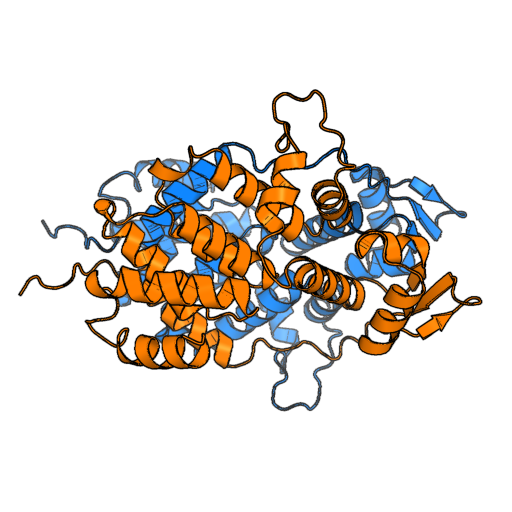8 ALA B C 1
ATOM 3195 O O . ALA B 1 158 ? 12.82 -0.011 -8.07 1 95.81 158 ALA B O 1
ATOM 3196 N N . CYS B 1 159 ? 12.273 -0.875 -10.07 1 94.75 159 CYS B N 1
ATOM 3197 C CA . CYS B 1 159 ? 12.875 0.228 -10.812 1 94.75 159 CYS B CA 1
ATOM 3198 C C . CYS B 1 159 ? 12.219 1.554 -10.445 1 94.75 159 CYS B C 1
ATOM 3200 O O . CYS B 1 159 ? 12.898 2.574 -10.32 1 94.75 159 CYS B O 1
ATOM 3202 N N . ARG B 1 160 ? 10.961 1.51 -10.25 1 92.31 160 ARG B N 1
ATOM 3203 C CA . ARG B 1 160 ? 10.266 2.729 -9.859 1 92.31 160 ARG B CA 1
ATOM 3204 C C . ARG B 1 160 ? 10.719 3.199 -8.477 1 92.31 160 ARG B C 1
ATOM 3206 O O . ARG B 1 160 ? 10.977 4.387 -8.281 1 92.31 160 ARG B O 1
ATOM 3213 N N . VAL B 1 161 ? 10.773 2.242 -7.566 1 92.75 161 VAL B N 1
ATOM 3214 C CA . VAL B 1 161 ? 11.211 2.566 -6.211 1 92.75 161 VAL B CA 1
ATOM 3215 C C . VAL B 1 161 ? 12.625 3.139 -6.25 1 92.75 161 VAL B C 1
ATOM 3217 O O . VAL B 1 161 ? 12.914 4.152 -5.609 1 92.75 161 VAL B O 1
ATOM 3220 N N . ILE B 1 162 ? 13.484 2.547 -7.031 1 93.75 162 ILE B N 1
ATOM 3221 C CA . ILE B 1 162 ? 14.867 2.988 -7.168 1 93.75 162 ILE B CA 1
ATOM 3222 C C . ILE B 1 162 ? 14.898 4.398 -7.75 1 93.75 162 ILE B C 1
ATOM 3224 O O . ILE B 1 162 ? 15.625 5.266 -7.254 1 93.75 162 ILE B O 1
ATOM 3228 N N . SER B 1 163 ? 14.102 4.664 -8.711 1 92.44 163 SER B N 1
ATOM 3229 C CA . SER B 1 163 ? 14.086 5.941 -9.414 1 92.44 163 SER B CA 1
ATOM 3230 C C . SER B 1 163 ? 13.695 7.082 -8.477 1 92.44 163 SER B C 1
ATOM 3232 O O . SER B 1 163 ? 14.094 8.227 -8.688 1 92.44 163 SER B O 1
ATOM 3234 N N . VAL B 1 164 ? 12.984 6.758 -7.445 1 89.88 164 VAL B N 1
ATOM 3235 C CA . VAL B 1 164 ? 12.484 7.824 -6.582 1 89.88 164 VAL B CA 1
ATOM 3236 C C . VAL B 1 164 ? 13.359 7.93 -5.336 1 89.88 164 VAL B C 1
ATOM 3238 O O . VAL B 1 164 ? 13.469 9 -4.73 1 89.88 164 VAL B O 1
ATOM 3241 N N . THR B 1 165 ? 14.039 6.859 -4.898 1 90.06 165 THR B N 1
ATOM 3242 C CA . THR B 1 165 ? 14.703 6.84 -3.6 1 90.06 165 THR B CA 1
ATOM 3243 C C . THR B 1 165 ? 16.219 6.98 -3.766 1 90.06 165 THR B C 1
ATOM 3245 O O . THR B 1 165 ? 16.891 7.488 -2.873 1 90.06 165 THR B O 1
ATOM 3248 N N . PHE B 1 166 ? 16.766 6.641 -4.918 1 90.19 166 PHE B N 1
ATOM 3249 C CA . PHE B 1 166 ? 18.219 6.637 -5.102 1 90.19 166 PHE B CA 1
ATOM 3250 C C . PHE B 1 166 ? 18.656 7.84 -5.926 1 90.19 166 PHE B C 1
ATOM 3252 O O . PHE B 1 166 ? 17.891 8.367 -6.73 1 90.19 166 PHE B O 1
ATOM 3259 N N . GLN B 1 167 ? 19.812 8.211 -5.672 1 87.94 167 GLN B N 1
ATOM 3260 C CA . GLN B 1 167 ? 20.484 9.133 -6.582 1 87.94 167 GLN B CA 1
ATOM 3261 C C . GLN B 1 167 ? 21.625 8.438 -7.328 1 87.94 167 GLN B C 1
ATOM 3263 O O . GLN B 1 167 ? 21.766 8.594 -8.547 1 87.94 167 GLN B O 1
ATOM 3268 N N . ASN B 1 168 ? 22.469 7.719 -6.547 1 91.5 168 ASN B N 1
ATOM 3269 C CA . ASN B 1 168 ? 23.484 6.805 -7.066 1 91.5 168 ASN B CA 1
ATOM 3270 C C . ASN B 1 168 ? 23.266 5.383 -6.559 1 91.5 168 ASN B C 1
ATOM 3272 O O . ASN B 1 168 ? 22.938 5.18 -5.391 1 91.5 168 ASN B O 1
ATOM 3276 N N . ILE B 1 169 ? 23.406 4.43 -7.477 1 93.25 169 ILE B N 1
ATOM 3277 C CA . ILE B 1 169 ? 23.281 3.043 -7.043 1 93.25 169 ILE B CA 1
ATOM 3278 C C . ILE B 1 169 ? 24.375 2.197 -7.691 1 93.25 169 ILE B C 1
ATOM 3280 O O . ILE B 1 169 ? 24.609 2.295 -8.898 1 93.25 169 ILE B O 1
ATOM 3284 N N . GLU B 1 170 ? 25.016 1.472 -6.832 1 93.94 170 GLU B N 1
ATOM 3285 C CA . GLU B 1 170 ? 26.047 0.558 -7.336 1 93.94 170 GLU B CA 1
ATOM 3286 C C . GLU B 1 170 ? 25.422 -0.538 -8.203 1 93.94 170 GLU B C 1
ATOM 3288 O O . GLU B 1 170 ? 24.359 -1.058 -7.883 1 93.94 170 GLU B O 1
ATOM 3293 N N . LYS B 1 171 ? 26.172 -0.929 -9.18 1 94 171 LYS B N 1
ATOM 3294 C CA . LYS B 1 171 ? 25.703 -1.942 -10.117 1 94 171 LYS B CA 1
ATOM 3295 C C . LYS B 1 171 ? 25.344 -3.24 -9.398 1 94 171 LYS B C 1
ATOM 3297 O O . LYS B 1 171 ? 24.328 -3.869 -9.695 1 94 171 LYS B O 1
ATOM 3302 N N . LYS B 1 172 ? 26.188 -3.639 -8.477 1 92.19 172 LYS B N 1
ATOM 3303 C CA . LYS B 1 172 ? 25.969 -4.887 -7.75 1 92.19 172 LYS B CA 1
ATOM 3304 C C . LYS B 1 172 ? 24.656 -4.84 -6.977 1 92.19 172 LYS B C 1
ATOM 3306 O O . LYS B 1 172 ? 23.875 -5.793 -7.012 1 92.19 172 LYS B O 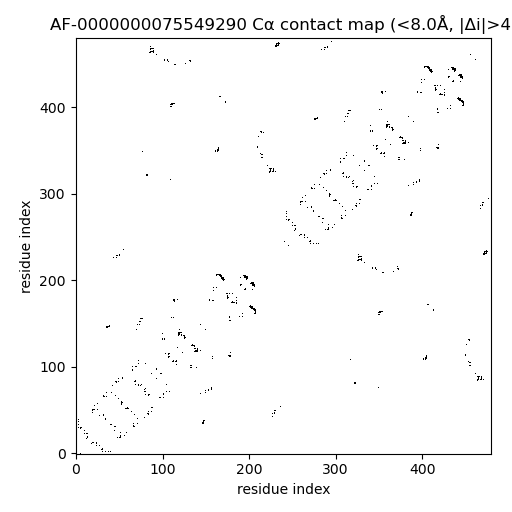1
ATOM 3311 N N . LEU B 1 173 ? 24.422 -3.746 -6.289 1 92.06 173 LEU B N 1
ATOM 3312 C CA . LEU B 1 173 ? 23.188 -3.574 -5.531 1 92.06 173 LEU B CA 1
ATOM 3313 C C . LEU B 1 173 ? 21.984 -3.525 -6.461 1 92.06 173 LEU B C 1
ATOM 3315 O O . LEU B 1 173 ? 20.969 -4.164 -6.195 1 92.06 173 LEU B O 1
ATOM 3319 N N . LEU B 1 174 ? 22.078 -2.793 -7.527 1 94.38 174 LEU B N 1
ATOM 3320 C CA . LEU B 1 174 ? 21.016 -2.699 -8.516 1 94.38 174 LEU B CA 1
ATOM 3321 C C . LEU B 1 174 ? 20.641 -4.082 -9.039 1 94.38 174 LEU B C 1
ATOM 3323 O O . LEU B 1 174 ? 19.453 -4.434 -9.086 1 94.38 174 LEU B O 1
ATOM 3327 N N . SER B 1 175 ? 21.625 -4.809 -9.414 1 94.56 175 SER B N 1
ATOM 3328 C CA . SER B 1 175 ? 21.406 -6.164 -9.906 1 94.56 175 SER B CA 1
ATOM 3329 C C . SER B 1 175 ? 20.672 -7.016 -8.883 1 94.56 175 SER B C 1
ATOM 3331 O O . SER B 1 175 ? 19.734 -7.738 -9.219 1 94.56 175 SER B O 1
ATOM 3333 N N . ARG B 1 176 ? 21.047 -6.91 -7.684 1 91.94 176 ARG B N 1
ATOM 3334 C CA . ARG B 1 176 ? 20.438 -7.668 -6.605 1 91.94 176 ARG B CA 1
ATOM 3335 C C . ARG B 1 176 ? 18.969 -7.293 -6.449 1 91.94 176 ARG B C 1
ATOM 3337 O O . ARG B 1 176 ? 18.094 -8.164 -6.324 1 91.94 176 ARG B O 1
ATOM 3344 N N . LEU B 1 177 ? 18.625 -5.977 -6.449 1 93.75 177 LEU B N 1
ATOM 3345 C CA . LEU B 1 177 ? 17.266 -5.48 -6.281 1 93.75 177 LEU B CA 1
ATOM 3346 C C . LEU B 1 177 ? 16.391 -5.871 -7.469 1 93.75 177 LEU B C 1
ATOM 3348 O O . LEU B 1 177 ? 15.172 -5.898 -7.363 1 93.75 177 LEU B O 1
ATOM 3352 N N . LEU B 1 178 ? 17.078 -6.238 -8.578 1 95.38 178 LEU B N 1
ATOM 3353 C CA . LEU B 1 178 ? 16.359 -6.59 -9.797 1 95.38 178 LEU B CA 1
ATOM 3354 C C . LEU B 1 178 ? 16.406 -8.094 -10.031 1 95.38 178 LEU B C 1
ATOM 3356 O O . LEU B 1 178 ? 16.094 -8.562 -11.133 1 95.38 178 LEU B O 1
ATOM 3360 N N . GLY B 1 179 ? 16.844 -8.875 -9.023 1 92.69 179 GLY B N 1
ATOM 3361 C CA . GLY B 1 179 ? 16.812 -10.328 -9.078 1 92.69 179 GLY B CA 1
ATOM 3362 C C . GLY B 1 179 ? 18.078 -10.922 -9.688 1 92.69 179 GLY B C 1
ATOM 3363 O O . GLY B 1 179 ? 18 -11.836 -10.5 1 92.69 179 GLY B O 1
ATOM 3364 N N . ASN B 1 180 ? 19.156 -10.359 -9.336 1 90.38 180 ASN B N 1
ATOM 3365 C CA . ASN B 1 180 ? 20.438 -10.75 -9.891 1 90.38 180 ASN B CA 1
ATOM 3366 C C . ASN B 1 180 ? 20.453 -10.688 -11.414 1 90.38 180 ASN B C 1
ATOM 3368 O O . ASN B 1 180 ? 20.828 -11.648 -12.086 1 90.38 180 ASN B O 1
ATOM 3372 N N . ALA B 1 181 ? 19.859 -9.625 -11.898 1 91.62 181 ALA B N 1
ATOM 3373 C CA . ALA B 1 181 ? 19.812 -9.383 -13.336 1 91.62 181 ALA B CA 1
ATOM 3374 C C . ALA B 1 181 ? 21.219 -9.344 -13.938 1 91.62 181 ALA B C 1
ATOM 3376 O O . ALA B 1 181 ? 22.156 -8.883 -13.297 1 91.62 181 ALA B O 1
ATOM 3377 N N . SER B 1 182 ? 21.312 -9.836 -15.078 1 93.44 182 SER B N 1
ATOM 3378 C CA . SER B 1 182 ? 22.594 -9.797 -15.797 1 93.44 182 SER B CA 1
ATOM 3379 C C . SER B 1 182 ? 22.984 -8.367 -16.141 1 93.44 182 SER B C 1
ATOM 3381 O O . SER B 1 182 ? 22.156 -7.457 -16.094 1 93.44 182 SER B O 1
ATOM 3383 N N . ASP B 1 183 ? 24.203 -8.188 -16.562 1 92.44 183 ASP B N 1
ATOM 3384 C CA . ASP B 1 183 ? 24.703 -6.875 -16.969 1 92.44 183 ASP B CA 1
ATOM 3385 C C . ASP B 1 183 ? 23.875 -6.324 -18.125 1 92.44 183 ASP B C 1
ATOM 3387 O O . ASP B 1 183 ? 23.562 -5.129 -18.172 1 92.44 183 ASP B O 1
ATOM 3391 N N . LYS B 1 184 ? 23.625 -7.203 -19 1 93.19 184 LYS B N 1
ATOM 3392 C CA . LYS B 1 184 ? 22.828 -6.801 -20.172 1 93.19 184 LYS B CA 1
ATOM 3393 C C . LYS B 1 184 ? 21.453 -6.316 -19.75 1 93.19 184 LYS B C 1
ATOM 3395 O O . LYS B 1 184 ? 20.969 -5.281 -20.234 1 93.19 184 LYS B O 1
ATOM 3400 N N . GLU B 1 185 ? 20.781 -7.027 -18.828 1 93.06 185 GLU B N 1
ATOM 3401 C CA . GLU B 1 185 ? 19.453 -6.672 -18.344 1 93.06 185 GLU B CA 1
ATOM 3402 C C . GLU B 1 185 ? 19.484 -5.352 -17.578 1 93.06 185 GLU B C 1
ATOM 3404 O O . GLU B 1 185 ? 18.594 -4.508 -17.75 1 93.06 185 GLU B O 1
ATOM 3409 N N . VAL B 1 186 ? 20.469 -5.207 -16.781 1 93.69 186 VAL B N 1
ATOM 3410 C CA . VAL B 1 186 ? 20.641 -3.998 -15.977 1 93.69 186 VAL B CA 1
ATOM 3411 C C . VAL B 1 186 ? 20.781 -2.789 -16.891 1 93.69 186 VAL B C 1
ATOM 3413 O O . VAL B 1 186 ? 20.141 -1.759 -16.688 1 93.69 186 VAL B O 1
ATOM 3416 N N . THR B 1 187 ? 21.562 -2.963 -17.922 1 91.12 187 THR B N 1
ATOM 3417 C CA . THR B 1 187 ? 21.797 -1.878 -18.875 1 91.12 187 THR B CA 1
ATOM 3418 C C . THR B 1 187 ? 20.516 -1.522 -19.625 1 91.12 187 THR B C 1
ATOM 3420 O O . THR B 1 187 ? 20.234 -0.345 -19.844 1 91.12 187 THR B O 1
ATOM 3423 N N . ALA B 1 188 ? 19.844 -2.48 -19.984 1 93.38 188 ALA B N 1
ATOM 3424 C CA . ALA B 1 188 ? 18.578 -2.258 -20.703 1 93.38 188 ALA B CA 1
ATOM 3425 C C . ALA B 1 188 ? 17.578 -1.51 -19.828 1 93.38 188 ALA B C 1
ATOM 3427 O O . ALA B 1 188 ? 16.922 -0.579 -20.297 1 93.38 188 ALA B O 1
ATOM 3428 N N . LEU B 1 189 ? 17.484 -1.947 -18.594 1 92.25 189 LEU B N 1
ATOM 3429 C CA . LEU B 1 189 ? 16.562 -1.306 -17.656 1 92.25 189 LEU B CA 1
ATOM 3430 C C . LEU B 1 189 ? 17 0.12 -17.344 1 92.25 189 LEU B C 1
ATOM 3432 O O . LEU B 1 189 ? 16.172 1.032 -17.281 1 92.25 189 LEU B O 1
ATOM 3436 N N . ALA B 1 190 ? 18.281 0.278 -17.172 1 92.06 190 ALA B N 1
ATOM 3437 C CA . ALA B 1 190 ? 18.828 1.609 -16.906 1 92.06 190 ALA B CA 1
ATOM 3438 C C . ALA B 1 190 ? 18.5 2.562 -18.062 1 92.06 190 ALA B C 1
ATOM 3440 O O . ALA B 1 190 ? 18.156 3.727 -17.828 1 92.06 190 ALA B O 1
ATOM 3441 N N . LYS B 1 191 ? 18.625 2.084 -19.25 1 91.94 191 LYS B N 1
ATOM 3442 C CA . LYS B 1 191 ? 18.297 2.896 -20.422 1 91.94 191 LYS B CA 1
ATOM 3443 C C . LYS B 1 191 ? 16.812 3.24 -20.453 1 91.94 191 LYS B C 1
ATOM 3445 O O . LYS B 1 191 ? 16.438 4.391 -20.688 1 91.94 191 LYS B O 1
ATOM 3450 N N . LYS B 1 192 ? 16.016 2.24 -20.172 1 92.75 192 LYS B N 1
ATOM 3451 C CA . LYS B 1 192 ? 14.562 2.432 -20.156 1 92.75 192 LYS B CA 1
ATOM 3452 C C . LYS B 1 192 ? 14.156 3.488 -19.141 1 92.75 192 LYS B C 1
ATOM 3454 O O . LYS B 1 192 ? 13.258 4.293 -19.391 1 92.75 192 LYS B O 1
ATOM 3459 N N . PHE B 1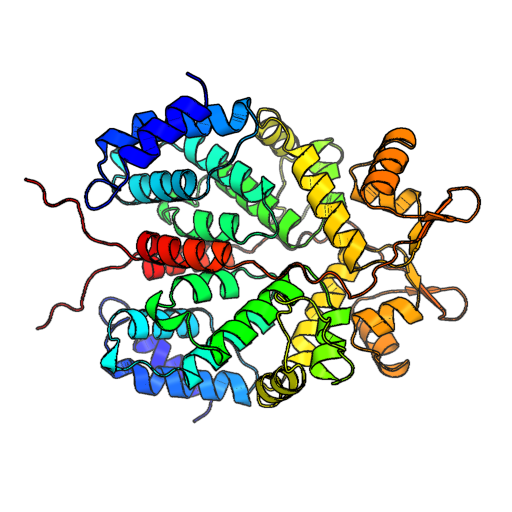 193 ? 14.852 3.5 -18 1 92 193 PHE B N 1
ATOM 3460 C CA . PHE B 1 193 ? 14.508 4.406 -16.906 1 92 193 PHE B CA 1
ATOM 3461 C C . PHE B 1 193 ? 15.406 5.637 -16.922 1 92 193 PHE B C 1
ATOM 3463 O O . PHE B 1 193 ? 15.367 6.449 -15.992 1 92 193 PHE B O 1
ATOM 3470 N N . LYS B 1 194 ? 16.328 5.738 -17.953 1 92.19 194 LYS B N 1
ATOM 3471 C CA . LYS B 1 194 ? 17.156 6.906 -18.234 1 92.19 194 LYS B CA 1
ATOM 3472 C C . LYS B 1 194 ? 18.172 7.145 -17.109 1 92.19 194 LYS B C 1
ATOM 3474 O O . LYS B 1 194 ? 18.375 8.289 -16.688 1 92.19 194 LYS B O 1
ATOM 3479 N N . TRP B 1 195 ? 18.656 6.051 -16.531 1 94.25 195 TRP B N 1
ATOM 3480 C CA . TRP B 1 195 ? 19.75 6.148 -15.57 1 94.25 195 TRP B CA 1
ATOM 3481 C C . TRP B 1 195 ? 21.094 6.297 -16.281 1 94.25 195 TRP B C 1
ATOM 3483 O O . TRP B 1 195 ? 21.344 5.637 -17.297 1 94.25 195 TRP B O 1
ATOM 3493 N N . GLU B 1 196 ? 21.844 7.164 -15.812 1 94.56 196 GLU B N 1
ATOM 3494 C CA . GLU B 1 196 ? 23.141 7.422 -16.438 1 94.56 196 GLU B CA 1
ATOM 3495 C C . GLU B 1 196 ? 24.219 6.555 -15.812 1 94.56 196 GLU B C 1
ATOM 3497 O O . GLU B 1 196 ? 24.312 6.434 -14.586 1 94.56 196 GLU B O 1
ATOM 3502 N N . THR B 1 197 ? 25.109 5.984 -16.641 1 93.5 197 THR B N 1
ATOM 3503 C CA . THR B 1 197 ? 26.219 5.176 -16.156 1 93.5 197 THR B CA 1
ATOM 3504 C C . THR B 1 197 ? 27.406 6.059 -15.758 1 93.5 197 THR B C 1
ATOM 3506 O O . THR B 1 197 ? 27.734 7.012 -16.469 1 93.5 197 THR B O 1
ATOM 3509 N N . LYS B 1 198 ? 27.844 5.742 -14.625 1 93.31 198 LYS B N 1
ATOM 3510 C CA . LYS B 1 198 ? 29.031 6.422 -14.117 1 93.31 198 LYS B CA 1
ATOM 3511 C C . LYS B 1 198 ? 30.094 5.418 -13.68 1 93.31 198 LYS B C 1
ATOM 3513 O O . LYS B 1 198 ? 29.828 4.215 -13.602 1 93.31 198 LYS B O 1
ATOM 3518 N N . GLU B 1 199 ? 31.406 5.98 -13.477 1 92.75 199 GLU B N 1
ATOM 3519 C CA . GLU B 1 199 ? 32.531 5.195 -12.938 1 92.75 199 GLU B CA 1
ATOM 3520 C C . GLU B 1 199 ? 32.688 3.891 -13.711 1 92.75 199 GLU B C 1
ATOM 3522 O O . GLU B 1 199 ? 32.719 2.811 -13.117 1 92.75 199 GLU B O 1
ATOM 3527 N N . ASN B 1 200 ? 32.688 3.926 -15.055 1 91.44 200 ASN B N 1
ATOM 3528 C CA . ASN B 1 200 ? 32.938 2.809 -15.961 1 91.44 200 ASN B CA 1
ATOM 3529 C C . ASN B 1 200 ? 31.875 1.729 -15.82 1 91.44 200 ASN B C 1
ATOM 3531 O O . ASN B 1 200 ? 32.188 0.539 -15.766 1 91.44 200 ASN B O 1
ATOM 3535 N N . GLY B 1 201 ? 30.656 2.182 -15.461 1 88.81 201 GLY B N 1
ATOM 3536 C CA . GLY B 1 201 ? 29.531 1.257 -15.438 1 88.81 201 GLY B CA 1
ATOM 3537 C C . GLY B 1 201 ? 29.297 0.646 -14.07 1 88.81 201 GLY B C 1
ATOM 3538 O O . GLY B 1 201 ? 28.391 -0.185 -13.906 1 88.81 201 GLY B O 1
ATOM 3539 N N . GLU B 1 202 ? 29.984 1.072 -13.102 1 92.56 202 GLU B N 1
ATOM 3540 C CA . GLU B 1 202 ? 29.875 0.46 -11.781 1 92.56 202 GLU B CA 1
ATOM 3541 C C . GLU B 1 202 ? 28.828 1.172 -10.93 1 92.56 202 GLU B C 1
ATOM 3543 O O . GLU B 1 202 ? 28.391 0.648 -9.906 1 92.56 202 GLU B O 1
ATOM 3548 N N . VAL B 1 203 ? 28.484 2.398 -11.375 1 94.5 203 VAL B N 1
ATOM 3549 C CA . VAL B 1 203 ? 27.5 3.195 -10.656 1 94.5 203 VAL B CA 1
ATOM 3550 C C . VAL B 1 203 ? 26.5 3.799 -11.641 1 94.5 203 VAL B C 1
ATOM 3552 O O . VAL B 1 203 ? 26.875 4.211 -12.742 1 94.5 203 VAL B O 1
ATOM 3555 N N . PHE B 1 204 ? 25.266 3.754 -11.281 1 94.81 204 PHE B N 1
ATOM 3556 C CA . PHE B 1 204 ? 24.219 4.387 -12.086 1 94.81 204 PHE B CA 1
ATOM 3557 C C . PHE B 1 204 ? 23.688 5.629 -11.383 1 94.81 204 PHE B C 1
ATOM 3559 O O . PHE B 1 204 ? 23.359 5.586 -10.195 1 94.81 204 PHE B O 1
ATOM 3566 N N . PHE B 1 205 ? 23.609 6.68 -12.125 1 93.62 205 PHE B N 1
ATOM 3567 C CA . PHE B 1 205 ? 23.047 7.926 -11.633 1 93.62 205 PHE B CA 1
ATOM 3568 C C . PHE B 1 205 ? 21.562 8.023 -11.984 1 93.62 205 PHE B C 1
ATOM 3570 O O . PHE B 1 205 ? 21.188 7.961 -13.156 1 93.62 205 PHE B O 1
ATOM 3577 N N . VAL B 1 206 ? 20.797 8.094 -10.961 1 89.75 206 VAL B N 1
ATOM 3578 C CA . VAL B 1 206 ? 19.344 8.188 -11.094 1 89.75 206 VAL B CA 1
ATOM 3579 C C . VAL B 1 206 ? 18.906 9.641 -10.898 1 89.75 206 VAL B C 1
ATOM 3581 O O . VAL B 1 206 ? 19.078 10.203 -9.812 1 89.75 206 VAL B O 1
ATOM 3584 N N . ASP B 1 207 ? 18.562 10.266 -11.93 1 77.62 207 ASP B N 1
ATOM 3585 C CA . ASP B 1 207 ? 18.125 11.656 -11.844 1 77.62 207 ASP B CA 1
ATOM 3586 C C . ASP B 1 207 ? 16.734 11.75 -11.211 1 77.62 207 ASP B C 1
ATOM 3588 O O . ASP B 1 207 ? 15.719 11.633 -11.898 1 77.62 207 ASP B O 1
ATOM 3592 N N . ASN B 1 208 ? 16.688 11.594 -9.945 1 64.38 208 ASN B N 1
ATOM 3593 C CA . ASN B 1 208 ? 15.422 11.609 -9.219 1 64.38 208 ASN B CA 1
ATOM 3594 C C . ASN B 1 208 ? 14.742 12.977 -9.32 1 64.38 208 ASN B C 1
ATOM 3596 O O . ASN B 1 208 ? 14.828 13.781 -8.391 1 64.38 208 ASN B O 1
ATOM 3600 N N . HIS B 1 209 ? 14.992 13.711 -10.492 1 55.09 209 HIS B N 1
ATOM 3601 C CA . HIS B 1 209 ? 14.344 15.016 -10.516 1 55.09 209 HIS B CA 1
ATOM 3602 C C . HIS B 1 209 ? 12.867 14.906 -10.18 1 55.09 209 HIS B C 1
ATOM 3604 O O . HIS B 1 209 ? 12.234 13.891 -10.461 1 55.09 209 HIS B O 1
ATOM 3610 N N . GLU B 1 210 ? 12.445 15.508 -9.031 1 50.25 210 GLU B N 1
ATOM 3611 C CA . GLU B 1 210 ? 11.156 15.727 -8.391 1 50.25 210 GLU B CA 1
ATOM 3612 C C . GLU B 1 210 ? 10.023 15.711 -9.406 1 50.25 210 GLU B C 1
ATOM 3614 O O . GLU B 1 210 ? 8.859 15.531 -9.047 1 50.25 210 GLU B O 1
ATOM 3619 N N . ASP B 1 211 ? 10.359 16.016 -10.641 1 49.09 211 ASP B N 1
ATOM 3620 C CA . ASP B 1 211 ? 9.336 16.641 -11.477 1 49.09 211 ASP B CA 1
ATOM 3621 C C . ASP B 1 211 ? 8.242 15.641 -11.836 1 49.09 211 ASP B C 1
ATOM 3623 O O . ASP B 1 211 ? 7.277 15.992 -12.523 1 49.09 211 ASP B O 1
ATOM 3627 N N . LYS B 1 212 ? 8.414 14.391 -11.578 1 52.28 212 LYS B N 1
ATOM 3628 C CA . LYS B 1 212 ? 7.336 13.695 -12.281 1 52.28 212 LYS B CA 1
ATOM 3629 C C . LYS B 1 212 ? 6.391 13.016 -11.289 1 52.28 212 LYS B C 1
ATOM 3631 O O . LYS B 1 212 ? 6.5 11.812 -11.047 1 52.28 212 LYS B O 1
ATOM 3636 N N . ILE B 1 213 ? 5.961 13.859 -10.281 1 56.91 213 ILE B N 1
ATOM 3637 C CA . ILE B 1 213 ? 4.898 13.273 -9.477 1 56.91 213 ILE B CA 1
ATOM 3638 C C . ILE B 1 213 ? 3.797 12.734 -10.383 1 56.91 213 ILE B C 1
ATOM 3640 O O . ILE B 1 213 ? 3.219 13.484 -11.18 1 56.91 213 ILE B O 1
ATOM 3644 N N . LYS B 1 214 ? 3.893 11.625 -10.758 1 49.62 214 LYS B N 1
ATOM 3645 C CA . LYS B 1 214 ? 2.773 11.078 -11.516 1 49.62 214 LYS B CA 1
ATOM 3646 C C . LYS B 1 214 ? 1.463 11.219 -10.75 1 49.62 214 LYS B C 1
ATOM 3648 O O . LYS B 1 214 ? 1.345 10.734 -9.617 1 49.62 214 LYS B O 1
ATOM 3653 N N . THR B 1 215 ? 0.838 12.344 -10.758 1 44.44 215 THR B N 1
ATOM 3654 C CA . THR B 1 215 ? -0.454 12.578 -10.117 1 44.44 215 THR B CA 1
ATOM 3655 C C . THR B 1 215 ? -1.402 11.414 -10.383 1 44.44 215 THR B C 1
ATOM 3657 O O . THR B 1 215 ? -1.348 10.789 -11.445 1 44.44 215 THR B O 1
ATOM 3660 N N . ARG B 1 216 ? -1.845 10.742 -9.383 1 47.16 216 ARG B N 1
ATOM 3661 C CA . ARG B 1 216 ? -2.953 9.797 -9.508 1 47.16 216 ARG B CA 1
ATOM 3662 C C . ARG B 1 216 ? -4.023 10.336 -10.453 1 47.16 216 ARG B C 1
ATOM 3664 O O . ARG B 1 216 ? -4.582 11.406 -10.227 1 47.16 216 ARG B O 1
ATOM 3671 N N . ASN B 1 217 ? -3.898 10.32 -11.734 1 41 217 ASN B N 1
ATOM 3672 C CA . ASN B 1 217 ? -4.918 10.727 -12.695 1 41 217 ASN B CA 1
ATOM 3673 C C . ASN B 1 217 ? -6.324 10.531 -12.141 1 41 217 ASN B C 1
ATOM 3675 O O . ASN B 1 217 ? -6.531 9.727 -11.234 1 41 217 ASN B O 1
ATOM 3679 N N . ILE B 1 218 ? -7.332 11.367 -12.508 1 42.5 218 ILE B N 1
ATOM 3680 C CA . ILE B 1 218 ? -8.789 11.336 -12.43 1 42.5 218 ILE B CA 1
ATOM 3681 C C . ILE B 1 218 ? -9.273 9.883 -12.43 1 42.5 218 ILE B C 1
ATOM 3683 O O . ILE B 1 218 ? -10.188 9.531 -11.68 1 42.5 218 ILE B O 1
ATOM 3687 N N . ASP B 1 219 ? -8.656 9.141 -13.094 1 45.72 219 ASP B N 1
ATOM 3688 C CA . ASP B 1 219 ? -9.07 7.758 -13.32 1 45.72 219 ASP B CA 1
ATOM 3689 C C . ASP B 1 219 ? -8.93 6.926 -12.047 1 45.72 219 ASP B C 1
ATOM 3691 O O . ASP B 1 219 ? -9.719 6.02 -11.797 1 45.72 219 ASP B O 1
ATOM 3695 N N . GLU B 1 220 ? -8.031 7.238 -11.258 1 50.38 220 GLU B N 1
ATOM 3696 C CA . GLU B 1 220 ? -7.926 6.531 -9.984 1 50.38 220 GLU B CA 1
ATOM 3697 C C . GLU B 1 220 ? -9.07 6.906 -9.047 1 50.38 220 GLU B C 1
ATOM 3699 O O . GLU B 1 220 ? -9.555 6.066 -8.281 1 50.38 220 GLU B O 1
ATOM 3704 N N . LYS B 1 221 ? -9.5 8.164 -9.141 1 47.84 221 LYS B N 1
ATOM 3705 C CA . LYS B 1 221 ? -10.648 8.625 -8.359 1 47.84 221 LYS B CA 1
ATOM 3706 C C . LYS B 1 221 ? -11.883 7.781 -8.641 1 47.84 221 LYS B C 1
ATOM 3708 O O . LYS B 1 221 ? -12.594 7.383 -7.719 1 47.84 221 LYS B O 1
ATOM 3713 N N . ILE B 1 222 ? -12.078 7.637 -9.992 1 46.91 222 ILE B N 1
ATOM 3714 C CA . ILE B 1 222 ? -13.242 6.875 -10.43 1 46.91 222 ILE B CA 1
ATOM 3715 C C . ILE B 1 222 ? -13.117 5.426 -9.969 1 46.91 222 ILE B C 1
ATOM 3717 O O . ILE B 1 222 ? -14.086 4.82 -9.516 1 46.91 222 ILE B O 1
ATOM 3721 N N . GLN B 1 223 ? -11.961 5.035 -9.992 1 52.81 223 GLN B N 1
ATOM 3722 C CA . GLN B 1 223 ? -11.742 3.627 -9.68 1 52.81 223 GLN B CA 1
ATOM 3723 C C . GLN B 1 223 ? -11.984 3.342 -8.203 1 52.81 223 GLN B C 1
ATOM 3725 O O . GLN B 1 223 ? -12.609 2.34 -7.852 1 52.81 223 GLN B O 1
ATOM 3730 N N . PHE B 1 224 ? -11.648 4.309 -7.477 1 53.72 224 PHE B N 1
ATOM 3731 C CA . PHE B 1 224 ? -11.852 4.094 -6.051 1 53.72 224 PHE B CA 1
ATOM 3732 C C . PHE B 1 224 ? -13.328 4.16 -5.695 1 53.72 224 PHE B C 1
ATOM 3734 O O . PHE B 1 224 ? -13.812 3.398 -4.855 1 53.72 224 PHE B O 1
ATOM 3741 N N . SER B 1 225 ? -13.977 5.098 -6.418 1 54.81 225 SER B N 1
ATOM 3742 C CA . SER B 1 225 ? -15.406 5.227 -6.141 1 54.81 225 SER B CA 1
ATOM 3743 C C . SER B 1 225 ? -16.141 3.914 -6.395 1 54.81 225 SER B C 1
ATOM 3745 O O . SER B 1 225 ? -16.953 3.484 -5.578 1 54.81 225 SER B O 1
ATOM 3747 N N . HIS B 1 226 ? -15.828 3.422 -7.52 1 57.78 226 HIS B N 1
ATOM 3748 C CA . HIS B 1 226 ? -16.469 2.162 -7.887 1 57.78 226 HIS B CA 1
ATOM 3749 C C . HIS B 1 226 ? -16.062 1.042 -6.934 1 57.78 226 HIS B C 1
ATOM 3751 O O . HIS B 1 226 ? -16.906 0.221 -6.543 1 57.78 226 HIS B O 1
ATOM 3757 N N . VAL B 1 227 ? -14.961 1.143 -6.453 1 59.31 227 VAL B N 1
ATOM 3758 C CA . VAL B 1 227 ? -14.43 0.101 -5.582 1 59.31 227 VAL B CA 1
ATOM 3759 C C . VAL B 1 227 ? -15.102 0.181 -4.211 1 59.31 227 VAL B C 1
ATOM 3761 O O . VAL B 1 227 ? -15.469 -0.843 -3.633 1 59.31 227 VAL B O 1
ATOM 3764 N N . ALA B 1 228 ? -15.273 1.371 -3.852 1 60.62 228 ALA B N 1
ATOM 3765 C CA . ALA B 1 228 ? -15.945 1.566 -2.57 1 60.62 228 ALA B CA 1
ATOM 3766 C C . ALA B 1 228 ? -17.344 0.945 -2.584 1 60.62 228 ALA B C 1
ATOM 3768 O O . ALA B 1 228 ? -17.734 0.258 -1.637 1 60.62 228 ALA B O 1
ATOM 3769 N N . ASP B 1 229 ? -18 1.222 -3.682 1 63.53 229 ASP B N 1
ATOM 3770 C CA . ASP B 1 229 ? -19.344 0.664 -3.812 1 63.53 229 ASP B CA 1
ATOM 3771 C C . ASP B 1 229 ? -19.312 -0.862 -3.773 1 63.53 229 ASP B C 1
ATOM 3773 O O . ASP B 1 229 ? -20.203 -1.493 -3.197 1 63.53 229 ASP B O 1
ATOM 3777 N N . LEU B 1 230 ? -18.312 -1.293 -4.344 1 61.81 230 LEU B N 1
ATOM 3778 C CA . LEU B 1 230 ? -18.141 -2.74 -4.422 1 61.81 230 LEU B CA 1
ATOM 3779 C C . LEU B 1 230 ? -17.859 -3.326 -3.041 1 61.81 230 LEU B C 1
ATOM 3781 O O . LEU B 1 230 ? -18.375 -4.387 -2.693 1 61.81 230 LEU B O 1
ATOM 3785 N N . LEU B 1 231 ? -17.109 -2.613 -2.416 1 61.31 231 LEU B N 1
ATOM 3786 C CA . LEU B 1 231 ? -16.688 -3.123 -1.121 1 61.31 231 LEU B CA 1
ATOM 3787 C C . LEU B 1 231 ? -17.781 -2.98 -0.081 1 61.31 231 LEU B C 1
ATOM 3789 O O . LEU B 1 231 ? -17.859 -3.77 0.862 1 61.31 231 LEU B O 1
ATOM 3793 N N . THR B 1 232 ? -18.672 -2.053 -0.427 1 61.09 232 THR B N 1
ATOM 3794 C CA . THR B 1 232 ? -19.656 -1.741 0.605 1 61.09 232 THR B CA 1
ATOM 3795 C C . THR B 1 232 ? -21.031 -2.305 0.236 1 61.09 232 THR B C 1
ATOM 3797 O O . THR B 1 232 ? -21.938 -2.354 1.073 1 61.09 232 THR B O 1
ATOM 3800 N N . SER B 1 233 ? -21.266 -2.648 -1.05 1 55.19 233 SER B N 1
ATOM 3801 C CA . SER B 1 233 ? -22.578 -3.113 -1.491 1 55.19 233 SER B CA 1
ATOM 3802 C C . SER B 1 233 ? -22.938 -4.438 -0.833 1 55.19 233 SER B C 1
ATOM 3804 O O . SER B 1 233 ? -22.141 -5.383 -0.837 1 55.19 233 SER B O 1
ATOM 3806 N N . ASN B 1 234 ? -23.875 -4.418 0.138 1 50.22 234 ASN B N 1
ATOM 3807 C CA . ASN B 1 234 ? -24.438 -5.605 0.771 1 50.22 234 ASN B CA 1
ATOM 3808 C C . ASN B 1 234 ? -25.672 -6.098 0.029 1 50.22 234 ASN B C 1
ATOM 3810 O O . ASN B 1 234 ? -26.422 -6.926 0.55 1 50.22 234 ASN B O 1
ATOM 3814 N N . VAL B 1 235 ? -26.25 -5.504 -1.031 1 45.12 235 VAL B N 1
ATOM 3815 C CA . VAL B 1 235 ? -27.578 -5.887 -1.509 1 45.12 235 VAL B CA 1
ATOM 3816 C C . VAL B 1 235 ? -27.5 -7.25 -2.189 1 45.12 235 VAL B C 1
ATOM 3818 O O . VAL B 1 235 ? -26.781 -7.422 -3.18 1 45.12 235 VAL B O 1
ATOM 3821 N N . PRO B 1 236 ? -27.969 -8.305 -1.41 1 43.78 236 PRO B N 1
ATOM 3822 C CA . PRO B 1 236 ? -28.203 -9.555 -2.131 1 43.78 236 PRO B CA 1
ATOM 3823 C C . PRO B 1 236 ? -29.078 -9.367 -3.371 1 43.78 236 PRO B C 1
ATOM 3825 O O . PRO B 1 236 ? -29.891 -8.445 -3.418 1 43.78 236 PRO B O 1
ATOM 3828 N N . PRO B 1 237 ? -28.609 -9.953 -4.562 1 37.34 237 PRO B N 1
ATOM 3829 C CA . PRO B 1 237 ? -29.562 -9.797 -5.672 1 37.34 237 PRO B CA 1
ATOM 3830 C C . PRO B 1 237 ? -31 -10.078 -5.262 1 37.34 237 PRO B C 1
ATOM 3832 O O . PRO B 1 237 ? -31.25 -10.914 -4.395 1 37.34 237 PRO B O 1
ATOM 3835 N N . LEU B 1 238 ? -31.875 -9.062 -5.488 1 32.44 238 LEU B N 1
ATOM 3836 C CA . LEU B 1 238 ? -33.312 -9.305 -5.355 1 32.44 238 LEU B CA 1
ATOM 3837 C C . LEU B 1 238 ? -33.719 -10.594 -6.066 1 32.44 238 LEU B C 1
ATOM 3839 O O . LEU B 1 238 ? -33.375 -10.789 -7.238 1 32.44 238 LEU B O 1
ATOM 3843 N N . THR B 1 239 ? -33.625 -11.633 -5.277 1 31.94 239 THR B N 1
ATOM 3844 C CA . THR B 1 239 ? -34.281 -12.844 -5.777 1 31.94 239 THR B CA 1
ATOM 3845 C C . THR B 1 239 ? -35.594 -12.508 -6.477 1 31.94 239 THR B C 1
ATOM 3847 O O . THR B 1 239 ? -36.531 -11.969 -5.852 1 31.94 239 THR B O 1
ATOM 3850 N N . PHE B 1 240 ? -35.562 -12.109 -7.754 1 27.97 240 PHE B N 1
ATOM 3851 C CA . PHE B 1 240 ? -36.844 -12.344 -8.406 1 27.97 240 PHE B CA 1
ATOM 3852 C C . PHE B 1 240 ? -37.062 -13.836 -8.602 1 27.97 240 PHE B C 1
ATOM 3854 O O . PHE B 1 240 ? -36.125 -14.594 -8.812 1 27.97 240 PHE B O 1
#

InterPro domains:
  IPR000717 Proteasome component (PCI) domain [PS50250] (41-221)
  IPR009374 Eukaryotic translation initiation factor 3 subunit K [MF_03010] (2-235)
  IPR009374 Eukaryotic translation initiation factor 3 subunit K [PTHR13022] (2-232)
  IPR016020 Translation initiation factor 3, subunit 12, N-terminal, eukaryotic [G3DSA:1.25.40.250] (1-119)
  IPR016024 Armadillo-type fold [SSF48371] (3-123)
  IPR033464 CSN8/PSMD8/EIF3K [PF10075] (61-122)
  IPR033464 CSN8/PSMD8/EIF3K [PF10075] (144-212)
  IPR036388 Winged helix-like DNA-binding domain superfamily [G3DSA:1.10.10.10] (139-235)
  IPR036390 Winged helix DNA-binding domain superfamily [SSF46785] (149-231)

Radius of gyration: 22.71 Å; Cα contacts (8 Å, |Δi|>4): 601; chains: 2; bounding box: 71×50×54 Å

Secondary structure (DSSP, 8-state):
--HHHHHHHHHHHSSGGGGG-GGGHHHHHHHHHHHHHHT---HHHHHHHHHHHHH-GGG--HHHHHHHHHHHHTTTTSTHHHHHHHTS-GGGTT-HHHHHHHHHHHHHHTT-HHHHHHHHHT-----S-TT-TTSSTHHHHHHHTTSTTHHHHHHHHHHHHHHHH-SEEEHHHHHHHTTS--HHHHHHHHHHTTPEEEGGGTEEE----TT------HHHHHHHHHHHHHHH--------/--HHHHHHHHHHHSSGGGGG-GGGHHHHHHHHHHHHHHT---HHHHHHHHHHHHH-GGG--HHHHHHHHHHHHTTTTSTHHHHHHHTS-GGGTT-HHHHHHHHHHHHHHTT-HHHHHHHHHT-----S-TT-TTSSTHHHHHHHTTSTTHHHHHHHHHHHHHHHH-SEEEHHHHHHHTTS--HHHHHHHHHHTTPEEEGGGTEEE----TT------HHHHHHHHHHHHHHH--------

Nearest PDB structures (foldseek):
  3j8c-assembly1_K  TM=9.385E-01  e=7.245E-13  Homo sapiens
  1rz4-assembly1_A  TM=8.671E-01  e=1.437E-13  Homo sapiens
  8oz0-assembly1_B  TM=8.187E-01  e=3.458E-13  Homo sapiens
  8ppl-assembly1_I3  TM=8.107E-01  e=1.205E-12  Homo sapiens
  6w2t-assembly1_6  TM=7.957E-01  e=5.540E-12  Oryctolagus cuniculus

pLDDT: mean 86.57, std 15.74, range [26.69, 98.81]

Organism: Caenorhabditis brenneri (NCBI:txid135651)